Protein AF-A0A526V318-F1 (afdb_monomer)

Foldseek 3Di:
DDAFPPQVVLCVLQVLAFPDFFGQADLAQLDAADDDDDDPCLVVDFDDPVLQLLLLQLVCVLLVAPGSLQKDKALALLVCLLVVLLPADAEEEEEADDADCSNQVSNVVSPHDYDYDPDPVVQLPGLEYEYEACTPPFRDHDAQVSQVVSLVSSVVVNGAYEYEDQPCLLNPSNRDCNHVQQVFRYKYKYGPCGLNVNNVQRIIMIGHHSVSNVSSDVVCPGRRHRSVSSVCSSVVSNCVVVSVVSSVVLVVQQVVVCVVCVVVVWDFNHGTSQKTKTFAPCQQVVQSVCSNHSYHWHADPVRRRIIMTGGGHDLVPFQEAFFALVCQVVVCVNQVAQAEEEEEAPPDDHDDPPSHDPLRYHYDHFDLDQDDDPPGHHDDDVSLVVLQVSLVPDPSPGHYYFYYNGSAEQRLLSVLSSVCSVCVVDDSVVSVVVSCVVPVRHDYRPNSD

Sequence (449 aa):
MDHGGSLGRARALFPNALLPFVDLSTGINPHSYPLFDLPATSLSRLPEAARTRELTEIAASAYGAPSPANIVAAPGTQILLPRVASLITPGRALVLGPTYAEHARAAVIAGHQVAEVGDFADLADADLAIIVNPNNPDGRVIARDRLLALAAGLRAKGGLLVVDEAFMDVGPREHSLCGDVGQGGVVVLRSFGKFFGLAGLRLGFALSDAVTVERLETQFGPWAVAGPALEYGIRALADIGWQDAMRTALADESARLDALFGRFGIPVMGGTTLFRFLRLPHAADLFATLGGRGILLRHFADRPDVLRAGLPGSEEETMIHVCSLAKIEETVARSGADRMLSLLAAGTAVVRPASISKENHLHLVMHDIAAAQDGMTMPGEEHVRNLLDFARRWDRARPMLVHCYAGISRSTASAYIIAAALAPKRDEAELARTLRALSPSATPNPRLI

pLDDT: mean 92.39, std 7.97, range [47.5, 98.88]

Mean predicted aligned error: 11.21 Å

Nearest PDB structures (foldseek):
  9jfb-assembly1_A  TM=9.329E-01  e=4.348E-31  Sinorhizobium meliloti
  3ly1-assembly1_A  TM=8.551E-01  e=4.713E-19  Pectobacterium atrosepticum
  3p1t-assembly1_A  TM=7.942E-01  e=1.261E-16  Burkholderia pseudomallei
  1uu1-assembly1_A  TM=8.046E-01  e=5.097E-16  Thermotoga maritima
  1uu0-assembly2_C  TM=7.795E-01  e=6.604E-15  Thermotoga maritima

Secondary structure (DSSP, 8-state):
---TT-HHHHHHH-TT--SS-EEESS-S-SSPPPP----THHHHSPPPHHHHHHHHHHHHHHHT-S-GGGEEEESSGGGHHHHHHTTS-S-EEEEESS--THHHHHHHHTT-EEEEES-SGGGGG-SEEEEESS-TTT-----HHHHHHHHHHHHHTT-EEEEE-TTGGGS-GGG--GGGGGGSSEEEEEEHHHHTS-GGG--EEEE--HHHHHHHHHHH-TT-S-HHHHHHHHHHHH-HHHHHHHHHHHHHHHHHHHHHHHHTT--EEEEETTEEEEE-TTHHHHHHHHHHTTEEEEEETTEEEEEEEE----TTTTSEEEEEGGGHHHHHHHH---EEEEEE-TT---PPPTTS-STTEEEEE--S-SS--TT-----HHHHHHHHHHHHT--SSSPEEEEESSSSSHHHHHHHHHHHHH-TTS-HHHHHHHHHHH-TT----TTT-

Structure (mmCIF, N/CA/C/O backbone):
data_AF-A0A526V318-F1
#
_entry.id   AF-A0A526V318-F1
#
loop_
_atom_site.group_PDB
_atom_site.id
_atom_site.type_symbol
_atom_site.label_atom_id
_atom_site.label_alt_id
_atom_site.label_comp_id
_atom_site.label_asym_id
_atom_site.label_entity_id
_atom_site.label_seq_id
_atom_site.pdbx_PDB_ins_code
_atom_site.Cartn_x
_atom_site.Cartn_y
_atom_site.Cartn_z
_atom_site.occupancy
_atom_site.B_iso_or_equiv
_atom_site.auth_seq_id
_atom_site.auth_comp_id
_atom_site.auth_asym_id
_atom_site.auth_atom_id
_atom_site.pdbx_PDB_model_num
ATOM 1 N N . MET A 1 1 ? -13.900 -2.188 -13.551 1.00 50.34 1 MET A N 1
ATOM 2 C CA . MET A 1 1 ? -13.103 -3.201 -12.833 1.00 50.34 1 MET A CA 1
ATOM 3 C C . MET A 1 1 ? -13.294 -3.013 -11.348 1.00 50.34 1 MET A C 1
ATOM 5 O O . MET A 1 1 ? -13.551 -1.898 -10.911 1.00 50.34 1 MET A O 1
ATOM 9 N N . ASP A 1 2 ? -13.253 -4.107 -10.602 1.00 63.41 2 ASP A N 1
ATOM 10 C CA . ASP A 1 2 ? -13.360 -4.075 -9.150 1.00 63.41 2 ASP A CA 1
ATOM 11 C C . ASP A 1 2 ? -11.955 -3.839 -8.563 1.00 63.41 2 ASP A C 1
ATOM 13 O O . ASP A 1 2 ? -11.024 -4.539 -8.955 1.00 63.41 2 ASP A O 1
ATOM 17 N N . HIS A 1 3 ? -11.785 -2.908 -7.622 1.00 74.62 3 HIS A N 1
ATOM 18 C CA . HIS A 1 3 ? -10.573 -2.754 -6.803 1.00 74.62 3 HIS A CA 1
ATOM 19 C C . HIS A 1 3 ? -10.978 -2.701 -5.326 1.00 74.62 3 HIS A C 1
ATOM 21 O O . HIS A 1 3 ? -12.042 -2.181 -4.992 1.00 74.62 3 HIS A O 1
ATOM 27 N N . GLY A 1 4 ? -10.133 -3.239 -4.438 1.00 72.94 4 GLY A N 1
ATOM 28 C CA . GLY A 1 4 ? -10.315 -3.040 -2.997 1.00 72.94 4 GLY A CA 1
ATOM 29 C C . GLY A 1 4 ? -10.214 -1.554 -2.639 1.00 72.94 4 GLY A C 1
ATOM 30 O O . GLY A 1 4 ? -9.617 -0.785 -3.394 1.00 72.94 4 GLY A O 1
ATOM 31 N N . GLY A 1 5 ? -10.785 -1.141 -1.510 1.00 76.44 5 GLY A N 1
ATOM 32 C CA . GLY A 1 5 ? -10.796 0.264 -1.084 1.00 76.44 5 GLY A CA 1
ATOM 33 C C . GLY A 1 5 ? -12.063 1.038 -1.453 1.00 76.44 5 GLY A C 1
ATOM 34 O O . GLY A 1 5 ? -12.218 2.197 -1.075 1.00 76.44 5 GLY A O 1
ATOM 35 N N . SER A 1 6 ? -12.983 0.446 -2.224 1.00 80.44 6 SER A N 1
ATOM 36 C CA . SER A 1 6 ? -14.183 1.145 -2.700 1.00 80.44 6 SER A CA 1
ATOM 37 C C . SER A 1 6 ? -15.346 1.033 -1.706 1.00 80.44 6 SER A C 1
ATOM 39 O O . SER A 1 6 ? -16.301 0.285 -1.920 1.00 80.44 6 SER A O 1
ATOM 41 N N . LEU A 1 7 ? -15.301 1.817 -0.624 1.00 76.94 7 LEU A N 1
ATOM 42 C CA . LEU A 1 7 ? -16.370 1.840 0.389 1.00 76.94 7 LEU A CA 1
ATOM 43 C C . LEU A 1 7 ? -17.736 2.266 -0.175 1.00 76.94 7 LEU A C 1
ATOM 45 O O . LEU A 1 7 ? -18.772 1.789 0.282 1.00 76.94 7 LEU A O 1
ATOM 49 N N . GLY A 1 8 ? -17.757 3.126 -1.199 1.00 74.56 8 GLY A N 1
ATOM 50 C CA . GLY A 1 8 ? -18.994 3.485 -1.902 1.00 74.56 8 GLY A CA 1
ATOM 51 C C . GLY A 1 8 ? -19.647 2.279 -2.585 1.00 74.56 8 GLY A C 1
ATOM 52 O O . GLY A 1 8 ? -20.850 2.066 -2.452 1.00 74.56 8 GLY A O 1
ATOM 53 N N . ARG A 1 9 ? -18.844 1.436 -3.248 1.00 78.75 9 ARG A N 1
ATOM 54 C CA . ARG A 1 9 ? -19.310 0.177 -3.846 1.00 78.75 9 ARG A CA 1
ATOM 55 C C . ARG A 1 9 ? -19.719 -0.830 -2.772 1.00 78.75 9 ARG A C 1
ATOM 57 O O . ARG A 1 9 ? -20.734 -1.492 -2.943 1.00 78.75 9 ARG A O 1
ATOM 64 N N . ALA A 1 10 ? -18.986 -0.911 -1.662 1.00 82.06 10 ALA A N 1
ATOM 65 C CA . ALA A 1 10 ? -19.344 -1.776 -0.538 1.00 82.06 10 ALA A CA 1
ATOM 66 C C . ALA A 1 10 ? -20.725 -1.432 0.041 1.00 82.06 10 ALA A C 1
ATOM 68 O O . ALA A 1 10 ? -21.539 -2.328 0.235 1.00 82.06 10 ALA A O 1
ATOM 69 N N . ARG A 1 11 ? -21.035 -0.139 0.215 1.00 83.00 11 ARG A N 1
ATOM 70 C CA . ARG A 1 11 ? -22.369 0.326 0.638 1.00 83.00 11 ARG A CA 1
ATOM 71 C C . ARG A 1 11 ? -23.468 -0.036 -0.359 1.00 83.00 11 ARG A C 1
ATOM 73 O O . ARG A 1 11 ? -24.573 -0.355 0.056 1.00 83.00 11 ARG A O 1
ATOM 80 N N . ALA A 1 12 ? -23.176 0.001 -1.659 1.00 86.62 12 ALA A N 1
ATOM 81 C CA . ALA A 1 12 ? -24.135 -0.415 -2.682 1.00 86.62 12 ALA A CA 1
ATOM 82 C C . ALA A 1 12 ? -24.362 -1.939 -2.688 1.00 86.62 12 ALA A C 1
ATOM 84 O O . ALA A 1 12 ? -25.486 -2.386 -2.892 1.00 86.62 12 ALA A O 1
ATOM 85 N N . LEU A 1 13 ? -23.309 -2.731 -2.452 1.00 88.38 13 LEU A N 1
ATOM 86 C CA . LEU A 1 13 ? -23.384 -4.195 -2.373 1.00 88.38 13 LEU A CA 1
ATOM 87 C C . LEU A 1 13 ? -24.066 -4.678 -1.086 1.00 88.38 13 LEU A C 1
ATOM 89 O O . LEU A 1 13 ? -24.774 -5.681 -1.110 1.00 88.38 13 LEU A O 1
ATOM 93 N N . PHE A 1 14 ? -23.876 -3.960 0.021 1.00 88.12 14 PHE A N 1
ATOM 94 C CA . PHE A 1 14 ? -24.416 -4.302 1.334 1.00 88.12 14 PHE A CA 1
ATOM 95 C C . PHE A 1 14 ? -25.139 -3.093 1.955 1.00 88.12 14 PHE A C 1
ATOM 97 O O . PHE A 1 14 ? -24.631 -2.479 2.896 1.00 88.12 14 PHE A O 1
ATOM 104 N N . PRO A 1 15 ? -26.336 -2.729 1.453 1.00 84.56 15 PRO A N 1
ATOM 105 C CA . PRO A 1 15 ? -27.045 -1.518 1.883 1.00 84.56 15 PRO A CA 1
ATOM 106 C C . PRO A 1 15 ? -27.479 -1.542 3.355 1.00 84.56 15 PRO A C 1
ATOM 108 O O . PRO A 1 15 ? -27.655 -0.487 3.955 1.00 84.56 15 PRO A O 1
ATOM 111 N N . ASN A 1 16 ? -27.610 -2.737 3.940 1.00 84.69 16 ASN A N 1
ATOM 112 C CA . ASN A 1 16 ? -27.999 -2.948 5.337 1.00 84.69 16 ASN A CA 1
ATOM 113 C C . ASN A 1 16 ? -26.811 -3.345 6.234 1.00 84.69 16 ASN A C 1
ATOM 115 O O . ASN A 1 16 ? -27.023 -3.875 7.324 1.00 84.69 16 ASN A O 1
ATOM 119 N N . ALA A 1 17 ? -25.572 -3.167 5.762 1.00 78.00 17 ALA A N 1
ATOM 120 C CA . ALA A 1 17 ? -24.392 -3.509 6.545 1.00 78.00 17 ALA A CA 1
ATOM 121 C C . ALA A 1 17 ? -24.251 -2.633 7.792 1.00 78.00 17 ALA A C 1
ATOM 123 O O . ALA A 1 17 ? -24.616 -1.455 7.794 1.00 78.00 17 ALA A O 1
ATOM 124 N N . LEU A 1 18 ? -23.646 -3.206 8.833 1.00 70.50 18 LEU A N 1
ATOM 125 C CA . LEU A 1 18 ? -23.196 -2.437 9.990 1.00 70.50 18 LEU A CA 1
ATOM 126 C C . LEU A 1 18 ? -22.141 -1.407 9.560 1.00 70.50 18 LEU A C 1
ATOM 128 O O . LEU A 1 18 ? -21.329 -1.664 8.670 1.00 70.50 18 LEU A O 1
ATOM 132 N N . LEU A 1 19 ? -22.172 -0.233 10.191 1.00 67.44 19 LEU A N 1
ATOM 133 C CA . LEU A 1 19 ? -21.254 0.873 9.925 1.00 67.44 19 LEU A CA 1
ATOM 134 C C . LEU A 1 19 ? -20.494 1.262 11.206 1.00 67.44 19 LEU A C 1
ATOM 136 O O . LEU A 1 19 ? -21.070 1.160 12.289 1.00 67.44 19 LEU A O 1
ATOM 140 N N . PRO A 1 20 ? -19.260 1.794 11.096 1.00 72.94 20 PRO A N 1
ATOM 141 C CA . PRO A 1 20 ? -18.478 1.961 9.866 1.00 72.94 20 PRO A CA 1
ATOM 142 C C . PRO A 1 20 ? -18.013 0.620 9.275 1.00 72.94 20 PRO A C 1
ATOM 144 O O . PRO A 1 20 ? -17.975 -0.393 9.965 1.00 72.94 20 PRO A O 1
ATOM 147 N N . PHE A 1 21 ? -17.673 0.616 7.982 1.00 73.06 21 PHE A N 1
ATOM 148 C CA . PHE A 1 21 ? -17.051 -0.560 7.374 1.00 73.06 21 PHE A CA 1
ATOM 149 C C . PHE A 1 21 ? -15.621 -0.723 7.891 1.00 73.06 21 PHE A C 1
ATOM 151 O O . PHE A 1 21 ? -14.849 0.234 7.867 1.00 73.06 21 PHE A O 1
ATOM 158 N N . VAL A 1 22 ? -15.256 -1.951 8.241 1.00 84.44 22 VAL A N 1
ATOM 159 C CA . VAL A 1 22 ? -13.869 -2.388 8.384 1.00 84.44 22 VAL A CA 1
ATOM 160 C C . VAL A 1 22 ? -13.385 -2.841 7.008 1.00 84.44 22 VAL A C 1
ATOM 162 O O . VAL A 1 22 ? -13.844 -3.859 6.479 1.00 84.44 22 VAL A O 1
ATOM 165 N N . ASP A 1 23 ? -12.489 -2.069 6.394 1.00 86.00 23 ASP A N 1
ATOM 166 C CA . ASP A 1 23 ? -11.988 -2.357 5.049 1.00 86.00 23 ASP A CA 1
ATOM 167 C C . ASP A 1 23 ? -10.731 -3.230 5.067 1.00 86.00 23 ASP A C 1
ATOM 169 O O . ASP A 1 23 ? -9.605 -2.744 5.139 1.00 86.00 23 ASP A O 1
ATOM 173 N N . LEU A 1 24 ? -10.933 -4.536 4.909 1.00 92.31 24 LEU A N 1
ATOM 174 C CA . LEU A 1 24 ? -9.871 -5.523 4.719 1.00 92.31 24 LEU A CA 1
ATOM 175 C C . LEU A 1 24 ? -9.715 -5.897 3.236 1.00 92.31 24 LEU A C 1
ATOM 177 O O . LEU A 1 24 ? -9.134 -6.925 2.896 1.00 92.31 24 LEU A O 1
ATOM 181 N N . SER A 1 25 ? -10.266 -5.121 2.304 1.00 91.81 25 SER A N 1
ATOM 182 C CA . SER A 1 25 ? -10.185 -5.448 0.877 1.00 91.81 25 SER A CA 1
ATOM 183 C C . SER A 1 25 ? -8.887 -4.957 0.236 1.00 91.81 25 SER A C 1
ATOM 185 O O . SER A 1 25 ? -8.552 -5.333 -0.896 1.00 91.81 25 SER A O 1
ATOM 187 N N . THR A 1 26 ? -8.122 -4.131 0.946 1.00 91.06 26 THR A N 1
ATOM 188 C CA . THR A 1 26 ? -6.840 -3.591 0.494 1.00 91.06 26 THR A CA 1
ATOM 189 C C . THR A 1 26 ? -5.661 -4.393 1.056 1.00 91.06 26 THR A C 1
ATOM 191 O O . THR A 1 26 ? -5.813 -5.201 1.959 1.00 91.06 26 THR A O 1
ATOM 194 N N . GLY A 1 27 ? -4.482 -4.216 0.459 1.00 93.44 27 GLY A N 1
ATOM 195 C CA . GLY A 1 27 ? -3.207 -4.672 1.030 1.00 93.44 27 GLY A CA 1
ATOM 196 C C . GLY A 1 27 ? -2.392 -3.458 1.463 1.00 93.44 27 GLY A C 1
ATOM 197 O O . GLY A 1 27 ? -1.297 -3.243 0.954 1.00 93.44 27 GLY A O 1
ATOM 198 N N . ILE A 1 28 ? -3.007 -2.562 2.230 1.00 95.06 28 ILE A N 1
ATOM 199 C CA . ILE A 1 28 ? -2.376 -1.347 2.750 1.00 95.06 28 ILE A CA 1
ATOM 200 C C . ILE A 1 28 ? -2.102 -1.593 4.230 1.00 95.06 28 ILE A C 1
ATOM 202 O O . ILE A 1 28 ? -2.925 -2.209 4.900 1.00 95.06 28 ILE A O 1
ATOM 206 N N . ASN A 1 29 ? -0.951 -1.138 4.718 1.00 95.81 29 ASN A N 1
ATOM 207 C CA . ASN A 1 29 ? -0.644 -1.178 6.138 1.00 95.81 29 ASN A CA 1
ATOM 208 C C . ASN A 1 29 ? -1.688 -0.348 6.897 1.00 95.81 29 ASN A C 1
ATOM 210 O O . ASN A 1 29 ? -1.810 0.846 6.604 1.00 95.81 29 ASN A O 1
ATOM 214 N N . PRO A 1 30 ? -2.437 -0.944 7.837 1.00 88.81 30 PRO A N 1
ATOM 215 C CA . PRO A 1 30 ? -3.437 -0.197 8.578 1.00 88.81 30 PRO A CA 1
ATOM 216 C C . PRO A 1 30 ? -2.821 0.771 9.604 1.00 88.81 30 PRO A C 1
ATOM 218 O O . PRO A 1 30 ? -3.502 1.679 10.070 1.00 88.81 30 PRO A O 1
ATOM 221 N N . HIS A 1 31 ? -1.529 0.631 9.915 1.00 89.12 31 HIS A N 1
ATOM 222 C CA . HIS A 1 31 ? -0.774 1.522 10.794 1.00 89.12 31 HIS A CA 1
ATOM 223 C C . HIS A 1 31 ? 0.100 2.456 9.958 1.00 89.12 31 HIS A C 1
ATOM 225 O O . HIS A 1 31 ? 1.256 2.155 9.647 1.00 89.12 31 HIS A O 1
ATOM 231 N N . SER A 1 32 ? -0.460 3.593 9.545 1.00 90.75 32 SER A N 1
ATOM 232 C CA . SER A 1 32 ? 0.259 4.553 8.703 1.00 90.75 32 SER A CA 1
ATOM 233 C C . SER A 1 32 ? 1.525 5.090 9.370 1.00 90.75 32 SER A C 1
ATOM 235 O O . SER A 1 32 ? 1.568 5.270 10.589 1.00 90.75 32 SER A O 1
ATOM 237 N N . TYR A 1 33 ? 2.525 5.438 8.555 1.00 92.00 33 TYR A N 1
ATOM 238 C CA . TYR A 1 33 ? 3.661 6.235 9.015 1.00 92.00 33 TYR A CA 1
ATOM 239 C C . TYR A 1 33 ? 3.154 7.503 9.732 1.00 92.00 33 TYR A C 1
ATOM 241 O O . TYR A 1 33 ? 2.199 8.115 9.237 1.00 92.00 33 TYR A O 1
ATOM 249 N N . PRO A 1 34 ? 3.745 7.897 10.880 1.00 86.19 34 PRO A N 1
ATOM 250 C CA . PRO A 1 34 ? 3.223 8.986 11.693 1.00 86.19 34 PRO A CA 1
ATOM 251 C C . PRO A 1 34 ? 3.035 10.278 10.903 1.00 86.19 34 PRO A C 1
ATOM 253 O O . PRO A 1 34 ? 3.916 10.717 10.158 1.00 86.19 34 PRO A O 1
ATOM 256 N N . LEU A 1 35 ? 1.879 10.904 11.107 1.00 86.81 35 LEU A N 1
ATOM 257 C CA . LEU A 1 35 ? 1.617 12.229 10.570 1.00 86.81 35 LEU A CA 1
ATOM 258 C C . LEU A 1 35 ? 2.508 13.245 11.286 1.00 86.81 35 LEU A C 1
ATOM 260 O O . LEU A 1 35 ? 2.721 13.162 12.497 1.00 86.81 35 LEU A O 1
ATOM 264 N N . PHE A 1 36 ? 3.014 14.215 10.536 1.00 83.38 36 PHE A N 1
ATOM 265 C CA . PHE A 1 36 ? 3.807 15.311 11.076 1.00 83.38 36 PHE A CA 1
ATOM 266 C C . PHE A 1 36 ? 3.409 16.635 10.433 1.00 83.38 36 PHE A C 1
ATOM 268 O O . PHE A 1 36 ? 2.790 16.662 9.366 1.00 83.38 36 PHE A O 1
ATOM 275 N N . ASP A 1 37 ? 3.792 17.730 11.086 1.00 84.88 37 ASP A N 1
ATOM 276 C CA . ASP A 1 37 ? 3.542 19.074 10.582 1.00 84.88 37 ASP A CA 1
ATOM 277 C C . ASP A 1 37 ? 4.327 19.302 9.290 1.00 84.88 37 ASP A C 1
ATOM 279 O O . ASP A 1 37 ? 5.554 19.434 9.283 1.00 84.88 37 ASP A O 1
ATOM 283 N N . LEU A 1 38 ? 3.602 19.328 8.174 1.00 88.06 38 LEU A N 1
ATOM 284 C CA . LEU A 1 38 ? 4.175 19.650 6.879 1.00 88.06 38 LEU A CA 1
ATOM 285 C C . LEU A 1 38 ? 4.493 21.148 6.809 1.00 88.06 38 LEU A C 1
ATOM 287 O O . LEU A 1 38 ? 3.654 21.969 7.195 1.00 88.06 38 LEU A O 1
ATOM 291 N N . PRO A 1 39 ? 5.641 21.543 6.228 1.00 88.06 39 PRO A N 1
ATOM 292 C CA . PRO A 1 39 ? 5.878 22.939 5.898 1.00 88.06 39 PRO A CA 1
ATOM 293 C C . PRO A 1 39 ? 4.742 23.461 5.013 1.00 88.06 39 PRO A C 1
ATOM 295 O O . PRO A 1 39 ? 4.450 22.866 3.975 1.00 88.06 39 PRO A O 1
ATOM 298 N N . ALA A 1 40 ? 4.119 24.588 5.366 1.00 88.75 40 ALA A N 1
ATOM 299 C CA . ALA A 1 40 ? 3.020 25.165 4.577 1.00 88.75 40 ALA A CA 1
ATOM 300 C C . ALA A 1 40 ? 3.418 25.453 3.113 1.00 88.75 40 ALA A C 1
ATOM 302 O O . ALA A 1 40 ? 2.587 25.447 2.201 1.00 88.75 40 ALA A O 1
ATOM 303 N N . THR A 1 41 ? 4.711 25.670 2.870 1.00 91.62 41 THR A N 1
ATOM 304 C CA . THR A 1 41 ? 5.300 25.821 1.537 1.00 91.62 41 THR A CA 1
ATOM 305 C C . THR A 1 41 ? 5.166 24.573 0.668 1.00 91.62 41 THR A C 1
ATOM 307 O O . THR A 1 41 ? 5.031 24.724 -0.539 1.00 91.62 41 THR A O 1
ATOM 310 N N . SER A 1 42 ? 5.112 23.367 1.245 1.00 92.06 42 SER A N 1
ATOM 311 C CA . SER A 1 42 ? 4.905 22.119 0.490 1.00 92.06 42 SER A CA 1
ATOM 312 C C . SER A 1 42 ? 3.543 22.067 -0.216 1.00 92.06 42 SER A C 1
ATOM 314 O O . SER A 1 42 ? 3.403 21.384 -1.225 1.00 92.06 42 SER A O 1
ATOM 316 N N . LEU A 1 43 ? 2.551 22.812 0.286 1.00 91.50 43 LEU A N 1
ATOM 317 C CA . LEU A 1 43 ? 1.207 22.917 -0.294 1.00 91.50 43 LEU A CA 1
ATOM 318 C C . LEU A 1 43 ? 1.031 24.155 -1.179 1.00 91.50 43 LEU A C 1
ATOM 320 O O . LEU A 1 43 ? 0.215 24.143 -2.095 1.00 91.50 43 LEU A O 1
ATOM 324 N N . SER A 1 44 ? 1.749 25.238 -0.877 1.00 93.44 44 SER A N 1
ATOM 325 C CA . SER A 1 44 ? 1.537 26.551 -1.505 1.00 93.44 44 SER A CA 1
ATOM 326 C C . SER A 1 44 ? 2.545 26.893 -2.602 1.00 93.44 44 SER A C 1
ATOM 328 O O . SER A 1 44 ? 2.309 27.829 -3.365 1.00 93.44 44 SER A O 1
ATOM 330 N N . ARG A 1 45 ? 3.661 26.159 -2.703 1.00 92.56 45 ARG A N 1
ATOM 331 C CA . ARG A 1 45 ? 4.698 26.356 -3.724 1.00 92.56 45 ARG A CA 1
ATOM 332 C C . ARG A 1 45 ? 4.804 25.148 -4.643 1.00 92.56 45 ARG A C 1
ATOM 334 O O . ARG A 1 45 ? 4.458 24.029 -4.270 1.00 92.56 45 ARG A O 1
ATOM 341 N N . LEU A 1 46 ? 5.324 25.388 -5.845 1.00 94.56 46 LEU A N 1
ATOM 342 C CA . LEU A 1 46 ? 5.698 24.309 -6.750 1.00 94.56 46 LEU A CA 1
ATOM 343 C C . LEU A 1 46 ? 6.851 23.487 -6.142 1.00 94.56 46 LEU A C 1
ATOM 345 O O . LEU A 1 46 ? 7.733 24.074 -5.510 1.00 94.56 46 LEU A O 1
ATOM 349 N N . PRO A 1 47 ? 6.869 22.157 -6.338 1.00 93.25 47 PRO A N 1
ATOM 350 C CA . PRO A 1 47 ? 7.965 21.302 -5.900 1.00 93.25 47 PRO A CA 1
ATOM 351 C C . PRO A 1 47 ? 9.332 21.781 -6.403 1.00 93.25 47 PRO A C 1
ATOM 353 O O . PRO A 1 47 ? 9.515 22.087 -7.581 1.00 93.25 47 PRO A O 1
ATOM 356 N N . GLU A 1 48 ? 10.318 21.815 -5.512 1.00 90.25 48 GLU A N 1
ATOM 357 C CA . GLU A 1 48 ? 11.677 22.221 -5.863 1.00 90.25 48 GLU A CA 1
ATOM 358 C C . GLU A 1 48 ? 12.504 21.023 -6.354 1.00 90.25 48 GLU A C 1
ATOM 360 O O . GLU A 1 48 ? 12.428 19.917 -5.810 1.00 90.25 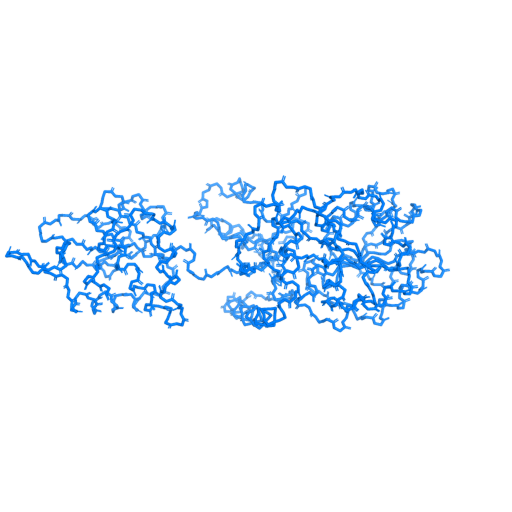48 GLU A O 1
ATOM 365 N N . ALA A 1 49 ? 13.359 21.252 -7.356 1.00 92.06 49 ALA A N 1
ATOM 366 C CA . ALA A 1 49 ? 14.232 20.213 -7.907 1.00 92.06 49 ALA A CA 1
ATOM 367 C C . ALA A 1 49 ? 15.175 19.616 -6.845 1.00 92.06 49 ALA A C 1
ATOM 369 O O . ALA A 1 49 ? 15.455 18.421 -6.866 1.00 92.06 49 ALA A O 1
ATOM 370 N N . ALA A 1 50 ? 15.624 20.424 -5.876 1.00 94.69 50 ALA A N 1
ATOM 371 C CA . ALA A 1 50 ? 16.467 19.958 -4.777 1.00 94.69 50 ALA A CA 1
ATOM 372 C C . ALA A 1 50 ? 15.770 18.896 -3.907 1.00 94.69 50 ALA A C 1
ATOM 374 O O . ALA A 1 50 ? 16.381 17.872 -3.619 1.00 94.69 50 ALA A O 1
ATOM 375 N N . ARG A 1 51 ? 14.485 19.089 -3.571 1.00 95.69 51 ARG A N 1
ATOM 376 C CA . ARG A 1 51 ? 13.701 18.113 -2.790 1.00 95.69 51 ARG A CA 1
ATOM 377 C C . ARG A 1 51 ? 13.455 16.826 -3.572 1.00 95.69 51 ARG A C 1
ATOM 379 O O . ARG A 1 51 ? 13.468 15.743 -3.001 1.00 95.69 51 ARG A O 1
ATOM 386 N N . THR A 1 52 ? 13.269 16.933 -4.888 1.00 95.62 52 THR A N 1
ATOM 387 C CA . THR A 1 52 ? 13.147 15.748 -5.753 1.00 95.62 52 THR A CA 1
ATOM 388 C C . THR A 1 52 ? 14.447 14.941 -5.762 1.00 95.62 52 THR A C 1
ATOM 390 O O . THR A 1 52 ? 14.398 13.728 -5.579 1.00 95.62 52 THR A O 1
ATOM 393 N N . ARG A 1 53 ? 15.607 15.606 -5.884 1.00 96.06 53 ARG A N 1
ATOM 394 C CA . ARG A 1 53 ? 16.922 14.945 -5.806 1.00 96.06 53 ARG A CA 1
ATOM 395 C C . ARG A 1 53 ? 17.136 14.243 -4.467 1.00 96.06 53 ARG A C 1
ATOM 397 O O . ARG A 1 53 ? 17.440 13.055 -4.455 1.00 96.06 53 ARG A O 1
ATOM 404 N N . GLU A 1 54 ? 16.883 14.937 -3.361 1.00 98.19 54 GLU A N 1
ATOM 405 C CA . GLU A 1 54 ? 16.970 14.368 -2.009 1.00 98.19 54 GLU A CA 1
ATOM 406 C C . GLU A 1 54 ? 16.083 13.123 -1.846 1.00 98.19 54 GLU A C 1
ATOM 408 O O . GLU A 1 54 ? 16.535 12.096 -1.342 1.00 98.19 54 GLU A O 1
ATOM 413 N N . LEU A 1 55 ? 14.840 13.164 -2.347 1.00 98.44 55 LEU A N 1
ATOM 414 C CA . LEU A 1 55 ? 13.966 11.992 -2.343 1.00 98.44 55 LEU A CA 1
ATOM 415 C C . LEU A 1 55 ? 14.575 10.824 -3.130 1.00 98.44 55 LEU A C 1
ATOM 417 O O . LEU A 1 55 ? 14.551 9.694 -2.648 1.00 98.44 55 LEU A O 1
ATOM 421 N N . THR A 1 56 ? 15.095 11.069 -4.335 1.00 97.88 56 THR A N 1
ATOM 422 C CA . THR A 1 56 ? 15.696 10.006 -5.159 1.00 97.88 56 THR A CA 1
ATOM 423 C C . THR A 1 56 ? 16.976 9.437 -4.548 1.00 97.88 56 THR A C 1
ATOM 425 O O . THR A 1 56 ? 17.197 8.232 -4.640 1.00 97.88 56 THR A O 1
ATOM 428 N N . GLU A 1 57 ? 17.778 10.254 -3.861 1.00 98.62 57 GLU A N 1
ATOM 429 C CA . GLU A 1 57 ? 18.957 9.809 -3.106 1.00 98.62 57 GLU A CA 1
ATOM 430 C C . GLU A 1 57 ? 18.574 8.870 -1.961 1.00 98.62 57 GLU A C 1
ATOM 432 O O . GLU A 1 57 ? 19.114 7.767 -1.838 1.00 98.62 57 GLU A O 1
ATOM 437 N N . ILE A 1 58 ? 17.582 9.266 -1.163 1.00 98.69 58 ILE A N 1
ATOM 438 C CA . ILE A 1 58 ? 17.078 8.451 -0.057 1.00 98.69 58 ILE A CA 1
ATOM 439 C C . ILE A 1 58 ? 16.420 7.171 -0.580 1.00 98.69 58 ILE A C 1
ATOM 441 O O . ILE A 1 58 ? 16.672 6.093 -0.044 1.00 98.69 58 ILE A O 1
ATOM 445 N N . ALA A 1 59 ? 15.619 7.257 -1.644 1.00 98.62 59 ALA A N 1
ATOM 446 C CA . ALA A 1 59 ? 14.995 6.094 -2.267 1.00 98.62 59 ALA A CA 1
ATOM 447 C C . ALA A 1 59 ? 16.038 5.115 -2.829 1.00 98.62 59 ALA A C 1
ATOM 449 O O . ALA A 1 59 ? 15.857 3.904 -2.705 1.00 98.62 59 ALA A O 1
ATOM 450 N N . ALA A 1 60 ? 17.141 5.615 -3.397 1.00 98.44 60 ALA A N 1
ATOM 451 C CA . ALA A 1 60 ? 18.221 4.774 -3.908 1.00 98.44 60 ALA A CA 1
ATOM 452 C C . ALA A 1 60 ? 18.879 3.978 -2.787 1.00 98.44 60 ALA A C 1
ATOM 454 O O . ALA A 1 60 ? 19.025 2.763 -2.909 1.00 98.44 60 ALA A O 1
ATOM 455 N N . SER A 1 61 ? 19.172 4.637 -1.666 1.00 98.00 61 SER A N 1
ATOM 456 C CA . SER A 1 61 ? 19.681 3.969 -0.469 1.00 98.00 61 SER A CA 1
ATOM 457 C C . SER A 1 61 ? 18.675 2.952 0.091 1.00 98.00 61 SER A C 1
ATOM 459 O O . SER A 1 61 ? 19.009 1.783 0.277 1.00 98.00 61 SER A O 1
ATOM 461 N N . ALA A 1 62 ? 17.415 3.357 0.285 1.00 97.81 62 ALA A N 1
ATOM 462 C CA . ALA A 1 62 ? 16.381 2.526 0.905 1.00 97.81 62 ALA A CA 1
ATOM 463 C C . ALA A 1 62 ? 16.034 1.269 0.087 1.00 97.81 62 ALA A C 1
ATOM 465 O O . ALA A 1 62 ? 15.776 0.208 0.659 1.00 97.81 62 ALA A O 1
ATOM 466 N N . TYR A 1 63 ? 16.033 1.371 -1.245 1.00 97.75 63 TYR A N 1
ATOM 467 C CA . TYR A 1 63 ? 15.731 0.250 -2.137 1.00 97.75 63 TYR A CA 1
ATOM 468 C C . TYR A 1 63 ? 16.973 -0.502 -2.627 1.00 97.75 63 TYR A C 1
ATOM 470 O O . TYR A 1 63 ? 16.825 -1.522 -3.296 1.00 97.75 63 TYR A O 1
ATOM 478 N N . GLY A 1 64 ? 18.182 -0.039 -2.295 1.00 97.38 64 GLY A N 1
ATOM 479 C CA . GLY A 1 64 ? 19.433 -0.662 -2.729 1.00 97.38 64 GLY A CA 1
ATOM 480 C C . GLY A 1 64 ? 19.725 -0.483 -4.220 1.00 97.38 64 GLY A C 1
ATOM 481 O O . GLY A 1 64 ? 20.326 -1.363 -4.828 1.00 97.38 64 GLY A O 1
ATOM 482 N N . ALA A 1 65 ? 19.277 0.620 -4.822 1.00 98.00 65 ALA A N 1
ATOM 483 C CA . ALA A 1 65 ? 19.578 0.943 -6.213 1.00 98.00 65 ALA A CA 1
ATOM 484 C C . ALA A 1 65 ? 21.053 1.353 -6.389 1.00 98.00 65 ALA A C 1
ATOM 486 O O . ALA A 1 65 ? 21.639 1.905 -5.455 1.00 98.00 65 ALA A O 1
ATOM 487 N N . PRO A 1 66 ? 21.655 1.176 -7.582 1.00 97.88 66 PRO A N 1
ATOM 488 C CA . PRO A 1 66 ? 23.060 1.529 -7.799 1.00 97.88 66 PRO A CA 1
ATOM 489 C C . PRO A 1 66 ? 23.364 3.019 -7.595 1.00 97.88 66 PRO A C 1
ATOM 491 O O . PRO A 1 66 ? 24.444 3.375 -7.129 1.00 97.88 66 PRO A O 1
ATOM 494 N N . SER A 1 67 ? 22.431 3.898 -7.969 1.00 98.06 67 SER A N 1
ATOM 495 C CA . SER A 1 67 ? 22.570 5.345 -7.809 1.00 98.06 67 SER A CA 1
ATOM 496 C C . SER A 1 67 ? 21.209 6.056 -7.876 1.00 98.06 67 SER A C 1
ATOM 498 O O . SER A 1 67 ? 20.237 5.469 -8.361 1.00 98.06 67 SER A O 1
ATOM 500 N N . PRO A 1 68 ? 21.125 7.339 -7.477 1.00 97.94 68 PRO A N 1
ATOM 501 C CA . PRO A 1 68 ? 19.919 8.151 -7.661 1.00 97.94 68 PRO A CA 1
ATOM 502 C C . PRO A 1 68 ? 19.521 8.309 -9.137 1.00 97.94 68 PRO A C 1
ATOM 504 O O . PRO A 1 68 ? 18.338 8.414 -9.440 1.00 97.94 68 PRO A O 1
ATOM 507 N N . ALA A 1 69 ? 20.483 8.241 -10.068 1.00 97.69 69 ALA A N 1
ATOM 508 C CA . ALA A 1 69 ? 20.219 8.290 -11.509 1.00 97.69 69 ALA A CA 1
ATOM 509 C C . ALA A 1 69 ? 19.462 7.051 -12.029 1.00 97.69 69 ALA A C 1
ATOM 511 O O . ALA A 1 69 ? 19.016 7.030 -13.172 1.00 97.69 69 ALA A O 1
ATOM 512 N N . ASN A 1 70 ? 19.318 6.012 -11.202 1.00 98.56 70 ASN A N 1
ATOM 513 C CA . ASN A 1 70 ? 18.557 4.808 -11.514 1.00 98.56 70 ASN A CA 1
ATOM 514 C C . ASN A 1 70 ? 17.121 4.849 -10.982 1.00 98.56 70 ASN A C 1
ATOM 516 O O . ASN A 1 70 ? 16.454 3.818 -11.017 1.00 98.56 70 ASN A O 1
ATOM 520 N N . ILE A 1 71 ? 16.635 5.995 -10.490 1.00 98.12 71 ILE A N 1
ATOM 521 C CA . ILE A 1 71 ? 15.300 6.123 -9.899 1.00 98.12 71 ILE A CA 1
ATOM 522 C C . ILE A 1 71 ? 14.563 7.333 -10.462 1.00 98.12 71 ILE A C 1
ATOM 524 O O . ILE A 1 71 ? 15.079 8.443 -10.457 1.00 98.12 71 ILE A O 1
ATOM 528 N N . VAL A 1 72 ? 13.297 7.131 -10.828 1.00 97.62 72 VAL A N 1
ATOM 529 C CA . VAL A 1 72 ? 12.331 8.215 -11.044 1.00 97.62 72 VAL A CA 1
ATOM 530 C C . VAL A 1 72 ? 11.180 8.095 -10.049 1.00 97.62 72 VAL A C 1
ATOM 532 O O . VAL A 1 72 ? 10.587 7.025 -9.881 1.00 97.62 72 VAL A O 1
ATOM 535 N N . ALA A 1 73 ? 10.851 9.200 -9.378 1.00 97.94 73 ALA A N 1
ATOM 536 C CA . ALA A 1 73 ? 9.664 9.305 -8.536 1.00 97.94 73 ALA A CA 1
ATOM 537 C C . ALA A 1 73 ? 8.434 9.660 -9.387 1.00 97.94 73 ALA A C 1
ATOM 539 O O . ALA A 1 73 ? 8.514 10.446 -10.328 1.00 97.94 73 ALA A O 1
ATOM 540 N N . ALA A 1 74 ? 7.278 9.097 -9.044 1.00 97.69 74 ALA A N 1
ATOM 541 C CA . ALA A 1 74 ? 6.033 9.267 -9.787 1.00 97.69 74 ALA A CA 1
ATOM 542 C C . ALA A 1 74 ? 4.831 9.455 -8.842 1.00 97.69 74 ALA A C 1
ATOM 544 O O . ALA A 1 74 ? 4.884 9.003 -7.689 1.00 97.69 74 ALA A O 1
ATOM 545 N N . PRO A 1 75 ? 3.720 10.062 -9.314 1.00 96.44 75 PRO A N 1
ATOM 546 C CA . PRO A 1 75 ? 2.477 10.217 -8.554 1.00 96.44 75 PRO A CA 1
ATOM 547 C C . PRO A 1 75 ? 1.724 8.876 -8.394 1.00 96.44 75 PRO A C 1
ATOM 549 O O . PRO A 1 75 ? 0.611 8.659 -8.885 1.00 96.44 75 PRO A O 1
ATOM 552 N N . GLY A 1 76 ? 2.364 7.938 -7.696 1.00 95.50 76 GLY A N 1
ATOM 553 C CA . GLY A 1 76 ? 1.949 6.555 -7.511 1.00 95.50 76 GLY A CA 1
ATOM 554 C C . GLY A 1 76 ? 2.358 5.650 -8.673 1.00 95.50 76 GLY A C 1
ATOM 555 O O . GLY A 1 76 ? 2.544 6.079 -9.802 1.00 95.50 76 GLY A O 1
ATOM 556 N N . THR A 1 77 ? 2.441 4.348 -8.422 1.00 95.19 77 THR A N 1
ATOM 557 C CA . THR A 1 77 ? 2.884 3.377 -9.440 1.00 95.19 77 THR A CA 1
ATOM 558 C C . THR A 1 77 ? 1.900 3.197 -10.601 1.00 95.19 77 THR A C 1
ATOM 560 O O . THR A 1 77 ? 2.295 2.853 -11.708 1.00 95.19 77 THR A O 1
ATOM 563 N N . GLN A 1 78 ? 0.615 3.500 -10.399 1.00 93.69 78 GLN A N 1
ATOM 564 C CA . GLN A 1 78 ? -0.415 3.334 -11.432 1.00 93.69 78 GLN A CA 1
ATOM 565 C C . GLN A 1 78 ? -0.125 4.160 -12.700 1.00 93.69 78 GLN A C 1
ATOM 567 O O . GLN A 1 78 ? -0.405 3.700 -13.804 1.00 93.69 78 GLN A O 1
ATOM 572 N N . ILE A 1 79 ? 0.450 5.363 -12.561 1.00 95.12 79 ILE A N 1
ATOM 573 C CA . ILE A 1 79 ? 0.758 6.222 -13.715 1.00 95.12 79 ILE A CA 1
ATOM 574 C C . ILE A 1 79 ? 1.946 5.695 -14.541 1.00 95.12 79 ILE A C 1
ATOM 576 O O . ILE A 1 79 ? 2.072 6.033 -15.721 1.00 95.12 79 ILE A O 1
ATOM 580 N N . LEU A 1 80 ? 2.799 4.869 -13.921 1.00 97.31 80 LEU A N 1
ATOM 581 C CA . LEU A 1 80 ? 3.979 4.270 -14.542 1.00 97.31 80 LEU A CA 1
ATOM 582 C C . LEU A 1 80 ? 3.611 3.100 -15.455 1.00 97.31 80 LEU A C 1
ATOM 584 O O . LEU A 1 80 ? 4.288 2.914 -16.457 1.00 97.31 80 LEU A O 1
ATOM 588 N N . LEU A 1 81 ? 2.538 2.354 -15.167 1.00 97.50 81 LEU A N 1
ATOM 589 C CA . LEU A 1 81 ? 2.215 1.116 -15.893 1.00 97.50 81 LEU A CA 1
ATOM 590 C C . LEU A 1 81 ? 2.175 1.288 -17.427 1.00 97.50 81 LEU A C 1
ATOM 592 O O . LEU A 1 81 ? 2.939 0.609 -18.113 1.00 97.50 81 LEU A O 1
ATOM 596 N N . PRO A 1 82 ? 1.368 2.207 -18.003 1.00 96.31 82 PRO A N 1
ATOM 597 C CA . PRO A 1 82 ? 1.339 2.377 -19.458 1.00 96.31 82 PRO A CA 1
ATOM 598 C C . PRO A 1 82 ? 2.625 3.009 -20.012 1.00 96.31 82 PRO A C 1
ATOM 600 O O . PRO A 1 82 ? 3.007 2.725 -21.143 1.00 96.31 82 PRO A O 1
ATOM 603 N N . ARG A 1 83 ? 3.315 3.843 -19.222 1.00 96.69 83 ARG A N 1
ATOM 604 C CA . ARG A 1 83 ? 4.564 4.509 -19.631 1.00 96.69 83 ARG A CA 1
ATOM 605 C C . ARG A 1 83 ? 5.694 3.510 -19.798 1.00 96.69 83 ARG A C 1
ATOM 607 O O . ARG A 1 83 ? 6.380 3.520 -20.814 1.00 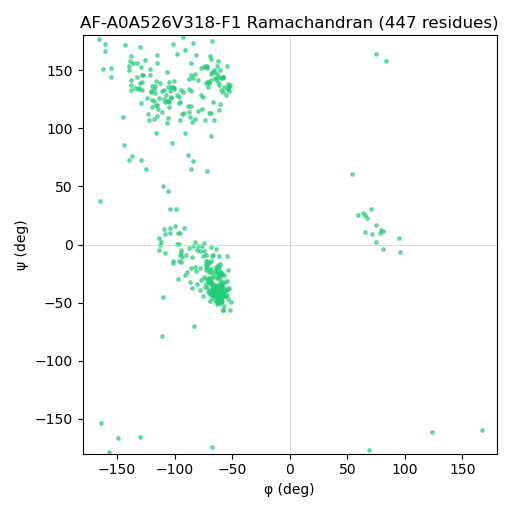96.69 83 ARG A O 1
ATOM 614 N N . VAL A 1 84 ? 5.829 2.610 -18.830 1.00 97.19 84 VAL A N 1
ATOM 615 C CA . VAL A 1 84 ? 6.816 1.534 -18.859 1.00 97.19 84 VAL A CA 1
ATOM 616 C C . VAL A 1 84 ? 6.515 0.559 -19.991 1.00 97.19 84 VAL A C 1
ATOM 618 O O . VAL A 1 84 ? 7.429 0.206 -20.728 1.00 97.19 84 VAL A O 1
ATOM 621 N N . ALA A 1 85 ? 5.246 0.193 -20.203 1.00 97.31 85 ALA A N 1
ATOM 622 C CA . ALA A 1 85 ? 4.870 -0.631 -21.351 1.00 97.31 85 ALA A CA 1
ATOM 623 C C . ALA A 1 85 ? 5.255 0.035 -22.690 1.00 97.31 85 ALA A C 1
ATOM 625 O O . ALA A 1 85 ? 5.778 -0.628 -23.573 1.00 97.31 85 ALA A O 1
ATOM 626 N N . SER A 1 86 ? 5.108 1.360 -22.808 1.00 96.69 86 SER A N 1
ATOM 627 C CA . SER A 1 86 ? 5.473 2.114 -24.020 1.00 96.69 86 SER A CA 1
ATOM 628 C C . SER A 1 86 ? 6.981 2.323 -24.250 1.00 96.69 86 SER A C 1
ATOM 630 O O . SER A 1 86 ? 7.369 2.991 -25.209 1.00 96.69 86 SER A O 1
ATOM 632 N N . LEU A 1 87 ? 7.855 1.804 -23.376 1.00 95.88 87 LEU A N 1
ATOM 633 C CA . LEU A 1 87 ? 9.308 1.966 -23.528 1.00 95.88 87 LEU A CA 1
ATOM 634 C C . LEU A 1 87 ? 9.884 1.169 -24.700 1.00 95.88 87 LEU A C 1
ATOM 636 O O . LEU A 1 87 ? 10.945 1.550 -25.211 1.00 95.88 87 LEU A O 1
ATOM 640 N N . ILE A 1 88 ? 9.194 0.105 -25.110 1.00 96.31 88 ILE A N 1
ATOM 641 C CA . ILE A 1 88 ? 9.547 -0.738 -26.250 1.00 96.31 88 ILE A CA 1
ATOM 642 C C . ILE A 1 88 ? 8.477 -0.643 -27.341 1.00 96.31 88 ILE A C 1
ATOM 644 O O . ILE A 1 88 ? 7.359 -0.187 -27.107 1.00 96.31 88 ILE A O 1
ATOM 648 N N . THR A 1 89 ? 8.820 -1.074 -28.553 1.00 96.25 89 THR A N 1
ATOM 649 C CA . THR A 1 89 ? 7.856 -1.152 -29.654 1.00 96.25 89 THR A CA 1
ATOM 650 C C . THR A 1 89 ? 6.731 -2.137 -29.306 1.00 96.25 89 THR A C 1
ATOM 652 O O . THR A 1 89 ? 7.016 -3.202 -28.751 1.00 96.25 89 THR A O 1
ATOM 655 N N . PRO A 1 90 ? 5.464 -1.824 -29.639 1.00 97.56 90 PRO A N 1
ATOM 656 C CA . PRO A 1 90 ? 4.357 -2.747 -29.435 1.00 97.56 90 PRO A CA 1
ATOM 657 C C . PRO A 1 90 ? 4.621 -4.123 -30.054 1.00 97.56 90 PRO A C 1
ATOM 659 O O . PRO A 1 90 ? 5.023 -4.239 -31.210 1.00 97.56 90 PRO A O 1
ATOM 662 N N . GLY A 1 91 ? 4.364 -5.159 -29.264 1.00 97.56 91 GLY A N 1
ATOM 663 C CA . GLY A 1 91 ? 4.660 -6.557 -29.573 1.00 97.56 91 GLY A CA 1
ATOM 664 C C . GLY A 1 91 ? 3.883 -7.493 -28.650 1.00 97.56 91 GLY A C 1
ATOM 665 O O . GLY A 1 91 ? 2.836 -7.112 -28.115 1.00 97.56 91 GLY A O 1
ATOM 666 N N . ARG A 1 92 ? 4.395 -8.701 -28.420 1.00 98.50 92 ARG A N 1
ATOM 667 C CA . ARG A 1 92 ? 3.788 -9.693 -27.526 1.00 98.50 92 ARG A CA 1
ATOM 668 C C . ARG A 1 92 ? 4.110 -9.368 -26.067 1.00 98.50 92 ARG A C 1
ATOM 670 O O . ARG A 1 92 ? 5.259 -9.455 -25.642 1.00 98.50 92 ARG A O 1
ATOM 677 N N . ALA A 1 93 ? 3.092 -9.031 -25.281 1.00 98.69 93 ALA A N 1
ATOM 678 C CA . ALA A 1 93 ? 3.223 -8.815 -23.845 1.00 98.69 93 ALA A CA 1
ATOM 679 C C . ALA A 1 93 ? 2.642 -10.002 -23.067 1.00 98.69 93 ALA A C 1
ATOM 681 O O . ALA A 1 93 ? 1.467 -10.336 -23.232 1.00 98.69 93 ALA A O 1
ATOM 682 N N . LEU A 1 94 ? 3.451 -10.631 -22.215 1.00 98.75 94 LEU A N 1
ATOM 683 C CA . LEU A 1 94 ? 3.028 -11.757 -21.384 1.00 98.75 94 LEU A CA 1
ATOM 684 C C . LEU A 1 94 ? 3.042 -11.363 -19.909 1.00 98.75 94 LEU A C 1
ATOM 686 O O . LEU A 1 94 ? 4.051 -10.888 -19.387 1.00 98.75 94 LEU A O 1
ATOM 690 N N . VAL A 1 95 ? 1.909 -11.566 -19.241 1.00 98.62 95 VAL A N 1
ATOM 691 C CA . VAL A 1 95 ? 1.731 -11.267 -17.816 1.00 98.62 95 VAL A CA 1
ATOM 692 C C . VAL A 1 95 ? 1.638 -12.578 -17.048 1.00 98.62 95 VAL A C 1
ATOM 694 O O . VAL A 1 95 ? 0.785 -13.407 -17.360 1.00 98.62 95 VAL A O 1
ATOM 697 N N . LEU A 1 96 ? 2.483 -12.770 -16.034 1.00 98.56 96 LEU A N 1
ATOM 698 C CA . LEU A 1 96 ? 2.425 -13.979 -15.213 1.00 98.56 96 LEU A CA 1
ATOM 699 C C . LEU A 1 96 ? 1.217 -13.933 -14.273 1.00 98.56 96 LEU A C 1
ATOM 701 O O . LEU A 1 96 ? 1.202 -13.202 -13.277 1.00 98.56 96 LEU A O 1
ATOM 705 N N . GLY A 1 97 ? 0.212 -14.737 -14.585 1.00 95.94 97 GLY A N 1
ATOM 706 C CA . GLY A 1 97 ? -1.067 -14.797 -13.908 1.00 95.94 97 GLY A CA 1
ATOM 707 C C . GLY A 1 97 ? -1.229 -15.964 -12.932 1.00 95.94 97 GLY A C 1
ATOM 708 O O . GLY A 1 97 ? -0.366 -16.831 -12.827 1.00 95.94 97 GLY A O 1
ATOM 709 N N . PRO A 1 98 ? -2.333 -15.977 -12.170 1.00 93.88 98 PRO A N 1
ATOM 710 C CA . PRO A 1 98 ? -3.264 -14.863 -12.017 1.00 93.88 98 PRO A CA 1
ATOM 711 C C . PRO A 1 98 ? -2.641 -13.729 -11.189 1.00 93.88 98 PRO A C 1
ATOM 713 O O . PRO A 1 98 ? -1.934 -13.984 -10.204 1.00 93.88 98 PRO A O 1
ATOM 716 N N . THR A 1 99 ? -2.887 -12.474 -11.584 1.00 94.38 99 THR A N 1
ATOM 717 C CA . THR A 1 99 ? -2.267 -11.292 -10.953 1.00 94.38 99 THR A CA 1
ATOM 718 C C . THR A 1 99 ? -3.151 -10.029 -10.985 1.00 94.38 99 THR A C 1
ATOM 720 O O . THR A 1 99 ? -4.362 -10.094 -11.210 1.00 94.38 99 THR A O 1
ATOM 723 N N . TYR A 1 100 ? -2.571 -8.865 -10.687 1.00 87.31 100 TYR A N 1
ATOM 724 C CA . TYR A 1 100 ? -3.204 -7.554 -10.740 1.00 87.31 100 TYR A CA 1
ATOM 725 C C . TYR A 1 100 ? -3.523 -7.137 -12.187 1.00 87.31 100 TYR A C 1
ATOM 727 O O . TYR A 1 100 ? -2.630 -6.863 -12.985 1.00 87.31 100 TYR A O 1
ATOM 735 N N . ALA A 1 101 ? -4.819 -7.043 -12.501 1.00 86.81 101 ALA A N 1
ATOM 736 C CA . ALA A 1 101 ? -5.334 -6.864 -13.864 1.00 86.81 101 ALA A CA 1
ATOM 737 C C . ALA A 1 101 ? -4.900 -5.566 -14.579 1.00 86.81 101 ALA A C 1
ATOM 739 O O . ALA A 1 101 ? -4.961 -5.488 -15.807 1.00 86.81 101 ALA A O 1
ATOM 740 N N . GLU A 1 102 ? -4.450 -4.542 -13.845 1.00 92.81 102 GLU A N 1
ATOM 741 C CA . GLU A 1 102 ? -4.052 -3.267 -14.457 1.00 92.81 102 GLU A CA 1
ATOM 742 C C . GLU A 1 102 ? -2.804 -3.383 -15.334 1.00 92.81 102 GLU A C 1
ATOM 744 O O . GLU A 1 102 ? -2.671 -2.605 -16.273 1.00 92.81 102 GLU A O 1
ATOM 749 N N . HIS A 1 103 ? -1.922 -4.356 -15.084 1.00 96.00 103 HIS A N 1
ATOM 750 C CA . HIS A 1 103 ? -0.730 -4.578 -15.911 1.00 96.00 103 HIS A CA 1
ATOM 751 C C . HIS A 1 103 ? -1.095 -4.970 -17.340 1.00 96.00 103 HIS A C 1
ATOM 753 O O . HIS A 1 103 ? -0.665 -4.324 -18.295 1.00 96.00 103 HIS A O 1
ATOM 759 N N . ALA A 1 104 ? -1.967 -5.972 -17.485 1.00 95.62 104 ALA A N 1
ATOM 760 C CA . ALA A 1 104 ? -2.469 -6.400 -18.785 1.00 95.62 104 ALA A CA 1
ATOM 761 C C . ALA A 1 104 ? -3.191 -5.250 -19.505 1.00 95.62 104 ALA A C 1
ATOM 763 O O . ALA A 1 104 ? -2.926 -4.971 -20.673 1.00 95.62 104 ALA A O 1
ATOM 764 N N . ARG A 1 105 ? -4.050 -4.512 -18.789 1.00 95.44 105 ARG A N 1
ATOM 765 C CA . ARG A 1 105 ? -4.744 -3.345 -19.347 1.00 95.44 105 ARG A CA 1
ATOM 766 C C . ARG A 1 105 ? -3.778 -2.253 -19.809 1.00 95.44 105 ARG A C 1
ATOM 768 O O . ARG A 1 105 ? -3.980 -1.686 -20.878 1.00 95.44 105 ARG A O 1
ATOM 775 N N . ALA A 1 106 ? -2.762 -1.935 -19.015 1.00 96.62 106 ALA A N 1
ATOM 776 C CA . ALA A 1 106 ? -1.779 -0.912 -19.348 1.00 96.62 106 ALA A CA 1
ATOM 777 C C . ALA A 1 106 ? -0.964 -1.287 -20.592 1.00 96.62 106 ALA A C 1
ATOM 779 O O . ALA A 1 106 ? -0.746 -0.432 -21.449 1.00 96.62 106 ALA A O 1
ATOM 780 N N . ALA A 1 107 ? -0.591 -2.562 -20.735 1.00 97.62 107 ALA A N 1
ATOM 781 C CA . ALA A 1 107 ? 0.077 -3.063 -21.931 1.00 97.62 107 ALA A CA 1
ATOM 782 C C . ALA A 1 107 ? -0.826 -2.988 -23.180 1.00 97.62 107 ALA A C 1
ATOM 784 O O . ALA A 1 107 ? -0.357 -2.560 -24.234 1.00 97.62 107 ALA A O 1
ATOM 785 N N . VAL A 1 108 ? -2.130 -3.291 -23.062 1.00 97.69 108 VAL A N 1
ATOM 786 C CA . VAL A 1 108 ? -3.099 -3.076 -24.160 1.00 97.69 108 VAL A CA 1
ATOM 787 C C . VAL A 1 108 ? -3.184 -1.595 -24.542 1.00 97.69 108 VAL A C 1
ATOM 789 O O . VAL A 1 108 ? -3.170 -1.269 -25.724 1.00 97.69 108 VAL A O 1
ATOM 792 N N . ILE A 1 109 ? -3.241 -0.685 -23.562 1.00 96.69 109 ILE A N 1
ATOM 793 C CA . ILE A 1 109 ? -3.270 0.770 -23.811 1.00 96.69 109 ILE A CA 1
ATOM 794 C C . ILE A 1 109 ? -2.006 1.234 -24.550 1.00 96.69 109 ILE A C 1
ATOM 796 O O . ILE A 1 109 ? -2.093 2.110 -25.406 1.00 96.69 109 ILE A O 1
ATOM 800 N N . ALA A 1 110 ? -0.852 0.634 -24.253 1.00 97.12 110 ALA A N 1
ATOM 801 C CA . ALA A 1 110 ? 0.404 0.885 -24.957 1.00 97.12 110 ALA A CA 1
ATOM 802 C C . ALA A 1 110 ? 0.491 0.200 -26.341 1.00 97.12 110 ALA A C 1
ATOM 804 O O . ALA A 1 110 ? 1.477 0.384 -27.047 1.00 97.12 110 ALA A O 1
ATOM 805 N N . GLY A 1 111 ? -0.535 -0.554 -26.754 1.00 98.00 111 GLY A N 1
ATOM 806 C CA . GLY A 1 111 ? -0.650 -1.156 -28.086 1.00 98.00 111 GLY A CA 1
ATOM 807 C C . GLY A 1 111 ? -0.158 -2.601 -28.200 1.00 98.00 111 GLY A C 1
ATOM 808 O O . GLY A 1 111 ? -0.125 -3.134 -29.308 1.00 98.00 111 GLY A O 1
ATOM 809 N N . HIS A 1 112 ? 0.221 -3.253 -27.098 1.00 98.56 112 HIS A N 1
ATOM 810 C CA . HIS A 1 112 ? 0.701 -4.636 -27.127 1.00 98.56 112 HIS A CA 1
ATOM 811 C C . HIS A 1 112 ? -0.420 -5.657 -27.349 1.00 98.56 112 HIS A C 1
ATOM 813 O O . HIS A 1 112 ? -1.564 -5.470 -26.927 1.00 98.56 112 HIS A O 1
ATOM 819 N N . GLN A 1 113 ? -0.053 -6.801 -27.928 1.00 98.44 113 GLN A N 1
ATOM 820 C CA . GLN A 1 113 ? -0.870 -8.011 -27.906 1.00 98.44 113 GLN A CA 1
ATOM 821 C C . GLN A 1 113 ? -0.626 -8.731 -26.581 1.00 98.44 113 GLN A C 1
ATOM 823 O O . GLN A 1 113 ? 0.456 -9.274 -26.355 1.00 98.44 113 GLN A O 1
ATOM 828 N N . VAL A 1 114 ? -1.614 -8.692 -25.688 1.00 98.38 114 VAL A N 1
ATOM 829 C CA . VAL A 1 114 ? -1.457 -9.160 -24.307 1.00 98.38 114 VAL A CA 1
ATOM 830 C C . VAL A 1 114 ? -2.047 -10.552 -24.122 1.00 98.38 114 VAL A C 1
ATOM 832 O O . VAL A 1 114 ? -3.188 -10.797 -24.510 1.00 98.38 114 VAL A O 1
ATOM 835 N N . ALA A 1 115 ? -1.298 -11.430 -23.459 1.00 97.88 115 ALA A N 1
ATOM 836 C CA . ALA A 1 115 ? -1.811 -12.686 -22.927 1.00 97.88 115 ALA A CA 1
ATOM 837 C C . ALA A 1 115 ? -1.358 -12.890 -21.475 1.00 97.88 115 ALA A C 1
ATOM 839 O O . ALA A 1 115 ? -0.247 -12.526 -21.090 1.00 97.88 115 ALA A O 1
ATOM 840 N N . GLU A 1 116 ? -2.233 -13.482 -20.668 1.00 97.00 116 GLU A N 1
ATOM 841 C CA . GLU A 1 116 ? -1.877 -13.970 -19.338 1.00 97.00 116 GLU A CA 1
ATOM 842 C C . GLU A 1 116 ? -1.357 -15.410 -19.458 1.00 97.00 116 GLU A C 1
ATOM 844 O O . GLU A 1 116 ? -1.959 -16.225 -20.158 1.00 97.00 116 GLU A O 1
ATOM 849 N N . VAL A 1 117 ? -0.240 -15.716 -18.796 1.00 97.88 117 VAL A N 1
ATOM 850 C CA . VAL A 1 117 ? 0.379 -17.052 -18.775 1.00 97.88 117 VAL A CA 1
ATOM 851 C C . VAL A 1 117 ? 0.474 -17.574 -17.347 1.00 97.88 117 VAL A C 1
ATOM 853 O O . VAL A 1 117 ? 0.649 -16.795 -16.412 1.00 97.88 117 VAL A O 1
ATOM 856 N N . GLY A 1 118 ? 0.336 -18.887 -17.167 1.00 96.31 118 GLY A N 1
ATOM 857 C CA . GLY A 1 118 ? 0.413 -19.528 -15.850 1.00 96.31 118 GLY A CA 1
ATOM 858 C C . GLY A 1 118 ? 1.820 -19.994 -15.470 1.00 96.31 118 GLY A C 1
ATOM 859 O O . GLY A 1 118 ? 2.126 -20.081 -14.281 1.00 96.31 118 GLY A O 1
ATOM 860 N N . ASP A 1 119 ? 2.673 -20.279 -16.459 1.00 97.12 119 ASP A N 1
ATOM 861 C CA . ASP A 1 119 ? 4.049 -20.722 -16.241 1.00 97.12 119 ASP A CA 1
ATOM 862 C C . ASP A 1 119 ? 5.031 -19.559 -16.433 1.00 97.12 119 ASP A C 1
ATOM 864 O O . ASP A 1 119 ? 4.904 -18.723 -17.326 1.00 97.12 119 ASP A O 1
ATOM 868 N N . PHE A 1 120 ? 6.047 -19.517 -15.577 1.00 98.25 120 PHE A N 1
ATOM 869 C CA . PHE A 1 120 ? 7.160 -18.588 -15.704 1.00 98.25 120 PHE A CA 1
ATOM 870 C C . PHE A 1 120 ? 7.965 -18.821 -16.987 1.00 98.25 120 PHE A C 1
ATOM 872 O O . PHE A 1 120 ? 8.476 -17.861 -17.558 1.00 98.25 120 PHE A O 1
ATOM 879 N N . ALA A 1 121 ? 8.107 -20.075 -17.428 1.00 97.75 121 ALA A N 1
ATOM 880 C CA . ALA A 1 121 ? 8.903 -20.416 -18.605 1.00 97.75 121 ALA A CA 1
ATOM 881 C C . ALA A 1 121 ? 8.366 -19.754 -19.886 1.00 97.75 121 ALA A C 1
ATOM 883 O O . ALA A 1 121 ? 9.156 -19.297 -20.712 1.00 97.75 121 ALA A O 1
ATOM 884 N N . ASP A 1 122 ? 7.043 -19.610 -20.000 1.00 98.12 122 ASP A N 1
ATOM 885 C CA . ASP A 1 122 ? 6.378 -19.004 -21.159 1.00 98.12 122 ASP A CA 1
ATOM 886 C C . ASP A 1 122 ? 6.773 -17.534 -21.370 1.00 98.12 122 ASP A C 1
ATOM 888 O O . ASP A 1 122 ? 6.727 -17.019 -22.487 1.00 98.12 122 ASP A O 1
ATOM 892 N N . LEU A 1 123 ? 7.199 -16.837 -20.308 1.00 98.50 123 LEU A N 1
ATOM 893 C CA . LEU A 1 123 ? 7.615 -15.434 -20.385 1.00 98.50 123 LEU A CA 1
ATOM 894 C C . LEU A 1 123 ? 8.851 -15.228 -21.268 1.00 98.50 123 LEU A C 1
ATOM 896 O O . LEU A 1 123 ? 9.066 -14.114 -21.745 1.00 98.50 123 LEU A O 1
ATOM 900 N N . ALA A 1 124 ? 9.648 -16.274 -21.511 1.00 97.81 124 ALA A N 1
ATOM 901 C CA . ALA A 1 124 ? 10.815 -16.205 -22.387 1.00 97.81 124 ALA A CA 1
ATOM 902 C C . ALA A 1 124 ? 10.452 -15.824 -23.835 1.00 97.81 124 ALA A C 1
ATOM 904 O O . ALA A 1 124 ? 11.284 -15.252 -24.542 1.00 97.81 124 ALA A O 1
ATOM 905 N N . ASP A 1 125 ? 9.206 -16.060 -24.259 1.00 97.12 125 ASP A N 1
ATOM 906 C CA . ASP A 1 125 ? 8.700 -15.725 -25.595 1.00 97.12 125 ASP A CA 1
ATOM 907 C C . ASP A 1 125 ? 8.133 -14.301 -25.703 1.00 97.12 125 ASP A C 1
ATOM 909 O O . ASP A 1 125 ? 7.737 -13.878 -26.789 1.00 97.12 125 ASP A O 1
ATOM 913 N N . ALA A 1 126 ? 8.088 -13.538 -24.608 1.00 98.38 126 ALA A N 1
ATOM 914 C CA . ALA A 1 126 ? 7.545 -12.182 -24.608 1.00 98.38 126 ALA A CA 1
ATOM 915 C C . ALA A 1 126 ? 8.516 -11.164 -25.225 1.00 98.38 126 ALA A C 1
ATOM 917 O O . ALA A 1 126 ? 9.730 -11.317 -25.113 1.00 98.38 126 ALA A O 1
ATOM 918 N N . ASP A 1 127 ? 7.988 -10.087 -25.798 1.00 98.50 127 ASP A N 1
ATOM 919 C CA . ASP A 1 127 ? 8.734 -8.840 -26.004 1.00 98.50 127 ASP A CA 1
ATOM 920 C C . ASP A 1 127 ? 8.674 -7.985 -24.727 1.00 98.50 127 ASP A C 1
ATOM 922 O O . ASP A 1 127 ? 9.663 -7.377 -24.327 1.00 98.50 127 ASP A O 1
ATOM 926 N N . LEU A 1 128 ? 7.523 -8.002 -24.042 1.00 98.81 128 LEU A N 1
ATOM 927 C CA . LEU A 1 128 ? 7.299 -7.383 -22.734 1.00 98.81 128 LEU A CA 1
ATOM 928 C C . LEU A 1 128 ? 6.835 -8.445 -21.731 1.00 98.81 128 LEU A C 1
ATOM 930 O O . LEU A 1 128 ? 5.690 -8.891 -21.789 1.00 98.81 128 LEU A O 1
ATOM 934 N N . ALA A 1 129 ? 7.693 -8.843 -20.797 1.00 98.81 129 ALA A N 1
ATOM 935 C CA . ALA A 1 129 ? 7.295 -9.721 -19.698 1.00 98.81 129 ALA A CA 1
ATOM 936 C C . ALA A 1 129 ? 6.927 -8.886 -18.470 1.00 98.81 129 ALA A C 1
ATOM 938 O O . ALA A 1 129 ? 7.680 -7.991 -18.089 1.00 98.81 129 ALA A O 1
ATOM 939 N N . ILE A 1 130 ? 5.796 -9.184 -17.828 1.00 98.81 130 ILE A N 1
ATOM 940 C CA . ILE A 1 130 ? 5.356 -8.485 -16.615 1.00 98.81 130 ILE A CA 1
ATOM 941 C C . ILE A 1 130 ? 5.129 -9.487 -15.486 1.00 98.81 130 ILE A C 1
ATOM 943 O O . ILE A 1 130 ? 4.361 -10.444 -15.617 1.00 98.81 130 ILE A O 1
ATOM 947 N N . ILE A 1 131 ? 5.781 -9.236 -14.354 1.00 98.81 131 ILE A N 1
ATOM 948 C CA . ILE A 1 131 ? 5.709 -10.051 -13.142 1.00 98.81 131 ILE A CA 1
ATOM 949 C C . ILE A 1 131 ? 5.428 -9.134 -11.952 1.00 98.81 131 ILE A C 1
ATOM 951 O O . ILE A 1 131 ? 6.025 -8.071 -11.834 1.00 98.81 131 ILE A O 1
ATOM 955 N N . VAL A 1 132 ? 4.557 -9.556 -11.036 1.00 98.69 132 VAL A N 1
ATOM 956 C CA . VAL A 1 132 ? 4.390 -8.913 -9.722 1.00 98.69 132 VAL A CA 1
ATOM 957 C C . VAL A 1 132 ? 5.081 -9.786 -8.674 1.00 98.69 132 VAL A C 1
ATOM 959 O O . VAL A 1 132 ? 4.803 -10.984 -8.613 1.00 98.69 132 VAL A O 1
ATOM 962 N N . ASN A 1 133 ? 5.989 -9.218 -7.878 1.00 98.44 133 ASN A N 1
ATOM 963 C CA . ASN A 1 133 ? 6.864 -9.964 -6.970 1.00 98.44 133 ASN A CA 1
ATOM 964 C C . ASN A 1 133 ? 7.135 -9.188 -5.658 1.00 98.44 133 ASN A C 1
ATOM 966 O O . ASN A 1 133 ? 7.862 -8.201 -5.698 1.00 98.44 133 ASN A O 1
ATOM 970 N N . PRO A 1 134 ? 6.615 -9.594 -4.483 1.00 98.56 134 PRO A N 1
ATOM 971 C CA . PRO A 1 134 ? 5.630 -10.650 -4.263 1.00 98.56 134 PRO A CA 1
ATOM 972 C C . PRO A 1 134 ? 4.312 -10.376 -4.988 1.00 98.56 134 PRO A C 1
ATOM 974 O O . PRO A 1 134 ? 3.855 -9.234 -5.071 1.00 98.56 134 PRO A O 1
ATOM 977 N N . ASN A 1 135 ? 3.679 -11.426 -5.498 1.00 98.38 135 ASN A N 1
ATOM 978 C CA . ASN A 1 135 ? 2.491 -11.288 -6.329 1.00 98.38 135 ASN A CA 1
ATOM 979 C C . ASN A 1 135 ? 1.238 -10.863 -5.549 1.00 98.38 135 ASN A C 1
ATOM 981 O O . ASN A 1 135 ? 1.022 -11.228 -4.394 1.00 98.38 135 ASN A O 1
ATOM 985 N N . ASN A 1 136 ? 0.332 -10.177 -6.242 1.00 94.81 136 ASN A N 1
ATOM 986 C CA . ASN A 1 136 ? -1.038 -9.951 -5.800 1.00 94.81 136 ASN A CA 1
ATOM 987 C C . ASN A 1 136 ? -1.985 -10.757 -6.703 1.00 94.81 136 ASN A C 1
ATOM 989 O O . ASN A 1 136 ? -2.106 -10.402 -7.874 1.00 94.81 136 ASN A O 1
ATOM 993 N N . PRO A 1 137 ? -2.694 -11.784 -6.196 1.00 94.50 137 PRO A N 1
ATOM 994 C CA . PRO A 1 137 ? -3.189 -11.842 -4.815 1.00 94.50 137 PRO A CA 1
ATOM 995 C C . PRO A 1 137 ? -2.594 -12.909 -3.895 1.00 94.50 137 PRO A C 1
ATOM 997 O O . PRO A 1 137 ? -2.972 -12.921 -2.731 1.00 94.50 137 PRO A O 1
ATOM 1000 N N . ASP A 1 138 ? -1.737 -13.804 -4.379 1.00 96.38 138 ASP A N 1
ATOM 1001 C CA . ASP A 1 138 ? -1.314 -15.004 -3.634 1.00 96.38 138 ASP A CA 1
ATOM 1002 C C . ASP A 1 138 ? -0.007 -14.837 -2.839 1.00 96.38 138 ASP A C 1
ATOM 1004 O O . ASP A 1 138 ? 0.353 -15.718 -2.064 1.00 96.38 138 ASP A O 1
ATOM 1008 N N . GLY A 1 139 ? 0.699 -13.715 -3.000 1.00 97.75 139 GLY A N 1
ATOM 1009 C CA . GLY A 1 139 ? 1.975 -13.461 -2.336 1.00 97.75 139 GLY A CA 1
ATOM 1010 C C . GLY A 1 139 ? 3.144 -14.296 -2.859 1.00 97.75 139 GLY A C 1
ATOM 1011 O O . GLY A 1 139 ? 4.206 -14.254 -2.244 1.00 97.75 139 GLY A O 1
ATOM 1012 N N . ARG A 1 140 ? 2.991 -15.045 -3.967 1.00 97.88 140 ARG A N 1
ATOM 1013 C CA . ARG A 1 140 ? 4.083 -15.877 -4.502 1.00 97.88 140 ARG A CA 1
ATOM 1014 C C . ARG A 1 140 ? 5.311 -15.024 -4.813 1.00 97.88 140 ARG A C 1
ATOM 1016 O O . ARG A 1 140 ? 5.176 -13.891 -5.285 1.00 97.88 140 ARG A O 1
ATOM 1023 N N . VAL A 1 141 ? 6.488 -15.599 -4.587 1.00 98.56 141 VAL A N 1
ATOM 1024 C CA . VAL A 1 141 ? 7.773 -14.950 -4.849 1.00 98.56 141 VAL A CA 1
ATOM 1025 C C . VAL A 1 141 ? 8.578 -15.753 -5.859 1.00 98.56 141 VAL A C 1
ATOM 1027 O O . VAL A 1 141 ? 8.658 -16.978 -5.777 1.00 98.56 141 VAL A O 1
ATOM 1030 N N . ILE A 1 142 ? 9.179 -15.053 -6.813 1.00 98.56 142 ILE A N 1
ATOM 1031 C CA . ILE A 1 142 ? 10.125 -15.603 -7.778 1.00 98.56 142 ILE A CA 1
ATOM 1032 C C . ILE A 1 142 ? 11.524 -15.174 -7.366 1.00 98.56 142 ILE A C 1
ATOM 1034 O O . ILE A 1 142 ? 11.765 -14.001 -7.073 1.00 98.56 142 ILE A O 1
ATOM 1038 N N . ALA A 1 143 ? 12.434 -16.143 -7.344 1.00 98.62 143 ALA A N 1
ATOM 1039 C CA . ALA A 1 143 ? 13.816 -15.918 -6.971 1.00 98.62 143 ALA A CA 1
ATOM 1040 C C . ALA A 1 143 ? 14.523 -14.971 -7.957 1.00 98.62 143 ALA A C 1
ATOM 1042 O O . ALA A 1 143 ? 14.302 -15.011 -9.172 1.00 98.62 143 ALA A O 1
ATOM 1043 N N . ARG A 1 144 ? 15.389 -14.120 -7.401 1.00 98.56 144 ARG A N 1
ATOM 1044 C CA . ARG A 1 144 ? 16.138 -13.082 -8.121 1.00 98.56 144 ARG A CA 1
ATOM 1045 C C . ARG A 1 144 ? 16.947 -13.628 -9.297 1.00 98.56 144 ARG A C 1
ATOM 1047 O O . ARG A 1 144 ? 16.924 -13.040 -10.370 1.00 98.56 144 ARG A O 1
ATOM 1054 N N . ASP A 1 145 ? 17.630 -14.753 -9.125 1.00 98.44 145 ASP A N 1
ATOM 1055 C CA . ASP A 1 145 ? 18.440 -15.399 -10.164 1.00 98.44 145 ASP A CA 1
ATOM 1056 C C . ASP A 1 145 ? 17.616 -15.775 -11.407 1.00 98.44 145 ASP A C 1
ATOM 1058 O O . ASP A 1 145 ? 18.026 -15.494 -12.534 1.00 98.44 145 ASP A O 1
ATOM 1062 N N . ARG A 1 146 ? 16.411 -16.325 -11.211 1.00 98.56 146 ARG A N 1
ATOM 1063 C CA . ARG A 1 146 ? 15.485 -16.649 -12.307 1.00 98.56 146 ARG A CA 1
ATOM 1064 C C . ARG A 1 146 ? 15.023 -15.399 -13.044 1.00 98.56 146 ARG A C 1
ATOM 1066 O O . ARG A 1 146 ? 14.967 -15.400 -14.273 1.00 98.56 146 ARG A O 1
ATOM 1073 N N . LEU A 1 147 ? 14.695 -14.342 -12.304 1.00 98.69 147 LEU A N 1
ATOM 1074 C CA . LEU A 1 147 ? 14.272 -13.074 -12.892 1.00 98.69 147 LEU A CA 1
ATOM 1075 C C . LEU A 1 147 ? 15.400 -12.420 -13.702 1.00 98.69 147 LEU A C 1
ATOM 1077 O O . LEU A 1 147 ? 15.154 -11.946 -14.808 1.00 98.69 147 LEU A O 1
ATOM 1081 N N . LEU A 1 148 ? 16.637 -12.450 -13.199 1.00 98.56 148 LEU A N 1
ATOM 1082 C CA . LEU A 1 148 ? 17.809 -11.940 -13.917 1.00 98.56 148 LEU A CA 1
ATOM 1083 C C . LEU A 1 148 ? 18.107 -12.747 -15.186 1.00 98.56 148 LEU A C 1
ATOM 1085 O O . LEU A 1 148 ? 18.414 -12.160 -16.223 1.00 98.56 148 LEU A O 1
ATOM 1089 N N . ALA A 1 149 ? 17.972 -14.075 -15.137 1.00 98.38 149 ALA A N 1
ATOM 1090 C CA . ALA A 1 149 ? 18.123 -14.922 -16.317 1.00 98.38 149 ALA A CA 1
ATOM 1091 C C . ALA A 1 149 ? 17.073 -14.593 -17.394 1.00 98.38 149 ALA A C 1
ATOM 1093 O O . ALA A 1 149 ? 17.418 -14.448 -18.569 1.00 98.38 149 ALA A O 1
ATOM 1094 N N . LEU A 1 150 ? 15.809 -14.407 -16.993 1.00 98.69 150 LEU A N 1
ATOM 1095 C CA . LEU A 1 150 ? 14.741 -13.977 -17.897 1.00 98.69 150 LEU A CA 1
ATOM 1096 C C . LEU A 1 150 ? 15.041 -12.595 -18.493 1.00 98.69 150 LEU A C 1
ATOM 1098 O O . LEU A 1 150 ? 14.991 -12.433 -19.710 1.00 98.69 150 LEU A O 1
ATOM 1102 N N . ALA A 1 151 ? 15.410 -11.619 -17.662 1.00 98.50 151 ALA A N 1
ATOM 1103 C CA . ALA A 1 151 ? 15.769 -10.276 -18.109 1.00 98.50 151 ALA A CA 1
ATOM 1104 C C . ALA A 1 151 ? 16.898 -10.284 -19.148 1.00 98.50 151 ALA A C 1
ATOM 1106 O O . ALA A 1 151 ? 16.800 -9.612 -20.173 1.00 98.50 151 ALA A O 1
ATOM 1107 N N . ALA A 1 152 ? 17.950 -11.074 -18.916 1.00 98.25 152 ALA A N 1
ATOM 1108 C CA . ALA A 1 152 ? 19.060 -11.209 -19.851 1.00 98.25 152 ALA A CA 1
ATOM 1109 C C . ALA A 1 152 ? 18.608 -11.790 -21.202 1.00 98.25 152 ALA A C 1
ATOM 1111 O O . ALA A 1 152 ? 18.993 -11.265 -22.249 1.00 98.25 152 ALA A O 1
ATOM 1112 N N . GLY A 1 153 ? 17.764 -12.829 -21.183 1.00 98.25 153 GLY A N 1
ATOM 1113 C CA . GLY A 1 153 ? 17.201 -13.436 -22.391 1.00 98.25 153 GLY A CA 1
ATOM 1114 C C . GLY A 1 153 ? 16.305 -12.478 -23.179 1.00 98.25 153 GLY A C 1
ATOM 1115 O O . GLY A 1 153 ? 16.444 -12.367 -24.395 1.00 98.25 153 GLY A O 1
ATOM 1116 N N . LEU A 1 154 ? 15.436 -11.730 -22.492 1.00 98.31 154 LEU A N 1
ATOM 1117 C CA . LEU A 1 154 ? 14.583 -10.713 -23.112 1.00 98.31 154 LEU A CA 1
ATOM 1118 C C . LEU A 1 154 ? 15.419 -9.584 -23.721 1.00 98.31 154 LEU A C 1
ATOM 1120 O O . LEU A 1 154 ? 15.252 -9.259 -24.896 1.00 98.31 154 LEU A O 1
ATOM 1124 N N . ARG A 1 155 ? 16.379 -9.043 -22.966 1.00 96.75 155 ARG A N 1
ATOM 1125 C CA . ARG A 1 155 ? 17.269 -7.973 -23.430 1.00 96.75 155 ARG A CA 1
ATOM 1126 C C . ARG A 1 155 ? 18.037 -8.364 -24.691 1.00 96.75 155 ARG A C 1
ATOM 1128 O O . ARG A 1 155 ? 18.177 -7.537 -25.587 1.00 96.75 155 ARG A O 1
ATOM 1135 N N . ALA A 1 156 ? 18.511 -9.608 -24.786 1.00 97.12 156 ALA A N 1
ATOM 1136 C CA . ALA A 1 156 ? 19.267 -10.092 -25.944 1.00 97.12 156 ALA A CA 1
ATOM 1137 C C . ALA A 1 156 ? 18.482 -10.013 -27.269 1.00 97.12 156 ALA A C 1
ATOM 1139 O O . ALA A 1 156 ? 19.091 -9.922 -28.332 1.00 97.12 156 ALA A O 1
ATOM 1140 N N . LYS A 1 157 ? 17.145 -9.999 -27.205 1.00 95.81 157 LYS A N 1
ATOM 1141 C CA . LYS A 1 157 ? 16.244 -9.821 -28.354 1.00 95.81 157 LYS A CA 1
ATOM 1142 C C . LYS A 1 157 ? 15.522 -8.463 -28.370 1.00 95.81 157 LYS A C 1
ATOM 1144 O O . LYS A 1 157 ? 14.571 -8.292 -29.120 1.00 95.81 157 LYS A O 1
ATOM 1149 N N . GLY A 1 158 ? 15.963 -7.501 -27.553 1.00 95.69 158 GLY A N 1
ATOM 1150 C CA . GLY A 1 158 ? 15.373 -6.157 -27.470 1.00 95.69 158 GLY A CA 1
ATOM 1151 C C . GLY A 1 158 ? 14.090 -6.053 -26.636 1.00 95.69 158 GLY A C 1
ATOM 1152 O O . GLY A 1 158 ? 13.410 -5.032 -26.700 1.00 95.69 158 GLY A O 1
ATOM 1153 N N . GLY A 1 159 ? 13.756 -7.090 -25.866 1.00 97.94 159 GLY A N 1
ATOM 1154 C CA . GLY A 1 159 ? 12.612 -7.108 -24.959 1.00 97.94 159 GLY A CA 1
ATOM 1155 C C . GLY A 1 159 ? 12.890 -6.476 -23.592 1.00 97.94 159 GLY A C 1
ATOM 1156 O O . GLY A 1 159 ? 14.026 -6.129 -23.255 1.00 97.94 159 GLY A O 1
ATOM 1157 N N . LEU A 1 160 ? 11.833 -6.358 -22.788 1.00 98.62 160 LEU A N 1
ATOM 1158 C CA . LEU A 1 160 ? 11.845 -5.731 -21.467 1.00 98.62 160 LEU A CA 1
ATOM 1159 C C . LEU A 1 160 ? 11.173 -6.622 -20.415 1.00 98.62 160 LEU A C 1
ATOM 1161 O O . LEU A 1 160 ? 10.072 -7.130 -20.632 1.00 98.62 160 LEU A O 1
ATOM 1165 N N . LEU A 1 161 ? 11.808 -6.750 -19.246 1.00 98.88 161 LEU A N 1
ATOM 1166 C CA . LEU A 1 161 ? 11.172 -7.286 -18.043 1.00 98.88 161 LEU A CA 1
ATOM 1167 C C . LEU A 1 161 ? 10.662 -6.145 -17.157 1.00 98.88 161 LEU A C 1
ATOM 1169 O O . LEU A 1 161 ? 11.429 -5.275 -16.754 1.00 98.88 161 LEU A O 1
ATOM 1173 N N . VAL A 1 162 ? 9.388 -6.185 -16.781 1.00 98.88 162 VAL A N 1
ATOM 1174 C CA . VAL A 1 162 ? 8.811 -5.313 -15.753 1.00 98.88 162 VAL A CA 1
ATOM 1175 C C . VAL A 1 162 ? 8.528 -6.138 -14.508 1.00 98.88 162 VAL A C 1
ATOM 1177 O O . VAL A 1 162 ? 7.778 -7.115 -14.567 1.00 98.88 162 VAL A O 1
ATOM 1180 N N . VAL A 1 163 ? 9.102 -5.733 -13.377 1.00 98.88 163 VAL A N 1
ATOM 1181 C CA . VAL A 1 163 ? 8.862 -6.364 -12.075 1.00 98.88 163 VAL A CA 1
ATOM 1182 C C . VAL A 1 163 ? 8.181 -5.371 -11.142 1.00 98.88 163 VAL A C 1
ATOM 1184 O O . VAL A 1 163 ? 8.774 -4.386 -10.711 1.00 98.88 163 VAL A O 1
ATOM 1187 N N . ASP A 1 164 ? 6.915 -5.616 -10.826 1.00 98.81 164 ASP A N 1
ATOM 1188 C CA . ASP A 1 164 ? 6.170 -4.836 -9.845 1.00 98.81 164 ASP A CA 1
ATOM 1189 C C . ASP A 1 164 ? 6.436 -5.358 -8.432 1.00 98.81 164 ASP A C 1
ATOM 1191 O O . ASP A 1 164 ? 5.926 -6.399 -8.019 1.00 98.81 164 ASP A O 1
ATOM 1195 N N . GLU A 1 165 ? 7.235 -4.604 -7.688 1.00 98.75 165 GLU A N 1
ATOM 1196 C CA . GLU A 1 165 ? 7.648 -4.881 -6.319 1.00 98.75 165 GLU A CA 1
ATOM 1197 C C . GLU A 1 165 ? 6.818 -4.098 -5.286 1.00 98.75 165 GLU A C 1
ATOM 1199 O O . GLU A 1 165 ? 7.298 -3.766 -4.199 1.00 98.75 165 GLU A O 1
ATOM 1204 N N . ALA A 1 166 ? 5.545 -3.809 -5.581 1.00 97.75 166 ALA A N 1
ATOM 1205 C CA . ALA A 1 166 ? 4.652 -3.056 -4.693 1.00 97.75 166 ALA A CA 1
ATOM 1206 C C . ALA A 1 166 ? 4.522 -3.604 -3.256 1.00 97.75 166 ALA A C 1
ATOM 1208 O O . ALA A 1 166 ? 4.115 -2.856 -2.367 1.00 97.75 166 ALA A O 1
ATOM 1209 N N . PHE A 1 167 ? 4.827 -4.886 -3.029 1.00 98.44 167 PHE A N 1
ATOM 1210 C CA . PHE A 1 167 ? 4.776 -5.538 -1.715 1.00 98.44 167 PHE A CA 1
ATOM 1211 C C . PHE A 1 167 ? 6.149 -5.968 -1.183 1.00 98.44 167 PHE A C 1
ATOM 1213 O O . PHE A 1 167 ? 6.228 -6.614 -0.142 1.00 98.44 167 PHE A O 1
ATOM 1220 N N . MET A 1 168 ? 7.242 -5.626 -1.867 1.00 98.31 168 MET A N 1
ATOM 1221 C CA . MET A 1 168 ? 8.577 -6.104 -1.502 1.00 98.31 168 MET A CA 1
ATOM 1222 C C . MET A 1 168 ? 9.127 -5.437 -0.228 1.00 98.31 168 MET A C 1
ATOM 1224 O O . MET A 1 168 ? 10.015 -5.988 0.410 1.00 98.31 168 MET A O 1
ATOM 1228 N N . ASP A 1 169 ? 8.567 -4.306 0.220 1.00 98.00 169 ASP A N 1
ATOM 1229 C CA . ASP A 1 169 ? 8.908 -3.703 1.521 1.00 98.00 169 ASP A CA 1
ATOM 1230 C C . ASP A 1 169 ? 8.624 -4.629 2.716 1.00 98.00 169 ASP A C 1
ATOM 1232 O O . ASP A 1 169 ? 9.290 -4.514 3.747 1.00 98.00 169 ASP A O 1
ATOM 1236 N N . VAL A 1 170 ? 7.669 -5.554 2.561 1.00 97.50 170 VAL A N 1
ATOM 1237 C CA . VAL A 1 170 ? 7.331 -6.608 3.533 1.00 97.50 170 VAL A CA 1
ATOM 1238 C C . VAL A 1 170 ? 7.691 -8.019 3.051 1.00 97.50 170 VAL A C 1
ATOM 1240 O O . VAL A 1 170 ? 7.379 -9.002 3.721 1.00 97.50 170 VAL A O 1
ATOM 1243 N N . GLY A 1 171 ? 8.291 -8.127 1.865 1.00 94.69 171 GLY A N 1
ATOM 1244 C CA . GLY A 1 171 ? 8.679 -9.390 1.245 1.00 94.69 171 GLY A CA 1
ATOM 1245 C C . GLY A 1 171 ? 10.125 -9.795 1.562 1.00 94.69 171 GLY A C 1
ATOM 1246 O O . GLY A 1 171 ? 10.851 -9.054 2.229 1.00 94.69 171 GLY A O 1
ATOM 1247 N N . PRO A 1 172 ? 10.564 -10.962 1.060 1.00 96.56 172 PRO A N 1
ATOM 1248 C CA . PRO A 1 172 ? 11.966 -11.383 1.103 1.00 96.56 172 PRO A CA 1
ATOM 1249 C C . PRO A 1 172 ? 12.814 -10.490 0.182 1.00 96.56 172 PRO A C 1
ATOM 1251 O O . PRO A 1 172 ? 12.901 -10.704 -1.031 1.00 96.56 172 PRO A O 1
ATOM 1254 N N . ARG A 1 173 ? 13.402 -9.435 0.756 1.00 95.88 173 ARG A N 1
ATOM 1255 C CA . ARG A 1 173 ? 14.096 -8.361 0.021 1.00 95.88 173 ARG A CA 1
ATOM 1256 C C . ARG A 1 173 ? 15.309 -8.842 -0.776 1.00 95.88 173 ARG A C 1
ATOM 1258 O O . ARG A 1 173 ? 15.671 -8.200 -1.755 1.00 95.88 173 ARG A O 1
ATOM 1265 N N . GLU A 1 174 ? 15.896 -9.979 -0.418 1.00 97.25 174 GLU A N 1
ATOM 1266 C CA . GLU A 1 174 ? 16.952 -10.662 -1.172 1.00 97.25 174 GLU A CA 1
ATOM 1267 C C . GLU A 1 174 ? 16.527 -11.078 -2.593 1.00 97.25 174 GLU A C 1
ATOM 1269 O O . GLU A 1 174 ? 17.373 -11.372 -3.440 1.00 97.25 174 GLU A O 1
ATOM 1274 N N . HIS A 1 175 ? 15.220 -11.101 -2.870 1.00 98.56 175 HIS A N 1
ATOM 1275 C CA . HIS A 1 175 ? 14.666 -11.388 -4.190 1.00 98.56 175 HIS A CA 1
ATOM 1276 C C . HIS A 1 175 ? 14.330 -10.135 -5.014 1.00 98.56 175 HIS A C 1
ATOM 1278 O O . HIS A 1 175 ? 13.859 -10.267 -6.144 1.00 98.56 175 HIS A O 1
ATOM 1284 N N . SER A 1 176 ? 14.576 -8.934 -4.479 1.00 98.56 176 SER A N 1
ATOM 1285 C CA . SER A 1 176 ? 14.407 -7.677 -5.215 1.00 98.56 176 SER A CA 1
ATOM 1286 C C . SER A 1 176 ? 15.445 -7.527 -6.330 1.00 98.56 176 SER A C 1
ATOM 1288 O O . SER A 1 176 ? 16.593 -7.948 -6.181 1.00 98.56 176 SER A O 1
ATOM 1290 N N . LEU A 1 177 ? 15.052 -6.889 -7.434 1.00 98.62 177 LEU A N 1
ATOM 1291 C CA . LEU A 1 177 ? 15.939 -6.539 -8.549 1.00 98.62 177 LEU A CA 1
ATOM 1292 C C . LEU A 1 177 ? 16.436 -5.090 -8.512 1.00 98.62 177 LEU A C 1
ATOM 1294 O O . LEU A 1 177 ? 17.168 -4.685 -9.414 1.00 98.62 177 LEU A O 1
ATOM 1298 N N . CYS A 1 178 ? 16.058 -4.288 -7.510 1.00 98.38 178 CYS A N 1
ATOM 1299 C CA . CYS A 1 178 ? 16.423 -2.868 -7.445 1.00 98.38 178 CYS A CA 1
ATOM 1300 C C . CYS A 1 178 ? 17.938 -2.627 -7.593 1.00 98.38 178 CYS A C 1
ATOM 1302 O O . CYS A 1 178 ? 18.336 -1.683 -8.271 1.00 98.38 178 CYS A O 1
ATOM 1304 N N . GLY A 1 179 ? 18.780 -3.501 -7.031 1.00 98.12 179 GLY A N 1
ATOM 1305 C CA . GLY A 1 179 ? 20.243 -3.411 -7.143 1.00 98.12 179 GLY A CA 1
ATOM 1306 C C . GLY A 1 179 ? 20.828 -3.832 -8.494 1.00 98.12 179 GLY A C 1
ATOM 1307 O O . GLY A 1 179 ? 22.004 -3.594 -8.750 1.00 98.12 179 GLY A O 1
ATOM 1308 N N . ASP A 1 180 ? 20.023 -4.420 -9.379 1.00 98.12 180 ASP A N 1
ATOM 1309 C CA . ASP A 1 180 ? 20.464 -4.980 -10.662 1.00 98.12 180 ASP A CA 1
ATOM 1310 C C . ASP A 1 180 ? 20.028 -4.165 -11.879 1.00 98.12 180 ASP A C 1
ATOM 1312 O O . ASP A 1 180 ? 20.461 -4.438 -13.001 1.00 98.12 180 ASP A O 1
ATOM 1316 N N . VAL A 1 181 ? 19.196 -3.144 -11.675 1.00 97.75 181 VAL A N 1
ATOM 1317 C CA . VAL A 1 181 ? 18.583 -2.364 -12.760 1.00 97.75 181 VAL A CA 1
ATOM 1318 C C . VAL A 1 181 ? 19.600 -1.696 -13.690 1.00 97.75 181 VAL A C 1
ATOM 1320 O O . VAL A 1 181 ? 19.314 -1.485 -14.866 1.00 97.75 181 VAL A O 1
ATOM 1323 N N . GLY A 1 182 ? 20.816 -1.426 -13.200 1.00 95.06 182 GLY A N 1
ATOM 1324 C CA . GLY A 1 182 ? 21.901 -0.830 -13.983 1.00 95.06 182 GLY A CA 1
ATOM 1325 C C . GLY A 1 182 ? 22.358 -1.678 -15.176 1.00 95.06 182 GLY A C 1
ATOM 1326 O O . GLY A 1 182 ? 22.980 -1.149 -16.092 1.00 95.06 182 GLY A O 1
ATOM 1327 N N . GLN A 1 183 ? 22.022 -2.972 -15.205 1.00 91.00 183 GLN A N 1
ATOM 1328 C CA . GLN A 1 183 ? 22.308 -3.838 -16.349 1.00 91.00 183 GLN A CA 1
ATOM 1329 C C . GLN A 1 183 ? 21.411 -3.527 -17.568 1.00 91.00 183 GLN A C 1
ATOM 1331 O O . GLN A 1 183 ? 21.735 -3.934 -18.683 1.00 91.00 183 GLN A O 1
ATOM 1336 N N . GLY A 1 184 ? 20.290 -2.822 -17.381 1.00 92.81 184 GLY A N 1
ATOM 1337 C CA . GLY A 1 184 ? 19.322 -2.517 -18.438 1.00 92.81 184 GLY A CA 1
ATOM 1338 C C . GLY A 1 184 ? 18.460 -3.720 -18.838 1.00 92.81 184 GLY A C 1
ATOM 1339 O O . GLY A 1 184 ? 18.779 -4.871 -18.530 1.00 92.81 184 GLY A O 1
ATOM 1340 N N . GLY A 1 185 ? 17.351 -3.453 -19.535 1.00 95.50 185 GLY A N 1
ATOM 1341 C CA . GLY A 1 185 ? 16.362 -4.478 -19.910 1.00 95.50 185 GLY A CA 1
ATOM 1342 C C . GLY A 1 185 ? 15.418 -4.893 -18.773 1.00 95.50 185 GLY A C 1
ATOM 1343 O O . GLY A 1 185 ? 14.661 -5.853 -18.924 1.00 95.50 185 GLY A O 1
ATOM 1344 N N . VAL A 1 186 ? 15.440 -4.165 -17.651 1.00 98.31 186 VAL A N 1
ATOM 1345 C CA . VAL A 1 18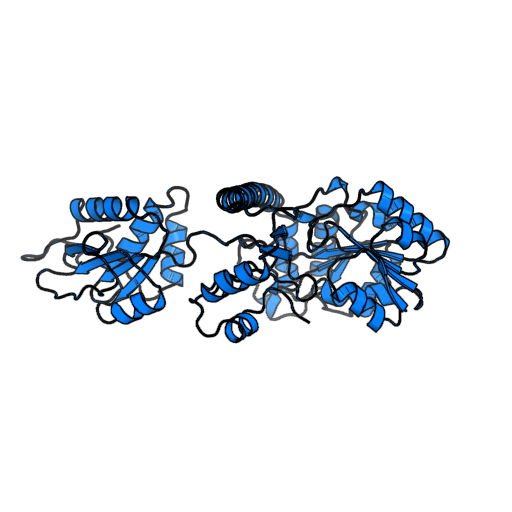6 ? 14.561 -4.363 -16.492 1.00 98.31 186 VAL A CA 1
ATOM 1346 C C . VAL A 1 186 ? 14.027 -3.019 -16.020 1.00 98.31 186 VAL A C 1
ATOM 1348 O O . VAL A 1 186 ? 14.811 -2.096 -15.833 1.00 98.31 186 VAL A O 1
ATOM 1351 N N . VAL A 1 187 ? 12.726 -2.946 -15.738 1.00 98.81 187 VAL A N 1
ATOM 1352 C CA . VAL A 1 187 ? 12.127 -1.870 -14.943 1.00 98.81 187 VAL A CA 1
ATOM 1353 C C . VAL A 1 187 ? 11.498 -2.464 -13.687 1.00 98.81 187 VAL A C 1
ATOM 1355 O O . VAL A 1 187 ? 10.615 -3.317 -13.770 1.00 98.81 187 VAL A O 1
ATOM 1358 N N . VAL A 1 188 ? 11.918 -1.987 -12.518 1.00 98.88 188 VAL A N 1
ATOM 1359 C CA . VAL A 1 188 ? 11.324 -2.347 -11.225 1.00 98.88 188 VAL A CA 1
ATOM 1360 C C . VAL A 1 188 ? 10.382 -1.244 -10.768 1.00 98.88 188 VAL A C 1
ATOM 1362 O O . VAL A 1 188 ? 10.732 -0.068 -10.823 1.00 98.88 188 VAL A O 1
ATOM 1365 N N . LEU A 1 189 ? 9.194 -1.598 -10.286 1.00 98.88 189 LEU A N 1
ATOM 1366 C CA . LEU A 1 189 ? 8.225 -0.644 -9.749 1.00 98.88 189 LEU A CA 1
ATOM 1367 C C . LEU A 1 189 ? 8.110 -0.775 -8.230 1.00 98.88 189 LEU A C 1
ATOM 1369 O O . LEU A 1 189 ? 7.921 -1.873 -7.719 1.00 98.88 189 LEU A O 1
ATOM 1373 N N . ARG A 1 190 ? 8.148 0.344 -7.498 1.00 98.56 190 ARG A N 1
ATOM 1374 C CA . ARG A 1 190 ? 7.976 0.378 -6.032 1.00 98.56 190 ARG A CA 1
ATOM 1375 C C . ARG A 1 190 ? 6.788 1.245 -5.640 1.00 98.56 190 ARG A C 1
ATOM 1377 O O . ARG A 1 190 ? 6.656 2.377 -6.106 1.00 98.56 190 ARG A O 1
ATOM 1384 N N . SER A 1 191 ? 5.922 0.723 -4.772 1.00 97.56 191 SER A N 1
ATOM 1385 C CA . SER A 1 191 ? 4.732 1.429 -4.277 1.00 97.56 191 SER A CA 1
ATOM 1386 C C . SER A 1 191 ? 4.918 1.886 -2.832 1.00 97.56 191 SER A C 1
ATOM 1388 O O . SER A 1 191 ? 4.736 1.100 -1.910 1.00 97.56 191 SER A O 1
ATOM 1390 N N . PHE A 1 192 ? 5.152 3.182 -2.617 1.00 98.19 192 PHE A N 1
ATOM 1391 C CA . PHE A 1 192 ? 5.323 3.741 -1.269 1.00 98.19 192 PHE A CA 1
ATOM 1392 C C . PHE A 1 192 ? 4.072 3.564 -0.392 1.00 98.19 192 PHE A C 1
ATOM 1394 O O . PHE A 1 192 ? 4.128 3.127 0.752 1.00 98.19 192 PHE A O 1
ATOM 1401 N N . GLY A 1 193 ? 2.893 3.860 -0.941 1.00 95.19 193 GLY A N 1
ATOM 1402 C CA . GLY A 1 193 ? 1.664 3.954 -0.148 1.00 95.19 193 GLY A CA 1
ATOM 1403 C C . GLY A 1 193 ? 1.127 2.644 0.450 1.00 95.19 193 GLY A C 1
ATOM 1404 O O . GLY A 1 193 ? 0.095 2.687 1.112 1.00 95.19 193 GLY A O 1
ATOM 1405 N N . LYS A 1 194 ? 1.753 1.486 0.192 1.00 95.94 194 LYS A N 1
ATOM 1406 C CA . LYS A 1 194 ? 1.321 0.187 0.737 1.00 95.94 194 LYS A CA 1
ATOM 1407 C C . LYS A 1 194 ? 1.865 -0.018 2.142 1.00 95.94 194 LYS A C 1
ATOM 1409 O O . LYS A 1 194 ? 1.103 0.049 3.100 1.00 95.94 194 LYS A O 1
ATOM 1414 N N . PHE A 1 195 ? 3.173 -0.216 2.254 1.00 98.12 195 PHE A N 1
ATOM 1415 C CA . PHE A 1 195 ? 3.844 -0.485 3.522 1.00 98.12 195 PHE A CA 1
ATOM 1416 C C . PHE A 1 195 ? 3.807 0.710 4.477 1.00 98.12 195 PHE A C 1
ATOM 1418 O O . PHE A 1 195 ? 3.597 0.528 5.670 1.00 98.12 195 PHE A O 1
ATOM 1425 N N . PHE A 1 196 ? 3.904 1.935 3.960 1.00 97.62 196 PHE A N 1
ATOM 1426 C CA . PHE A 1 196 ? 3.834 3.137 4.794 1.00 97.62 196 PHE A CA 1
ATOM 1427 C C . PHE A 1 196 ? 2.399 3.539 5.178 1.00 97.62 196 PHE A C 1
ATOM 1429 O O . PHE A 1 196 ? 2.217 4.540 5.857 1.00 97.62 196 PHE A O 1
ATOM 1436 N N . GLY A 1 197 ? 1.365 2.817 4.723 1.00 95.12 197 GLY A N 1
ATOM 1437 C CA . GLY A 1 197 ? -0.043 3.121 5.030 1.00 95.12 197 GLY A CA 1
ATOM 1438 C C . GLY A 1 197 ? -0.558 4.456 4.465 1.00 95.12 197 GLY A C 1
ATOM 1439 O O . GLY A 1 197 ? -1.650 4.900 4.796 1.00 95.12 197 GLY A O 1
ATOM 1440 N N . LEU A 1 198 ? 0.205 5.106 3.580 1.00 94.62 198 LEU A N 1
ATOM 1441 C CA . LEU A 1 198 ? -0.086 6.432 3.020 1.00 94.62 198 LEU A CA 1
ATOM 1442 C C . LEU A 1 198 ? -0.572 6.348 1.563 1.00 94.62 198 LEU A C 1
ATOM 1444 O O . LEU A 1 198 ? -0.117 7.077 0.680 1.00 94.62 198 LEU A O 1
ATOM 1448 N N . ALA A 1 199 ? -1.501 5.435 1.271 1.00 90.06 199 ALA A N 1
ATOM 1449 C CA . ALA A 1 199 ? -1.958 5.178 -0.098 1.00 90.06 199 ALA A CA 1
ATOM 1450 C C 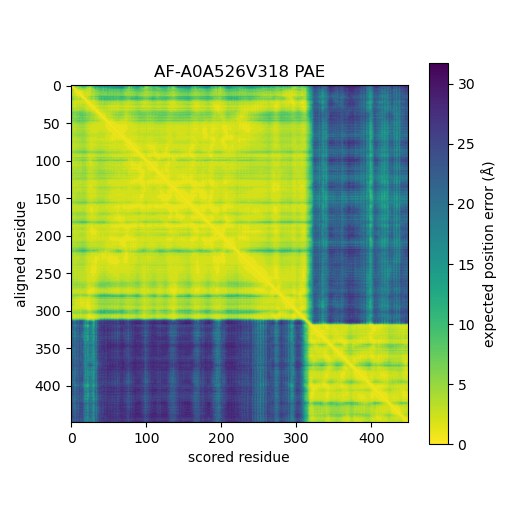. ALA A 1 199 ? -2.560 6.412 -0.791 1.00 90.06 199 ALA A C 1
ATOM 1452 O O . ALA A 1 199 ? -2.392 6.558 -2.004 1.00 90.06 199 ALA A O 1
ATOM 1453 N N . GLY A 1 200 ? -3.213 7.305 -0.042 1.00 89.44 200 GLY A N 1
ATOM 1454 C CA . GLY A 1 200 ? -3.801 8.545 -0.559 1.00 89.44 200 GLY A CA 1
ATOM 1455 C C . GLY A 1 200 ? -2.779 9.585 -1.026 1.00 89.44 200 GLY A C 1
ATOM 1456 O O . GLY A 1 200 ? -3.109 10.410 -1.868 1.00 89.44 200 GLY A O 1
ATOM 1457 N N . LEU A 1 201 ? -1.529 9.501 -0.561 1.00 94.00 201 LEU A N 1
ATOM 1458 C CA . LEU A 1 201 ? -0.453 10.440 -0.897 1.00 94.00 201 LEU A CA 1
ATOM 1459 C C . LEU A 1 201 ? 0.015 10.323 -2.355 1.00 94.00 201 LEU A C 1
ATOM 1461 O O . LEU A 1 201 ? 0.595 11.252 -2.905 1.00 94.00 201 LEU A O 1
ATOM 1465 N N . ARG A 1 202 ? -0.250 9.166 -2.976 1.00 96.19 202 ARG A N 1
ATOM 1466 C CA . ARG A 1 202 ? 0.118 8.853 -4.363 1.00 96.19 202 ARG A CA 1
ATOM 1467 C C . ARG A 1 202 ? 1.614 9.052 -4.621 1.00 96.19 202 ARG A C 1
ATOM 1469 O O . ARG A 1 202 ? 1.996 9.815 -5.493 1.00 96.19 202 ARG A O 1
ATOM 1476 N N . LEU A 1 203 ? 2.457 8.314 -3.902 1.00 98.44 203 LEU A N 1
ATOM 1477 C CA . LEU A 1 203 ? 3.891 8.224 -4.190 1.00 98.44 203 LEU A CA 1
ATOM 1478 C C . LEU A 1 203 ? 4.258 6.814 -4.671 1.00 98.44 203 LEU A C 1
ATOM 1480 O O . LEU A 1 203 ? 3.740 5.813 -4.166 1.00 98.44 203 LEU A O 1
ATOM 1484 N N . GLY A 1 204 ? 5.127 6.738 -5.671 1.00 98.19 204 GLY A N 1
ATOM 1485 C CA . GLY A 1 204 ? 5.704 5.504 -6.191 1.00 98.19 204 GLY A CA 1
ATOM 1486 C C . GLY A 1 204 ? 6.979 5.797 -6.972 1.00 98.19 204 GLY A C 1
ATOM 1487 O O . GLY A 1 204 ? 7.313 6.958 -7.197 1.00 98.19 204 GLY A O 1
ATOM 1488 N N . PHE A 1 205 ? 7.680 4.745 -7.375 1.00 98.69 205 PHE A N 1
ATOM 1489 C CA . PHE A 1 205 ? 8.963 4.850 -8.063 1.00 98.69 205 PHE A CA 1
ATOM 1490 C C . PHE A 1 205 ? 9.057 3.828 -9.192 1.00 98.69 205 PHE A C 1
ATOM 1492 O O . PHE A 1 205 ? 8.476 2.742 -9.093 1.00 98.69 205 PHE A O 1
ATOM 1499 N N . ALA A 1 206 ? 9.814 4.170 -10.230 1.00 98.69 206 ALA A N 1
ATOM 1500 C CA . ALA A 1 206 ? 10.379 3.202 -11.159 1.00 98.69 206 ALA A CA 1
ATOM 1501 C C . ALA A 1 206 ? 11.902 3.242 -11.067 1.00 98.69 206 ALA A C 1
ATOM 1503 O O . ALA A 1 206 ? 12.490 4.317 -10.939 1.00 98.69 206 ALA A O 1
ATOM 1504 N N . LEU A 1 207 ? 12.516 2.066 -11.133 1.00 98.75 207 LEU A N 1
ATOM 1505 C CA . LEU A 1 207 ? 13.955 1.889 -11.143 1.00 98.75 207 LEU A CA 1
ATOM 1506 C C . LEU A 1 207 ? 14.371 1.172 -12.426 1.00 98.75 207 LEU A C 1
ATOM 1508 O O . LEU A 1 207 ? 13.763 0.166 -12.788 1.00 98.75 207 LEU A O 1
ATOM 1512 N N . SER A 1 208 ? 15.384 1.694 -13.111 1.00 98.69 208 SER A N 1
ATOM 1513 C CA . SER A 1 208 ? 15.914 1.152 -14.371 1.00 98.69 208 SER A CA 1
ATOM 1514 C C . SER A 1 208 ? 17.361 1.617 -14.576 1.00 98.69 208 SER A C 1
ATOM 1516 O O . SER A 1 208 ? 17.920 2.352 -13.757 1.00 98.69 208 SER A O 1
ATOM 1518 N N . ASP A 1 209 ? 17.981 1.234 -15.687 1.00 98.00 209 ASP A N 1
ATOM 1519 C CA . ASP A 1 209 ? 19.154 1.933 -16.213 1.00 98.00 209 ASP A CA 1
ATOM 1520 C C . ASP A 1 209 ? 18.881 3.442 -16.411 1.00 98.00 209 ASP A C 1
ATOM 1522 O O . ASP A 1 209 ? 17.740 3.866 -16.616 1.00 98.00 209 ASP A O 1
ATOM 1526 N N . ALA A 1 210 ? 19.941 4.253 -16.356 1.00 97.62 210 ALA A N 1
ATOM 1527 C CA . ALA A 1 210 ? 19.832 5.713 -16.343 1.00 97.62 210 ALA A CA 1
ATOM 1528 C C . ALA A 1 210 ? 19.149 6.290 -17.597 1.00 97.62 210 ALA A C 1
ATOM 1530 O O . ALA A 1 210 ? 18.393 7.253 -17.494 1.00 97.62 210 ALA A O 1
ATOM 1531 N N . VAL A 1 211 ? 19.353 5.676 -18.769 1.00 96.69 211 VAL A N 1
ATOM 1532 C CA . VAL A 1 211 ? 18.743 6.132 -20.030 1.00 96.69 211 VAL A CA 1
ATOM 1533 C C . VAL A 1 211 ? 17.230 5.925 -19.991 1.00 96.69 211 VAL A C 1
ATOM 1535 O O . VAL A 1 211 ? 16.455 6.796 -20.387 1.00 96.69 211 VAL A O 1
ATOM 1538 N N . THR A 1 212 ? 16.779 4.780 -19.484 1.00 97.12 212 THR A N 1
ATOM 1539 C CA . THR A 1 212 ? 15.349 4.514 -19.304 1.00 97.12 212 THR A CA 1
ATOM 1540 C C . THR A 1 212 ? 14.718 5.439 -18.260 1.00 97.12 212 THR A C 1
ATOM 1542 O O . THR A 1 212 ? 13.604 5.921 -18.470 1.00 97.12 212 THR A O 1
ATOM 1545 N N . VAL A 1 213 ? 15.422 5.728 -17.162 1.00 97.56 213 VAL A N 1
ATOM 1546 C CA . VAL A 1 213 ? 14.965 6.676 -16.131 1.00 97.56 213 VAL A CA 1
ATOM 1547 C C . VAL A 1 213 ? 14.782 8.079 -16.709 1.00 97.56 213 VAL A C 1
ATOM 1549 O O . VAL A 1 213 ? 13.709 8.654 -16.541 1.00 97.56 213 VAL A O 1
ATOM 1552 N N . GLU A 1 214 ? 15.750 8.584 -17.475 1.00 95.81 214 GLU A N 1
ATOM 1553 C CA . GLU A 1 214 ? 15.668 9.891 -18.146 1.00 95.81 214 GLU A CA 1
ATOM 1554 C C . GLU A 1 214 ? 14.480 9.963 -19.125 1.00 95.81 214 GLU A C 1
ATOM 1556 O O . GLU A 1 214 ? 13.731 10.948 -19.162 1.00 95.81 214 GLU A O 1
ATOM 1561 N N . ARG A 1 215 ? 14.242 8.884 -19.887 1.00 95.81 215 ARG A N 1
ATOM 1562 C CA . ARG A 1 215 ? 13.070 8.771 -20.774 1.00 95.81 215 ARG A CA 1
ATOM 1563 C C . ARG A 1 215 ? 11.758 8.844 -19.994 1.00 95.81 215 ARG A C 1
ATOM 1565 O O . ARG A 1 215 ? 10.836 9.527 -20.436 1.00 95.81 215 ARG A O 1
ATOM 1572 N N . LEU A 1 216 ? 11.656 8.143 -18.864 1.00 95.62 216 LEU A N 1
ATOM 1573 C CA . LEU A 1 216 ? 10.461 8.165 -18.016 1.00 95.62 216 LEU A CA 1
ATOM 1574 C C . LEU A 1 216 ? 10.250 9.543 -17.379 1.00 95.62 216 LEU A C 1
ATOM 1576 O O . LEU A 1 216 ? 9.130 10.049 -17.391 1.00 95.62 216 LEU A O 1
ATOM 1580 N N . GLU A 1 217 ? 11.310 10.170 -16.871 1.00 93.25 217 GLU A N 1
ATOM 1581 C CA . GLU A 1 217 ? 11.262 11.507 -16.274 1.00 93.25 217 GLU A CA 1
ATOM 1582 C C . GLU A 1 217 ? 10.765 12.556 -17.282 1.00 93.25 217 GLU A C 1
ATOM 1584 O O . GLU A 1 217 ? 9.846 13.327 -16.990 1.00 93.25 217 GLU A O 1
ATOM 1589 N N . THR A 1 218 ? 11.261 12.498 -18.521 1.00 93.19 218 THR A N 1
ATOM 1590 C CA . THR A 1 218 ? 10.826 13.383 -19.615 1.00 93.19 218 THR A CA 1
ATOM 1591 C C . THR A 1 218 ? 9.324 13.256 -19.910 1.00 93.19 218 THR A C 1
ATOM 1593 O O . THR A 1 218 ? 8.665 14.248 -20.220 1.00 93.19 218 THR A O 1
ATOM 1596 N N . GLN A 1 219 ? 8.741 12.057 -19.775 1.00 92.94 219 GLN A N 1
ATOM 1597 C CA . GLN A 1 219 ? 7.302 11.833 -19.986 1.00 92.94 219 GLN A CA 1
ATOM 1598 C C . GLN A 1 219 ? 6.415 12.393 -18.866 1.00 92.94 219 GLN A C 1
ATOM 1600 O O . GLN A 1 219 ? 5.200 12.528 -19.053 1.00 92.94 219 GLN A O 1
ATOM 1605 N N . PHE A 1 220 ? 6.973 12.651 -17.684 1.00 89.19 220 PHE A N 1
ATOM 1606 C CA . PHE A 1 220 ? 6.231 13.221 -16.564 1.00 89.19 220 PHE A CA 1
ATOM 1607 C C . PHE A 1 220 ? 6.190 14.745 -16.605 1.00 89.19 220 PHE A C 1
ATOM 1609 O O . PHE A 1 220 ? 5.188 15.333 -16.196 1.00 89.19 220 PHE A O 1
ATOM 1616 N N . GLY A 1 221 ? 7.244 15.369 -17.132 1.00 85.56 221 GLY A N 1
ATOM 1617 C CA . GLY A 1 221 ? 7.410 16.813 -17.079 1.00 85.56 221 GLY A CA 1
ATOM 1618 C C . GLY A 1 221 ? 7.686 17.316 -15.654 1.00 85.56 221 GLY A C 1
ATOM 1619 O O . GLY A 1 221 ? 7.829 16.530 -14.712 1.00 85.56 221 GLY A O 1
ATOM 1620 N N . PRO A 1 222 ? 7.794 18.642 -15.473 1.00 85.31 222 PRO A N 1
ATOM 1621 C CA . PRO A 1 222 ? 8.134 19.215 -14.180 1.00 85.31 222 PRO A CA 1
ATOM 1622 C C . PRO A 1 222 ? 7.009 19.001 -13.153 1.00 85.31 222 PRO A C 1
ATOM 1624 O O . PRO A 1 222 ? 5.827 19.004 -13.491 1.00 85.31 222 PRO A O 1
ATOM 1627 N N . TRP A 1 223 ? 7.390 18.872 -11.876 1.00 91.31 223 TRP A N 1
ATOM 1628 C CA . TRP A 1 223 ? 6.475 18.859 -10.719 1.00 91.31 223 TRP A CA 1
ATOM 1629 C C . TRP A 1 223 ? 5.471 17.699 -10.657 1.00 91.31 223 TRP A C 1
ATOM 1631 O O . TRP A 1 223 ? 4.412 17.825 -10.044 1.00 91.31 223 TRP A O 1
ATOM 1641 N N . ALA A 1 224 ? 5.797 16.553 -11.252 1.00 93.06 224 ALA A N 1
ATOM 1642 C CA . ALA A 1 224 ? 4.890 15.408 -11.292 1.00 93.06 224 ALA A CA 1
ATOM 1643 C C . ALA A 1 224 ? 4.527 14.834 -9.909 1.00 93.06 224 ALA A C 1
ATOM 1645 O O . ALA A 1 224 ? 3.450 14.261 -9.742 1.00 93.06 224 ALA A O 1
ATOM 1646 N N . VAL A 1 225 ? 5.409 14.983 -8.915 1.00 96.75 225 VAL A N 1
ATOM 1647 C CA . VAL A 1 225 ? 5.183 14.540 -7.533 1.00 96.75 225 VAL A CA 1
ATOM 1648 C C . VAL A 1 225 ? 4.849 15.744 -6.654 1.00 96.75 225 VAL A C 1
ATOM 1650 O O . VAL A 1 225 ? 5.592 16.722 -6.616 1.00 96.75 225 VAL A O 1
ATOM 1653 N N . ALA A 1 226 ? 3.728 15.667 -5.934 1.00 96.06 226 ALA A N 1
ATOM 1654 C CA . ALA A 1 226 ? 3.255 16.748 -5.074 1.00 96.06 226 ALA A CA 1
ATOM 1655 C C . ALA A 1 226 ? 4.202 17.005 -3.887 1.00 96.06 226 ALA A C 1
ATOM 1657 O O . ALA A 1 226 ? 4.779 16.070 -3.335 1.00 96.06 226 ALA A O 1
ATOM 1658 N N . GLY A 1 227 ? 4.292 18.260 -3.434 1.00 96.69 227 GLY A N 1
ATOM 1659 C CA . GLY A 1 227 ? 5.154 18.657 -2.313 1.00 96.69 227 GLY A CA 1
ATOM 1660 C C . GLY A 1 227 ? 4.976 17.801 -1.050 1.00 96.69 227 GLY A C 1
ATOM 1661 O O . GLY A 1 227 ? 5.969 17.256 -0.575 1.00 96.69 227 GLY A O 1
ATOM 1662 N N . PRO A 1 228 ? 3.747 17.556 -0.546 1.00 96.06 228 PRO A N 1
ATOM 1663 C CA . PRO A 1 228 ? 3.542 16.673 0.603 1.00 96.06 228 PRO A CA 1
ATOM 1664 C C . PRO A 1 228 ? 4.062 15.252 0.370 1.00 96.06 228 PRO A C 1
ATOM 1666 O O . PRO A 1 228 ? 4.566 14.622 1.295 1.00 96.06 228 PRO A O 1
ATOM 1669 N N . ALA A 1 229 ? 3.962 14.744 -0.863 1.00 97.38 229 ALA A N 1
ATOM 1670 C CA . ALA A 1 229 ? 4.463 13.421 -1.204 1.00 97.38 229 ALA A CA 1
ATOM 1671 C C . ALA A 1 229 ? 5.992 13.354 -1.120 1.00 97.38 229 ALA A C 1
ATOM 1673 O O . ALA A 1 229 ? 6.521 12.371 -0.608 1.00 97.38 229 ALA A O 1
ATOM 1674 N N . LEU A 1 230 ? 6.689 14.415 -1.543 1.00 97.62 230 LEU A N 1
ATOM 1675 C CA . LEU A 1 230 ? 8.139 14.528 -1.375 1.00 97.62 230 LEU A CA 1
ATOM 1676 C C . LEU A 1 230 ? 8.532 14.511 0.107 1.00 97.62 230 LEU A C 1
ATOM 1678 O O . LEU A 1 230 ? 9.379 13.715 0.499 1.00 97.62 230 LEU A O 1
ATOM 1682 N N . GLU A 1 231 ? 7.879 15.329 0.936 1.00 97.75 231 GLU A N 1
ATOM 1683 C CA . GLU A 1 231 ? 8.186 15.452 2.369 1.00 97.75 231 GLU A CA 1
ATOM 1684 C C . GLU A 1 231 ? 8.020 14.125 3.126 1.00 97.75 231 GLU A C 1
ATOM 1686 O O . GLU A 1 231 ? 8.916 13.694 3.857 1.00 97.75 231 GLU A O 1
ATOM 1691 N N . TYR A 1 232 ? 6.891 13.440 2.924 1.00 97.56 232 TYR A N 1
ATOM 1692 C CA . TYR A 1 232 ? 6.658 12.122 3.519 1.00 97.56 232 TYR A CA 1
ATOM 1693 C C . TYR A 1 232 ? 7.608 11.062 2.960 1.00 97.56 232 TYR A C 1
ATOM 1695 O O . TYR A 1 232 ? 8.089 10.229 3.723 1.00 97.56 232 TYR A O 1
ATOM 1703 N N . GLY A 1 233 ? 7.891 11.090 1.653 1.00 98.31 233 GLY A N 1
ATOM 1704 C CA . GLY A 1 233 ? 8.822 10.161 1.019 1.00 98.31 233 GLY A CA 1
ATOM 1705 C C . GLY A 1 233 ? 10.226 10.261 1.615 1.00 98.31 233 GLY A C 1
ATOM 1706 O O . GLY A 1 233 ? 10.779 9.245 2.024 1.00 98.31 233 GLY A O 1
ATOM 1707 N N . ILE A 1 234 ? 10.757 11.483 1.731 1.00 98.38 234 ILE A N 1
ATOM 1708 C CA . ILE A 1 234 ? 12.077 11.778 2.310 1.00 98.38 234 ILE A CA 1
ATOM 1709 C C . ILE A 1 234 ? 12.154 11.243 3.740 1.00 98.38 234 ILE A C 1
ATOM 1711 O O . ILE A 1 234 ? 13.050 10.470 4.073 1.00 98.38 234 ILE A O 1
ATOM 1715 N N . ARG A 1 235 ? 11.186 11.612 4.586 1.00 98.06 235 ARG A N 1
ATOM 1716 C CA . ARG A 1 235 ? 11.222 11.260 6.007 1.00 98.06 235 ARG A CA 1
ATOM 1717 C C . ARG A 1 235 ? 11.015 9.766 6.247 1.00 98.06 235 ARG A C 1
ATOM 1719 O O . ARG A 1 235 ? 11.788 9.155 6.976 1.00 98.06 235 ARG A O 1
ATOM 1726 N N . ALA A 1 236 ? 9.993 9.173 5.634 1.00 98.06 236 ALA A N 1
ATOM 1727 C CA . ALA A 1 236 ? 9.613 7.795 5.923 1.00 98.06 236 ALA A CA 1
ATOM 1728 C C . ALA A 1 236 ? 10.602 6.772 5.337 1.00 98.06 236 ALA A C 1
ATOM 1730 O O . ALA A 1 236 ? 10.898 5.768 5.985 1.00 98.06 236 ALA A O 1
ATOM 1731 N N . LEU A 1 237 ? 11.166 7.031 4.148 1.00 98.56 237 LEU A N 1
ATOM 1732 C CA . LEU A 1 237 ? 12.184 6.148 3.565 1.00 98.56 237 LEU A CA 1
ATOM 1733 C C . LEU A 1 237 ? 13.511 6.195 4.336 1.00 98.56 237 LEU A C 1
ATOM 1735 O O . LEU A 1 237 ? 14.200 5.179 4.395 1.00 98.56 237 LEU A O 1
ATOM 1739 N N . ALA A 1 238 ? 13.848 7.332 4.955 1.00 98.19 238 ALA A N 1
ATOM 1740 C CA . ALA A 1 238 ? 15.036 7.467 5.798 1.00 98.19 238 ALA A CA 1
ATOM 1741 C C . ALA A 1 238 ? 14.867 6.853 7.205 1.00 98.19 238 ALA A C 1
ATOM 1743 O O . ALA A 1 238 ? 15.856 6.551 7.872 1.00 98.19 238 ALA A O 1
ATOM 1744 N N . ASP A 1 239 ? 13.631 6.653 7.670 1.00 97.88 239 ASP A N 1
ATOM 1745 C CA . ASP A 1 239 ? 13.326 6.160 9.016 1.00 97.88 239 ASP A CA 1
ATOM 1746 C C . ASP A 1 239 ? 13.392 4.627 9.109 1.00 97.88 239 ASP A C 1
ATOM 1748 O O . ASP A 1 239 ? 12.381 3.930 9.207 1.00 97.88 239 ASP A O 1
ATOM 1752 N N . ILE A 1 240 ? 14.608 4.083 9.059 1.00 96.88 240 ILE A N 1
ATOM 1753 C CA . ILE A 1 240 ? 14.846 2.631 9.107 1.00 96.88 240 ILE A CA 1
ATOM 1754 C C . ILE A 1 240 ? 14.301 2.007 10.401 1.00 96.88 240 ILE A C 1
ATOM 1756 O O . ILE A 1 240 ? 13.729 0.918 10.363 1.00 96.88 240 ILE A O 1
ATOM 1760 N N . GLY A 1 241 ? 14.403 2.723 11.527 1.00 94.38 241 GLY A N 1
ATOM 1761 C CA . GLY A 1 241 ? 13.911 2.256 12.823 1.00 94.38 241 GLY A CA 1
ATOM 1762 C C . GLY A 1 241 ? 12.402 2.007 12.821 1.00 94.38 241 GLY A C 1
ATOM 1763 O O . GLY A 1 241 ? 11.958 0.941 13.253 1.00 94.38 241 GLY A O 1
ATOM 1764 N N . TRP A 1 242 ? 11.612 2.941 12.278 1.00 96.88 242 TRP A N 1
ATOM 1765 C CA . TRP A 1 242 ? 10.173 2.731 12.115 1.00 96.88 242 TRP A CA 1
ATOM 1766 C C . TRP A 1 242 ? 9.873 1.562 11.176 1.00 96.88 242 TRP A C 1
ATOM 1768 O O . TRP A 1 242 ? 9.008 0.740 11.478 1.00 96.88 242 TRP A O 1
ATOM 1778 N N . GLN A 1 243 ? 10.587 1.457 10.051 1.00 97.94 243 GLN A N 1
ATOM 1779 C CA . GLN A 1 243 ? 10.329 0.397 9.077 1.00 97.94 243 GLN A CA 1
ATOM 1780 C C . GLN A 1 243 ? 10.568 -0.997 9.675 1.00 97.94 243 GLN A C 1
ATOM 1782 O O . GLN A 1 243 ? 9.752 -1.898 9.480 1.00 97.94 243 GLN A O 1
ATOM 1787 N N . ASP A 1 244 ? 11.647 -1.191 10.431 1.00 96.12 244 ASP A N 1
ATOM 1788 C CA . ASP A 1 244 ? 11.957 -2.487 11.043 1.00 96.12 244 ASP A CA 1
ATOM 1789 C C . ASP A 1 244 ? 10.976 -2.848 12.168 1.00 96.12 244 ASP A C 1
ATOM 1791 O O . ASP A 1 244 ? 10.495 -3.987 12.241 1.00 96.12 244 ASP A O 1
ATOM 1795 N N . ALA A 1 245 ? 10.591 -1.866 12.990 1.00 93.19 245 ALA A N 1
ATOM 1796 C CA . ALA A 1 245 ? 9.547 -2.047 13.997 1.00 93.19 245 ALA A CA 1
ATOM 1797 C C . ALA A 1 245 ? 8.200 -2.414 13.352 1.00 93.19 245 ALA A C 1
ATOM 1799 O O . ALA A 1 245 ? 7.524 -3.340 13.803 1.00 93.19 245 ALA A O 1
ATOM 1800 N N . MET A 1 246 ? 7.836 -1.743 12.258 1.00 95.88 246 MET A N 1
ATOM 1801 C CA . MET A 1 246 ? 6.587 -1.993 11.546 1.00 95.88 246 MET A CA 1
ATOM 1802 C C . MET A 1 246 ? 6.567 -3.370 10.875 1.00 95.88 246 MET A C 1
ATOM 1804 O O . MET A 1 246 ? 5.571 -4.080 10.966 1.00 95.88 246 MET A O 1
ATOM 1808 N N . ARG A 1 247 ? 7.671 -3.808 10.253 1.00 98.06 247 ARG A N 1
ATOM 1809 C CA . ARG A 1 247 ? 7.779 -5.176 9.707 1.00 98.06 247 ARG A CA 1
ATOM 1810 C C . ARG A 1 247 ? 7.553 -6.233 10.787 1.00 98.06 247 ARG A C 1
ATOM 1812 O O . ARG A 1 247 ? 6.836 -7.199 10.538 1.00 98.06 247 ARG A O 1
ATOM 1819 N N . THR A 1 248 ? 8.123 -6.023 11.973 1.00 94.56 248 THR A N 1
ATOM 1820 C CA . THR A 1 248 ? 7.936 -6.913 13.129 1.00 94.56 248 THR A CA 1
ATOM 1821 C C . THR A 1 248 ? 6.471 -6.939 13.572 1.00 94.56 248 THR A C 1
ATOM 1823 O O . THR A 1 248 ? 5.883 -8.012 13.677 1.00 94.56 248 THR A O 1
ATOM 1826 N N . ALA A 1 249 ? 5.845 -5.770 13.741 1.00 91.56 249 ALA A N 1
ATOM 1827 C CA . ALA A 1 249 ? 4.438 -5.669 14.131 1.00 91.56 249 ALA A CA 1
ATOM 1828 C C . ALA A 1 249 ? 3.497 -6.350 13.121 1.00 91.56 249 ALA A C 1
ATOM 1830 O O . ALA A 1 249 ? 2.618 -7.119 13.510 1.00 91.56 249 ALA A O 1
ATOM 1831 N N . LEU A 1 250 ? 3.717 -6.129 11.822 1.00 96.38 250 LEU A N 1
ATOM 1832 C CA . LEU A 1 250 ? 2.939 -6.759 10.755 1.00 96.38 250 LEU A CA 1
ATOM 1833 C C . LEU A 1 250 ? 3.135 -8.280 10.724 1.00 96.38 250 LEU A C 1
ATOM 1835 O O . LEU A 1 250 ? 2.187 -9.015 10.450 1.00 96.38 250 LEU A O 1
ATOM 1839 N N . ALA A 1 251 ? 4.339 -8.783 11.014 1.00 96.31 251 ALA A N 1
ATOM 1840 C CA . ALA A 1 251 ? 4.573 -10.220 11.136 1.00 96.31 251 ALA A CA 1
ATOM 1841 C C . ALA A 1 251 ? 3.717 -10.823 12.263 1.00 96.31 251 ALA A C 1
ATOM 1843 O O . ALA A 1 251 ? 2.972 -11.773 12.009 1.00 96.31 251 ALA A O 1
ATOM 1844 N N . ASP A 1 252 ? 3.730 -10.213 13.450 1.00 89.81 252 ASP A N 1
ATOM 1845 C CA . ASP A 1 252 ? 2.931 -10.654 14.598 1.00 89.81 252 ASP A CA 1
ATOM 1846 C C . ASP A 1 252 ? 1.421 -10.584 14.321 1.00 89.81 252 ASP A C 1
ATOM 1848 O O . ASP A 1 252 ? 0.680 -11.532 14.582 1.00 89.81 252 ASP A O 1
ATOM 1852 N N . GLU A 1 253 ? 0.939 -9.470 13.770 1.00 91.06 253 GLU A N 1
ATOM 1853 C CA . GLU A 1 253 ? -0.477 -9.264 13.441 1.00 91.06 253 GLU A CA 1
ATOM 1854 C C . GLU A 1 253 ? -0.989 -10.260 12.421 1.00 91.06 253 GLU A C 1
ATOM 1856 O O . GLU A 1 253 ? -2.071 -10.833 12.562 1.00 91.06 253 GLU A O 1
ATOM 1861 N N . SER A 1 254 ? -0.184 -10.481 11.396 1.00 95.31 254 SER A N 1
ATOM 1862 C CA . SER A 1 254 ? -0.542 -11.375 10.324 1.00 95.31 254 SER A CA 1
ATOM 1863 C C . SER A 1 254 ? -0.530 -12.839 10.796 1.00 95.31 254 SER A C 1
ATOM 1865 O O . SER A 1 254 ? -1.426 -13.594 10.423 1.00 95.31 254 SER A O 1
ATOM 1867 N N . ALA A 1 255 ? 0.360 -13.213 11.724 1.00 93.19 255 ALA A N 1
ATOM 1868 C CA . ALA A 1 255 ? 0.321 -14.505 12.412 1.00 93.19 255 ALA A CA 1
ATOM 1869 C C . ALA A 1 255 ? -0.908 -14.658 13.334 1.00 93.19 255 ALA A C 1
ATOM 1871 O O . ALA A 1 255 ? -1.513 -15.731 13.393 1.00 93.19 255 ALA A O 1
ATOM 1872 N N . ARG A 1 256 ? -1.333 -13.588 14.027 1.00 89.12 256 ARG A N 1
ATOM 1873 C CA . ARG A 1 256 ? -2.593 -13.589 14.799 1.00 89.12 256 ARG A CA 1
ATOM 1874 C C . ARG A 1 256 ? -3.807 -13.803 13.897 1.00 89.12 256 ARG A C 1
ATOM 1876 O O . ARG A 1 256 ? -4.711 -14.553 14.267 1.00 89.12 256 ARG A O 1
ATOM 1883 N N . LEU A 1 257 ? -3.823 -13.171 12.723 1.00 91.38 257 LEU A N 1
ATOM 1884 C CA . LEU A 1 257 ? -4.885 -13.352 11.735 1.00 91.38 257 LEU A CA 1
ATOM 1885 C C . LEU A 1 257 ? -4.906 -14.788 11.187 1.00 91.38 257 LEU A C 1
ATOM 1887 O O . LEU A 1 257 ? -5.981 -15.377 11.076 1.00 91.38 257 LEU A O 1
ATOM 1891 N N . ASP A 1 258 ? -3.740 -15.383 10.933 1.00 94.44 258 ASP A N 1
ATOM 1892 C CA . ASP A 1 258 ? -3.634 -16.788 10.520 1.00 94.44 258 ASP A CA 1
ATOM 1893 C C . ASP A 1 258 ? -4.189 -17.733 11.593 1.00 94.44 258 ASP A C 1
ATOM 1895 O O . ASP A 1 258 ? -4.986 -18.624 11.292 1.00 94.44 258 ASP A O 1
ATOM 1899 N N . ALA A 1 259 ? -3.844 -17.504 12.865 1.00 90.25 259 ALA A N 1
ATOM 1900 C CA . ALA A 1 259 ? -4.383 -18.273 13.984 1.00 90.25 259 ALA A CA 1
ATOM 1901 C C . ALA A 1 259 ? -5.908 -18.109 14.123 1.00 90.25 259 ALA A C 1
ATOM 1903 O O . ALA A 1 259 ? -6.613 -19.079 14.410 1.00 90.25 259 ALA A O 1
ATOM 1904 N N . LEU A 1 260 ? -6.436 -16.901 13.894 1.00 89.88 260 LEU A N 1
ATOM 1905 C CA . LEU A 1 260 ? -7.874 -16.641 13.893 1.00 89.88 260 LEU A CA 1
ATOM 1906 C C . LEU A 1 260 ? -8.581 -17.429 12.786 1.00 89.88 260 LEU A C 1
ATOM 1908 O O . LEU A 1 260 ? -9.555 -18.121 13.075 1.00 89.88 260 LEU A O 1
ATOM 1912 N N . PHE A 1 261 ? -8.087 -17.370 11.548 1.00 92.25 261 PHE A N 1
ATOM 1913 C CA . PHE A 1 261 ? -8.644 -18.156 10.445 1.00 92.25 261 PHE A CA 1
ATOM 1914 C C . PHE A 1 261 ? -8.561 -19.663 10.721 1.00 92.25 261 PHE A C 1
ATOM 1916 O O . PHE A 1 261 ? -9.553 -20.374 10.541 1.00 92.25 261 PHE A O 1
ATOM 1923 N N . GLY A 1 262 ? -7.435 -20.133 11.267 1.00 91.06 262 GLY A N 1
ATOM 1924 C CA . GLY A 1 262 ? -7.238 -21.528 11.659 1.00 91.06 262 GLY A CA 1
ATOM 1925 C C . GLY A 1 262 ? -8.268 -22.029 12.676 1.00 91.06 262 GLY A C 1
ATOM 1926 O O . GLY A 1 262 ? -8.794 -23.130 12.519 1.00 91.06 262 GLY A O 1
ATOM 1927 N N . ARG A 1 263 ? -8.651 -21.207 13.665 1.00 93.19 263 ARG A N 1
ATOM 1928 C CA . ARG A 1 263 ? -9.704 -21.547 14.648 1.00 93.19 263 ARG A CA 1
ATOM 1929 C C . ARG A 1 263 ? -11.073 -21.810 14.017 1.00 93.19 263 ARG A C 1
ATOM 1931 O O . ARG A 1 263 ? -11.878 -22.518 14.615 1.00 93.19 263 ARG A O 1
ATOM 1938 N N . PHE A 1 264 ? -11.334 -21.249 12.839 1.00 90.31 264 PHE A N 1
ATOM 1939 C CA . PHE A 1 264 ? -12.575 -21.438 12.087 1.00 90.31 264 PHE A CA 1
ATOM 1940 C C . PHE A 1 264 ? -12.412 -22.386 10.890 1.00 90.31 264 PHE A C 1
ATOM 1942 O O . PHE A 1 264 ? -13.317 -22.483 10.066 1.00 90.31 264 PHE A O 1
ATOM 1949 N N . GLY A 1 265 ? -11.276 -23.085 10.778 1.00 91.06 265 GLY A N 1
ATOM 1950 C CA . GLY A 1 265 ? -11.013 -24.011 9.674 1.00 91.06 265 GLY A CA 1
ATOM 1951 C C . GLY A 1 265 ? -10.869 -23.326 8.312 1.00 91.06 265 GLY A C 1
ATOM 1952 O O . GLY A 1 265 ? -11.090 -23.964 7.286 1.00 91.06 265 GLY A O 1
ATOM 1953 N N . ILE A 1 266 ? -10.525 -22.035 8.285 1.00 92.81 266 ILE A N 1
ATOM 1954 C CA . ILE A 1 266 ? -10.304 -21.276 7.051 1.00 92.81 266 ILE A CA 1
ATOM 1955 C C . ILE A 1 266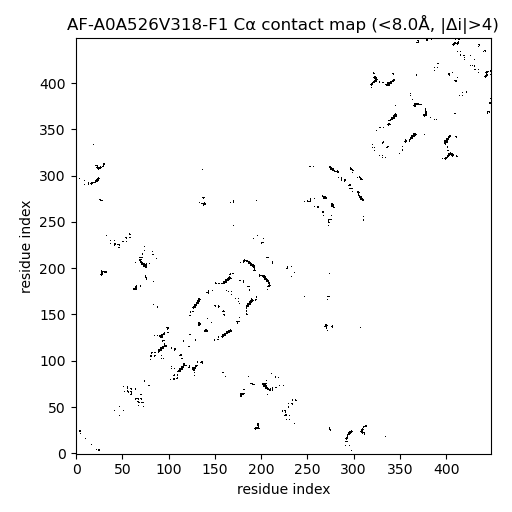 ? -8.812 -21.371 6.695 1.00 92.81 266 ILE A C 1
ATOM 1957 O O . ILE A 1 266 ? -7.981 -20.838 7.433 1.00 92.81 266 ILE A O 1
ATOM 1961 N N . PRO A 1 267 ? -8.435 -22.037 5.589 1.00 89.50 267 PRO A N 1
ATOM 1962 C CA . PRO A 1 267 ? -7.035 -22.193 5.224 1.00 89.50 267 PRO A CA 1
ATOM 1963 C C . PRO A 1 267 ? -6.470 -20.904 4.613 1.00 89.50 267 PRO A C 1
ATOM 1965 O O . PRO A 1 267 ? -7.009 -20.357 3.646 1.00 89.50 267 PRO A O 1
ATOM 1968 N N . VAL A 1 268 ? -5.338 -20.451 5.153 1.00 95.56 268 VAL A N 1
ATOM 1969 C CA . VAL A 1 268 ? -4.509 -19.404 4.547 1.00 95.56 268 VAL A CA 1
ATOM 1970 C C . VAL A 1 268 ? -3.531 -20.075 3.589 1.00 95.56 268 VAL A C 1
ATOM 1972 O O . VAL A 1 268 ? -2.667 -20.841 4.004 1.00 95.56 268 VAL A O 1
ATOM 1975 N N . MET A 1 269 ? -3.687 -19.808 2.294 1.00 95.69 269 MET A N 1
ATOM 1976 C CA . MET A 1 269 ? -2.929 -20.468 1.225 1.00 95.69 269 MET A CA 1
ATOM 1977 C C . MET A 1 269 ? -1.674 -19.695 0.805 1.00 95.69 269 MET A C 1
ATOM 1979 O O . MET A 1 269 ? -0.865 -20.210 0.038 1.00 95.69 269 MET A O 1
ATOM 1983 N N . GLY A 1 270 ? -1.528 -18.453 1.266 1.00 96.50 270 GLY A N 1
ATOM 1984 C CA . GLY A 1 270 ? -0.407 -17.579 0.939 1.00 96.50 270 GLY A CA 1
ATOM 1985 C C . GLY A 1 270 ? -0.676 -16.131 1.340 1.00 96.50 270 GLY A C 1
ATOM 1986 O O . GLY A 1 270 ? -1.561 -15.838 2.149 1.00 96.50 270 GLY A O 1
ATOM 1987 N N . GLY A 1 271 ? 0.060 -15.213 0.726 1.00 96.94 271 GLY A N 1
ATOM 1988 C CA . GLY A 1 271 ? -0.073 -13.775 0.921 1.00 96.94 271 GLY A CA 1
ATOM 1989 C C . GLY A 1 271 ? 1.224 -13.102 1.363 1.00 96.94 271 GLY A C 1
ATOM 1990 O O . GLY A 1 271 ? 2.316 -13.630 1.184 1.00 96.94 271 GLY A O 1
ATOM 1991 N N . THR A 1 272 ? 1.092 -11.907 1.926 1.00 98.12 272 THR A N 1
ATOM 1992 C CA . THR A 1 272 ? 2.190 -11.116 2.506 1.00 98.12 272 THR A CA 1
ATOM 1993 C C . THR A 1 272 ? 1.790 -10.667 3.906 1.00 98.12 272 THR A C 1
ATOM 1995 O O . THR A 1 272 ? 0.622 -10.774 4.268 1.00 98.12 272 THR A O 1
ATOM 1998 N N . THR A 1 273 ? 2.683 -10.102 4.717 1.00 97.56 273 THR A N 1
ATOM 1999 C CA . THR A 1 273 ? 2.272 -9.560 6.031 1.00 97.56 273 THR A CA 1
ATOM 2000 C C . THR A 1 273 ? 1.299 -8.378 5.937 1.00 97.56 273 THR A C 1
ATOM 2002 O O . THR A 1 273 ? 0.777 -7.963 6.956 1.00 97.56 273 THR A O 1
ATOM 2005 N N . LEU A 1 274 ? 0.968 -7.882 4.737 1.00 97.50 274 LEU A N 1
ATOM 2006 C CA . LEU A 1 274 ? -0.095 -6.892 4.516 1.00 97.50 274 LEU A CA 1
ATOM 2007 C C . LEU A 1 274 ? -1.440 -7.502 4.097 1.00 97.50 274 LEU A C 1
ATOM 2009 O O . LEU A 1 274 ? -2.449 -6.796 4.089 1.00 97.50 274 LEU A O 1
ATOM 2013 N N . PHE A 1 275 ? -1.475 -8.776 3.693 1.00 97.75 275 PHE A N 1
ATOM 2014 C CA . PHE A 1 275 ? -2.714 -9.464 3.330 1.00 97.75 275 PHE A CA 1
ATOM 2015 C C . PHE A 1 275 ? -2.579 -10.990 3.322 1.00 97.75 275 PHE A C 1
ATOM 2017 O O . PHE A 1 275 ? -1.551 -11.543 2.945 1.00 97.75 275 PHE A O 1
ATOM 2024 N N . ARG A 1 276 ? -3.672 -11.695 3.599 1.00 97.88 276 ARG A N 1
ATOM 2025 C CA . ARG A 1 276 ? -3.791 -13.150 3.498 1.00 97.88 276 ARG A CA 1
ATOM 2026 C C . ARG A 1 276 ? -4.606 -13.574 2.298 1.00 97.88 276 ARG A C 1
ATOM 2028 O O . ARG A 1 276 ? -5.654 -12.995 2.012 1.00 97.88 276 ARG A O 1
ATOM 2035 N N . PHE A 1 277 ? -4.104 -14.582 1.598 1.00 97.56 277 PHE A N 1
ATOM 2036 C CA . PHE A 1 277 ? -4.768 -15.218 0.473 1.00 97.56 277 PHE A CA 1
ATOM 2037 C C . PHE A 1 277 ? -5.517 -16.456 0.958 1.00 97.56 277 PHE A C 1
ATOM 2039 O O . PHE A 1 277 ? -4.922 -17.359 1.546 1.00 97.56 277 PHE A O 1
ATOM 2046 N N . LEU A 1 278 ? -6.821 -16.492 0.711 1.00 96.56 278 LEU A N 1
ATOM 2047 C CA . LEU A 1 278 ? -7.716 -17.549 1.160 1.00 96.56 278 LEU A CA 1
ATOM 2048 C C . LEU A 1 278 ? -8.292 -18.255 -0.065 1.00 96.56 278 LEU A C 1
ATOM 2050 O O . LEU A 1 278 ? -8.727 -17.595 -1.013 1.00 96.56 278 LEU A O 1
ATOM 2054 N N . ARG A 1 279 ? -8.345 -19.586 -0.024 1.00 93.94 279 ARG A N 1
ATOM 2055 C CA . ARG A 1 279 ? -9.077 -20.389 -1.007 1.00 93.94 279 ARG A CA 1
ATOM 2056 C C . ARG A 1 279 ? -9.991 -21.362 -0.284 1.00 93.94 279 ARG A C 1
ATOM 2058 O O . ARG A 1 279 ? -9.520 -22.178 0.501 1.00 93.94 279 ARG A O 1
ATOM 2065 N N . LEU A 1 280 ? -11.285 -21.274 -0.553 1.00 93.19 280 LEU A N 1
ATOM 2066 C CA . LEU A 1 280 ? -12.303 -22.091 0.087 1.00 93.19 280 LEU A CA 1
ATOM 2067 C C . LEU A 1 280 ? -13.543 -22.217 -0.815 1.00 93.19 280 LEU A C 1
ATOM 2069 O O . LEU A 1 280 ? -13.920 -21.238 -1.458 1.00 93.19 280 LEU A O 1
ATOM 2073 N N . PRO A 1 281 ? -14.228 -23.378 -0.830 1.00 89.88 281 PRO A N 1
ATOM 2074 C CA . PRO A 1 281 ? -15.406 -23.590 -1.680 1.00 89.88 281 PRO A CA 1
ATOM 2075 C C . PRO A 1 281 ? -16.537 -22.569 -1.465 1.00 89.88 281 PRO A C 1
ATOM 2077 O O . PRO A 1 281 ? -17.231 -22.214 -2.409 1.00 89.88 281 PRO A O 1
ATOM 2080 N N . HIS A 1 282 ? -16.691 -22.067 -0.236 1.00 87.12 282 HIS A N 1
ATOM 2081 C CA . HIS A 1 282 ? -17.752 -21.135 0.173 1.00 87.12 282 HIS A CA 1
ATOM 2082 C C . HIS A 1 282 ? -17.255 -19.686 0.332 1.00 87.12 282 HIS A C 1
ATOM 2084 O O . HIS A 1 282 ? -17.744 -18.933 1.175 1.00 87.12 282 HIS A O 1
ATOM 2090 N N . ALA A 1 283 ? -16.247 -19.279 -0.445 1.00 92.44 283 ALA A N 1
ATOM 2091 C CA . ALA A 1 283 ? -15.671 -17.933 -0.376 1.00 92.44 283 ALA A CA 1
ATOM 2092 C C . ALA A 1 283 ? -16.709 -16.829 -0.644 1.00 92.44 283 ALA A C 1
ATOM 2094 O O . ALA A 1 283 ? -16.749 -15.837 0.085 1.00 92.44 283 ALA A O 1
ATOM 2095 N N . ALA A 1 284 ? -17.583 -17.009 -1.637 1.00 91.50 284 ALA A N 1
ATOM 2096 C CA . ALA A 1 284 ? -18.659 -16.061 -1.925 1.00 91.50 284 ALA A CA 1
ATOM 2097 C C . ALA A 1 284 ? -19.630 -15.888 -0.737 1.00 91.50 284 ALA A C 1
ATOM 2099 O O . ALA A 1 284 ? -19.982 -14.756 -0.394 1.00 91.50 284 ALA A O 1
ATOM 2100 N N . ASP A 1 285 ? -19.995 -16.982 -0.060 1.00 91.88 285 ASP A N 1
ATOM 2101 C CA . ASP A 1 285 ? -20.882 -16.958 1.113 1.00 91.88 285 ASP A CA 1
ATOM 2102 C C . ASP A 1 285 ? -20.221 -16.243 2.297 1.00 91.88 285 ASP A C 1
ATOM 2104 O O . ASP A 1 285 ? -20.848 -15.420 2.974 1.00 91.88 285 ASP A O 1
ATOM 2108 N N . LEU A 1 286 ? -18.930 -16.509 2.529 1.00 92.56 286 LEU A N 1
ATOM 2109 C CA . LEU A 1 286 ? -18.148 -15.829 3.559 1.00 92.56 286 LEU A CA 1
ATOM 2110 C C . LEU A 1 286 ? -18.034 -14.327 3.266 1.00 92.56 286 LEU A C 1
ATOM 2112 O O . LEU A 1 286 ? -18.238 -13.511 4.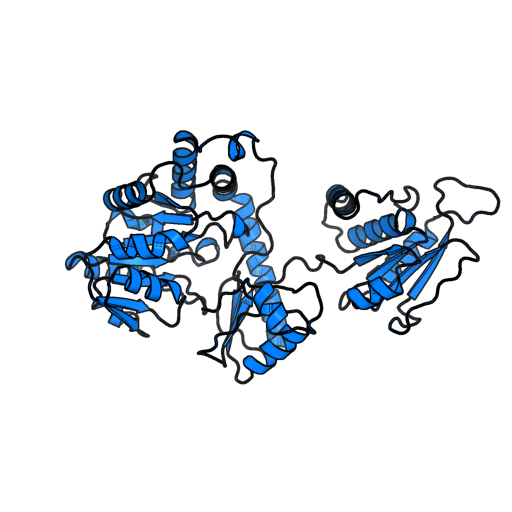165 1.00 92.56 286 LEU A O 1
ATOM 2116 N N . PHE A 1 287 ? -17.759 -13.954 2.014 1.00 94.00 287 PHE A N 1
ATOM 2117 C CA . PHE A 1 287 ? -17.719 -12.557 1.583 1.00 94.00 287 PHE A CA 1
ATOM 2118 C C . PHE A 1 287 ? -19.057 -11.853 1.810 1.00 94.00 287 PHE A C 1
ATOM 2120 O O . PHE A 1 287 ? -19.077 -10.764 2.380 1.00 94.00 287 PHE A O 1
ATOM 2127 N N . ALA A 1 288 ? -20.171 -12.479 1.423 1.00 92.75 288 ALA A N 1
ATOM 2128 C CA . ALA A 1 288 ? -21.499 -11.911 1.622 1.00 92.75 288 ALA A CA 1
ATOM 2129 C C . ALA A 1 288 ? -21.844 -11.761 3.114 1.00 92.75 288 ALA A C 1
ATOM 2131 O O . ALA A 1 288 ? -22.346 -10.718 3.537 1.00 92.75 288 ALA A O 1
ATOM 2132 N N . THR A 1 289 ? -21.521 -12.773 3.923 1.00 92.00 289 THR A N 1
ATOM 2133 C CA . THR A 1 289 ? -21.784 -12.784 5.370 1.00 92.00 289 THR A CA 1
ATOM 2134 C C . THR A 1 289 ? -20.987 -11.704 6.099 1.00 92.00 289 THR A C 1
ATOM 2136 O O . THR A 1 289 ? -21.547 -10.962 6.907 1.00 92.00 289 THR A O 1
ATOM 2139 N N . LEU A 1 290 ? -19.686 -11.594 5.817 1.00 90.50 290 LEU A N 1
ATOM 2140 C CA . LEU A 1 290 ? -18.827 -10.574 6.417 1.00 90.50 290 LEU A CA 1
ATOM 2141 C C . LEU A 1 290 ? -19.188 -9.174 5.916 1.00 90.50 290 LEU A C 1
ATOM 2143 O O . LEU A 1 290 ? -19.318 -8.258 6.727 1.00 90.50 290 LEU A O 1
ATOM 2147 N N . GLY A 1 291 ? -19.455 -9.024 4.617 1.00 88.94 291 GLY A N 1
ATOM 2148 C CA . GLY A 1 291 ? -19.883 -7.761 4.021 1.00 88.94 291 GLY A CA 1
ATOM 2149 C C . GLY A 1 291 ? -21.186 -7.237 4.625 1.00 88.94 291 GLY A C 1
ATOM 2150 O O . GLY A 1 291 ? -21.264 -6.066 4.991 1.00 88.94 291 GLY A O 1
ATOM 2151 N N . GLY A 1 292 ? -22.171 -8.114 4.851 1.00 85.19 292 GLY A N 1
ATOM 2152 C CA . GLY A 1 292 ? -23.407 -7.784 5.570 1.00 85.19 292 GLY A CA 1
ATOM 2153 C C . GLY A 1 292 ? -23.197 -7.394 7.040 1.00 85.19 292 GLY A C 1
ATOM 2154 O O . GLY A 1 292 ? -24.045 -6.730 7.629 1.00 85.19 292 GLY A O 1
ATOM 2155 N N . ARG A 1 293 ? -22.055 -7.748 7.637 1.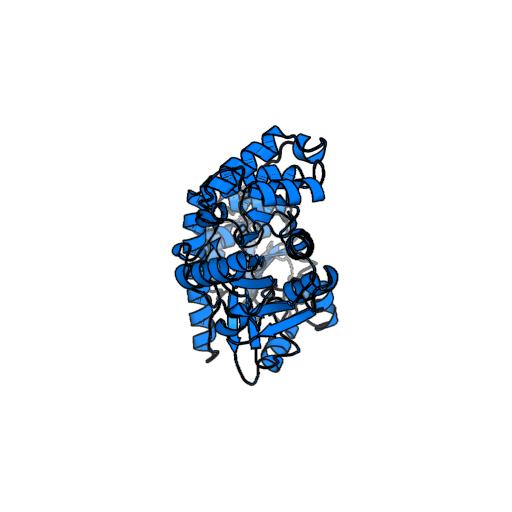00 84.38 293 ARG A N 1
ATOM 2156 C CA . ARG A 1 293 ? -21.643 -7.320 8.985 1.00 84.38 293 ARG A CA 1
ATOM 2157 C C . ARG A 1 293 ? -20.694 -6.119 8.980 1.00 84.38 293 ARG A C 1
ATOM 2159 O O . ARG A 1 293 ? -20.144 -5.795 10.025 1.00 84.38 293 ARG A O 1
ATOM 2166 N N . GLY A 1 294 ? -20.501 -5.465 7.835 1.00 83.25 294 GLY A N 1
ATOM 2167 C CA . GLY A 1 294 ? -19.614 -4.307 7.718 1.00 83.25 294 GLY A CA 1
ATOM 2168 C C . GLY A 1 294 ? -18.129 -4.658 7.590 1.00 83.25 294 GLY A C 1
ATOM 2169 O O . GLY A 1 294 ? -17.298 -3.766 7.678 1.00 83.25 294 GLY A O 1
ATOM 2170 N N . ILE A 1 295 ? -17.760 -5.922 7.363 1.00 87.50 295 ILE A N 1
ATOM 2171 C CA . ILE A 1 295 ? -16.364 -6.344 7.165 1.00 87.50 295 ILE A CA 1
ATOM 2172 C C . ILE A 1 295 ? -16.154 -6.647 5.684 1.00 87.50 295 ILE A C 1
ATOM 2174 O O . ILE A 1 295 ? -16.646 -7.644 5.156 1.00 87.50 295 ILE A O 1
ATOM 2178 N N . LEU A 1 296 ? -15.412 -5.786 4.995 1.00 90.12 296 LEU A N 1
ATOM 2179 C CA . LEU A 1 296 ? -15.192 -5.921 3.562 1.00 90.12 296 LEU A CA 1
ATOM 2180 C C . LEU A 1 296 ? -13.902 -6.695 3.288 1.00 90.12 296 LEU A C 1
ATOM 2182 O O . LEU A 1 296 ? -12.812 -6.183 3.518 1.00 90.12 296 LEU A O 1
ATOM 2186 N N . LEU A 1 297 ? -14.015 -7.903 2.737 1.00 93.56 297 LEU A N 1
ATOM 2187 C CA . LEU A 1 297 ? -12.877 -8.626 2.159 1.00 93.56 297 LEU A CA 1
ATOM 2188 C C . LEU A 1 297 ? -12.736 -8.316 0.667 1.00 93.56 297 LEU A C 1
ATOM 2190 O O . LEU A 1 297 ? -13.638 -7.780 0.022 1.00 93.56 297 LEU A O 1
ATOM 2194 N N . ARG A 1 298 ? -11.604 -8.693 0.075 1.00 93.44 298 ARG A N 1
ATOM 2195 C CA . ARG A 1 298 ? -11.444 -8.672 -1.376 1.00 93.44 298 ARG A CA 1
ATOM 2196 C C . ARG A 1 298 ? -11.973 -9.970 -1.978 1.00 93.44 298 ARG A C 1
ATOM 2198 O O . ARG A 1 298 ? -11.411 -11.030 -1.725 1.00 93.44 298 ARG A O 1
ATOM 2205 N N . HIS A 1 299 ? -12.981 -9.855 -2.835 1.00 91.12 299 HIS A N 1
ATOM 2206 C CA . HIS A 1 299 ? -13.511 -10.947 -3.651 1.00 91.12 299 HIS A CA 1
ATOM 2207 C C . HIS A 1 299 ? -13.097 -10.786 -5.124 1.00 91.12 299 HIS A C 1
ATOM 2209 O O . HIS A 1 299 ? -12.928 -9.662 -5.610 1.00 91.12 299 HIS A O 1
ATOM 2215 N N . PHE A 1 300 ? -12.912 -11.903 -5.832 1.00 89.19 300 PHE A N 1
ATOM 2216 C CA . PHE A 1 300 ? -12.509 -11.933 -7.239 1.00 89.19 300 PHE A CA 1
ATOM 2217 C C . PHE A 1 300 ? -13.612 -12.603 -8.059 1.00 89.19 300 PHE A C 1
ATOM 2219 O O . PHE A 1 300 ? -13.790 -13.809 -7.971 1.00 89.19 300 PHE A O 1
ATOM 2226 N N . ALA A 1 301 ? -14.349 -11.830 -8.863 1.00 82.50 301 ALA A N 1
ATOM 2227 C CA . ALA A 1 301 ? -15.516 -12.335 -9.596 1.00 82.50 301 ALA A CA 1
ATOM 2228 C C . ALA A 1 301 ? -15.199 -13.554 -10.484 1.00 82.50 301 ALA A C 1
ATOM 2230 O O . ALA A 1 301 ? -15.968 -14.508 -10.507 1.00 82.50 301 ALA A O 1
ATOM 2231 N N . ASP A 1 302 ? -14.035 -13.550 -11.137 1.00 85.38 302 ASP A N 1
ATOM 2232 C CA . ASP A 1 302 ? -13.600 -14.636 -12.027 1.00 85.38 302 ASP A CA 1
ATOM 2233 C C . ASP A 1 302 ? -13.017 -15.847 -11.269 1.00 85.38 302 ASP A C 1
ATOM 2235 O O . ASP A 1 302 ? -12.660 -16.854 -11.875 1.00 85.38 302 ASP A O 1
ATOM 2239 N N . ARG A 1 303 ? -12.875 -15.745 -9.940 1.00 88.50 303 ARG A N 1
ATOM 2240 C CA . ARG A 1 303 ? -12.325 -16.773 -9.039 1.00 88.50 303 ARG A CA 1
ATOM 2241 C C . ARG A 1 303 ? -13.147 -16.811 -7.742 1.00 88.50 303 ARG A C 1
ATOM 2243 O O . ARG A 1 303 ? -12.685 -16.316 -6.711 1.00 88.50 303 ARG A O 1
ATOM 2250 N N . PRO A 1 304 ? -14.382 -17.341 -7.795 1.00 87.62 304 PRO A N 1
ATOM 2251 C CA . PRO A 1 304 ? -15.351 -17.242 -6.701 1.00 87.62 304 PRO A CA 1
ATOM 2252 C C . PRO A 1 304 ? -14.963 -18.044 -5.452 1.00 87.62 304 PRO A C 1
ATOM 2254 O O . PRO A 1 304 ? -15.537 -17.830 -4.388 1.00 87.62 304 PRO A O 1
ATOM 2257 N N . ASP A 1 305 ? -13.993 -18.953 -5.569 1.00 92.31 305 ASP A N 1
ATOM 2258 C CA . ASP A 1 305 ? -13.405 -19.743 -4.485 1.00 92.31 305 ASP A CA 1
ATOM 2259 C C . ASP A 1 305 ? -12.290 -18.994 -3.731 1.00 92.31 305 ASP A C 1
ATOM 2261 O O . ASP A 1 305 ? -11.713 -19.527 -2.783 1.00 92.31 305 ASP A O 1
ATOM 2265 N N . VAL A 1 306 ? -11.959 -17.766 -4.143 1.00 94.06 306 VAL A N 1
ATOM 2266 C CA . VAL A 1 306 ? -10.810 -17.011 -3.642 1.00 94.06 306 VAL A CA 1
ATOM 2267 C C . VAL A 1 306 ? -11.235 -15.720 -2.950 1.00 94.06 306 VAL A C 1
ATOM 2269 O O . VAL A 1 306 ? -11.970 -14.896 -3.497 1.00 94.06 306 VAL A O 1
ATOM 2272 N N . LEU A 1 307 ? -10.649 -15.483 -1.776 1.00 95.56 307 LEU A N 1
ATOM 2273 C CA . LEU A 1 307 ? -10.694 -14.198 -1.085 1.00 95.56 307 LEU A CA 1
ATOM 2274 C C . LEU A 1 307 ? -9.288 -13.713 -0.763 1.00 95.56 307 LEU A C 1
ATOM 2276 O O . LEU A 1 307 ? -8.335 -14.482 -0.655 1.00 95.56 307 LEU A O 1
ATOM 2280 N N . ARG A 1 308 ? -9.170 -12.407 -0.551 1.00 96.12 308 ARG A N 1
ATOM 2281 C CA . ARG A 1 308 ? -7.999 -11.819 0.087 1.00 96.12 308 ARG A CA 1
ATOM 2282 C C . ARG A 1 308 ? -8.443 -10.929 1.241 1.00 96.12 308 ARG A C 1
ATOM 2284 O O . ARG A 1 308 ? -9.353 -10.117 1.078 1.00 96.12 308 ARG A O 1
ATOM 2291 N N . ALA A 1 309 ? -7.793 -11.076 2.385 1.00 96.31 309 ALA A N 1
ATOM 2292 C CA . ALA A 1 309 ? -8.043 -10.282 3.579 1.00 96.31 309 ALA A CA 1
ATOM 2293 C C . ALA A 1 309 ? -6.804 -9.446 3.903 1.00 96.31 309 ALA A C 1
ATOM 2295 O O . ALA A 1 309 ? -5.731 -9.997 4.105 1.00 96.31 309 ALA A O 1
ATOM 2296 N N . GLY A 1 310 ? -6.934 -8.127 3.925 1.00 95.44 310 GLY A N 1
ATOM 2297 C CA . GLY A 1 310 ? -5.966 -7.227 4.539 1.00 95.44 310 GLY A CA 1
ATOM 2298 C C . GLY A 1 310 ? -5.944 -7.404 6.053 1.00 95.44 310 GLY A C 1
ATOM 2299 O O . GLY A 1 310 ? -6.743 -8.157 6.619 1.00 95.44 310 GLY A O 1
ATOM 2300 N N . LEU A 1 311 ? -5.028 -6.704 6.710 1.00 91.00 311 LEU A N 1
ATOM 2301 C CA . LEU A 1 311 ? -4.996 -6.686 8.164 1.00 91.00 311 LEU A CA 1
ATOM 2302 C C . LEU A 1 311 ? -6.043 -5.717 8.725 1.00 91.00 311 LEU A C 1
ATOM 2304 O O . LEU A 1 311 ? -6.246 -4.646 8.148 1.00 91.00 311 LEU A O 1
ATOM 2308 N N . PRO A 1 312 ? -6.709 -6.072 9.835 1.00 82.19 312 PRO A N 1
ATOM 2309 C CA . PRO A 1 312 ? -7.501 -5.105 10.578 1.00 82.19 312 PRO A CA 1
ATOM 2310 C C . PRO A 1 312 ? -6.593 -4.000 11.118 1.00 82.19 312 PRO A C 1
ATOM 2312 O O . PRO A 1 312 ? -5.439 -4.254 11.460 1.00 82.19 312 PRO A O 1
ATOM 2315 N N . GLY A 1 313 ? -7.123 -2.779 11.202 1.00 71.50 313 GLY A N 1
ATOM 2316 C CA . GLY A 1 313 ? -6.480 -1.717 11.972 1.00 71.50 313 GLY A CA 1
ATOM 2317 C C . GLY A 1 313 ? -6.486 -1.997 13.464 1.00 71.50 313 GLY A C 1
ATOM 2318 O O . GLY A 1 313 ? -6.855 -3.089 13.906 1.00 71.50 313 GLY A O 1
ATOM 2319 N N . SER A 1 314 ? -6.032 -1.021 14.248 1.00 57.84 314 SER A N 1
ATOM 2320 C CA . SER A 1 314 ? -6.005 -1.178 15.698 1.00 57.84 314 SER A CA 1
ATOM 2321 C C . SER A 1 314 ? -7.397 -1.571 16.214 1.00 57.84 314 SER A C 1
ATOM 2323 O O . SER A 1 314 ? -8.418 -1.033 15.782 1.00 57.84 314 SER A O 1
ATOM 2325 N N . GLU A 1 315 ? -7.435 -2.514 17.163 1.00 47.50 315 GLU A N 1
ATOM 2326 C CA . GLU A 1 315 ? -8.662 -3.010 17.818 1.00 47.50 315 GLU A CA 1
ATOM 2327 C C . GLU A 1 315 ? -9.520 -1.883 18.440 1.00 47.50 315 GLU A C 1
ATOM 2329 O O . GLU A 1 315 ? -10.648 -2.116 18.868 1.00 47.50 315 GLU A O 1
ATOM 2334 N N . GLU A 1 316 ? -8.999 -0.656 18.512 1.00 47.59 316 GLU A N 1
ATOM 2335 C CA . GLU A 1 316 ? -9.574 0.484 19.220 1.00 47.59 316 GLU A CA 1
ATOM 2336 C C . GLU A 1 316 ? -10.425 1.420 18.354 1.00 47.59 316 GLU A C 1
ATOM 2338 O O . GLU A 1 316 ? -11.104 2.277 18.921 1.00 47.59 316 GLU A O 1
ATOM 2343 N N . GLU A 1 317 ? -10.449 1.276 17.022 1.00 47.72 317 GLU A N 1
ATOM 2344 C CA . GLU A 1 317 ? -11.007 2.316 16.140 1.00 47.72 317 GLU A CA 1
ATOM 2345 C C . GLU A 1 317 ? -12.500 2.638 16.350 1.00 47.72 317 GLU A C 1
ATOM 2347 O O . GLU A 1 317 ? -12.967 3.650 15.830 1.00 47.72 317 GLU A O 1
ATOM 2352 N N . THR A 1 318 ? -13.276 1.875 17.139 1.00 55.38 318 THR A N 1
ATOM 2353 C CA . THR A 1 318 ? -14.569 2.365 17.681 1.00 55.38 318 THR A CA 1
ATOM 2354 C C . THR A 1 318 ? -15.149 1.540 18.843 1.00 55.38 318 THR A C 1
ATOM 2356 O O . THR A 1 318 ? -16.357 1.350 18.939 1.00 55.38 318 THR A O 1
ATOM 2359 N N . MET A 1 319 ? -14.333 1.024 19.768 1.00 76.38 319 MET A N 1
ATOM 2360 C CA . MET A 1 319 ? -14.879 0.138 20.815 1.00 76.38 319 MET A CA 1
ATOM 2361 C C . MET A 1 319 ? -15.518 0.881 22.000 1.00 76.38 319 MET A C 1
ATOM 2363 O O . MET A 1 319 ? -16.333 0.292 22.703 1.00 76.38 319 MET A O 1
ATOM 2367 N N . ILE A 1 320 ? -15.215 2.166 22.218 1.00 88.44 320 ILE A N 1
ATOM 2368 C CA . ILE A 1 320 ? -15.840 2.988 23.269 1.00 88.44 320 ILE A CA 1
ATOM 2369 C C . ILE A 1 320 ? -16.553 4.177 22.626 1.00 88.44 320 ILE A C 1
ATOM 2371 O O . ILE A 1 320 ? -15.923 5.042 22.020 1.00 88.44 320 ILE A O 1
ATOM 2375 N N . HIS A 1 321 ? -17.868 4.257 22.803 1.00 90.62 321 HIS A N 1
ATOM 2376 C CA . HIS A 1 321 ? -18.671 5.397 22.371 1.00 90.62 321 HIS A CA 1
ATOM 2377 C C . HIS A 1 321 ? -19.034 6.272 23.561 1.00 90.62 321 HIS A C 1
ATOM 2379 O O . HIS A 1 321 ? -19.480 5.764 24.587 1.00 90.62 321 HIS A O 1
ATOM 2385 N N . VAL A 1 322 ? -18.910 7.591 23.407 1.00 92.69 322 VAL A N 1
ATOM 2386 C CA . VAL A 1 322 ? -19.375 8.555 24.409 1.00 92.69 322 VAL A CA 1
ATOM 2387 C C . VAL A 1 322 ? -20.573 9.336 23.885 1.00 92.69 322 VAL A C 1
ATOM 2389 O O . VAL A 1 322 ? -20.537 9.850 22.768 1.00 92.69 322 VAL A O 1
ATOM 2392 N N . CYS A 1 323 ? -21.634 9.450 24.686 1.00 93.06 323 CYS A N 1
ATOM 2393 C CA . CYS A 1 323 ? -22.799 10.265 24.340 1.00 93.06 323 CYS A CA 1
ATOM 2394 C C . CYS A 1 323 ? -23.416 10.979 25.555 1.00 93.06 323 CYS A C 1
ATOM 2396 O O . CYS A 1 323 ? -23.038 10.750 26.706 1.00 93.06 323 CYS A O 1
ATOM 2398 N N . SER A 1 324 ? -24.375 11.870 25.290 1.00 95.31 324 SER A N 1
ATOM 2399 C CA . SER A 1 324 ? -25.253 12.450 26.310 1.00 95.31 324 SER A CA 1
ATOM 2400 C C . SER A 1 324 ? -26.408 11.504 26.645 1.00 95.31 324 SER A C 1
ATOM 2402 O O . SER A 1 324 ? -26.733 10.609 25.862 1.00 95.31 324 SER A O 1
ATOM 2404 N N . LEU A 1 325 ? -27.078 11.736 27.776 1.00 96.19 325 LEU A N 1
ATOM 2405 C CA . LEU A 1 325 ? -28.247 10.960 28.212 1.00 96.19 325 LEU A CA 1
ATOM 2406 C C . LEU A 1 325 ? -29.345 10.901 27.133 1.00 96.19 325 LEU A C 1
ATOM 2408 O O . LEU A 1 325 ? -29.938 9.852 26.910 1.00 96.19 325 LEU A O 1
ATOM 2412 N N . ALA A 1 326 ? -29.568 12.003 26.411 1.00 95.25 326 ALA A N 1
ATOM 2413 C CA . ALA A 1 326 ? -30.586 12.089 25.361 1.00 95.25 326 ALA A CA 1
ATOM 2414 C C . ALA A 1 326 ? -30.261 11.268 24.097 1.00 95.25 326 ALA A C 1
ATOM 2416 O O . ALA A 1 326 ? -31.144 11.038 23.278 1.00 95.25 326 ALA A O 1
ATOM 2417 N N . LYS A 1 327 ? -29.005 10.840 23.919 1.00 95.25 327 LYS A N 1
ATOM 2418 C CA . LYS A 1 327 ? -28.523 10.156 22.708 1.00 95.25 327 LYS A CA 1
ATOM 2419 C C . LYS A 1 327 ? -28.247 8.668 22.909 1.00 95.25 327 LYS A C 1
ATOM 2421 O O . LYS A 1 327 ? -27.667 8.049 22.019 1.00 95.25 327 LYS A O 1
ATOM 2426 N N . ILE A 1 328 ? -28.624 8.094 24.051 1.00 96.62 328 ILE A N 1
ATOM 2427 C CA . ILE A 1 328 ? -28.340 6.687 24.364 1.00 96.62 328 ILE A CA 1
ATOM 2428 C C . ILE A 1 328 ? -28.938 5.766 23.300 1.00 96.62 328 ILE A C 1
ATOM 2430 O O . ILE A 1 328 ? -28.192 5.020 22.675 1.00 96.62 328 ILE A O 1
ATOM 2434 N N . GLU A 1 329 ? -30.247 5.860 23.051 1.00 93.19 329 GLU A N 1
ATOM 2435 C CA . GLU A 1 329 ? -30.954 4.963 22.124 1.00 93.19 329 GLU A CA 1
ATOM 2436 C C . GLU A 1 329 ? -30.359 5.031 20.709 1.00 93.19 329 GLU A C 1
ATOM 2438 O O . GLU A 1 329 ? -29.996 4.012 20.127 1.00 93.19 329 GLU A O 1
ATOM 2443 N N . GLU A 1 330 ? -30.164 6.249 20.192 1.00 89.75 330 GLU A N 1
ATOM 2444 C CA . GLU A 1 330 ? -29.543 6.496 18.885 1.00 89.75 330 GLU A CA 1
ATOM 2445 C C . GLU A 1 330 ? -28.123 5.921 18.820 1.00 89.75 330 GLU A C 1
ATOM 2447 O O . GLU A 1 330 ? -27.743 5.284 17.837 1.00 89.75 330 GLU A O 1
ATOM 2452 N N . THR A 1 331 ? -27.323 6.139 19.867 1.00 89.06 331 THR A N 1
ATOM 2453 C CA . THR A 1 331 ? -25.926 5.703 19.876 1.00 89.06 331 THR A CA 1
ATOM 2454 C C . THR A 1 331 ? -25.834 4.188 19.943 1.00 89.06 331 THR A C 1
ATOM 2456 O O . THR A 1 331 ? -25.058 3.627 19.182 1.00 89.06 331 THR A O 1
ATOM 2459 N N . VAL A 1 332 ? -26.645 3.527 20.775 1.00 93.38 332 VAL A N 1
ATOM 2460 C CA . VAL A 1 332 ? -26.703 2.060 20.860 1.00 93.38 332 VAL A CA 1
ATOM 2461 C C . VAL A 1 332 ? -27.187 1.449 19.552 1.00 93.38 332 VAL A C 1
ATOM 2463 O O . VAL A 1 332 ? -26.582 0.491 19.076 1.00 93.38 332 VAL A O 1
ATOM 2466 N N . ALA A 1 333 ? -28.223 2.018 18.932 1.00 85.44 333 ALA A N 1
ATOM 2467 C CA . ALA A 1 333 ? -28.714 1.550 17.640 1.00 85.44 333 ALA A CA 1
ATOM 2468 C C . ALA A 1 333 ? -27.643 1.674 16.543 1.00 85.44 333 ALA A C 1
ATOM 2470 O O . ALA A 1 333 ? -27.491 0.768 15.726 1.00 85.44 333 ALA A O 1
ATOM 2471 N N . ARG A 1 334 ? -26.874 2.772 16.543 1.00 80.88 334 ARG A N 1
ATOM 2472 C CA . ARG A 1 334 ? -25.818 3.021 15.553 1.00 80.88 334 ARG A CA 1
ATOM 2473 C C . ARG A 1 334 ? -24.565 2.180 15.782 1.00 80.88 334 ARG A C 1
ATOM 2475 O O . ARG A 1 334 ? -24.004 1.683 14.815 1.00 80.88 334 ARG A O 1
ATOM 2482 N N . SER A 1 335 ? -24.090 2.069 17.022 1.00 82.12 335 SER A N 1
ATOM 2483 C CA . SER A 1 335 ? -22.840 1.362 17.335 1.00 82.12 335 SER A CA 1
ATOM 2484 C C . SER A 1 335 ? -23.022 -0.136 17.535 1.00 82.12 335 SER A C 1
ATOM 2486 O O . SER A 1 335 ? -22.057 -0.892 17.489 1.00 82.12 335 SER A O 1
ATOM 2488 N N . GLY A 1 336 ? -24.246 -0.579 17.826 1.00 86.25 336 GLY A N 1
ATOM 2489 C CA . GLY A 1 336 ? -24.497 -1.944 18.260 1.00 86.25 336 GLY A CA 1
ATOM 2490 C C . GLY A 1 336 ? -23.860 -2.269 19.614 1.00 86.25 336 GLY A C 1
ATOM 2491 O O . GLY A 1 336 ? -23.571 -3.446 19.851 1.00 86.25 336 GLY A O 1
ATOM 2492 N N . ALA A 1 337 ? -23.624 -1.259 20.462 1.00 90.69 337 ALA A N 1
ATOM 2493 C CA . ALA A 1 337 ? -23.096 -1.448 21.807 1.00 90.69 337 ALA A CA 1
ATOM 2494 C C . ALA A 1 337 ? -24.029 -2.332 22.644 1.00 90.69 337 ALA A C 1
ATOM 2496 O O . ALA A 1 337 ? -25.240 -2.117 22.683 1.00 90.69 337 ALA A O 1
ATOM 2497 N N . ASP A 1 338 ? -23.461 -3.316 23.330 1.00 92.00 338 ASP A N 1
ATOM 2498 C CA . ASP A 1 338 ? -24.198 -4.253 24.188 1.00 92.00 338 ASP A CA 1
ATOM 2499 C C . ASP A 1 338 ? -23.868 -4.080 25.676 1.00 92.00 338 ASP A C 1
ATOM 2501 O O . ASP A 1 338 ? -24.432 -4.768 26.531 1.00 92.00 338 ASP A O 1
ATOM 2505 N N . ARG A 1 339 ? -22.967 -3.138 25.975 1.00 95.50 339 ARG A N 1
ATOM 2506 C CA . ARG A 1 339 ? -22.508 -2.779 27.309 1.00 95.50 339 ARG A CA 1
ATOM 2507 C C . ARG A 1 339 ? -22.616 -1.279 27.521 1.00 95.50 339 ARG A C 1
ATOM 2509 O O . ARG A 1 339 ? -22.307 -0.499 26.625 1.00 95.50 339 ARG A O 1
ATOM 2516 N N . MET A 1 340 ? -23.038 -0.868 28.714 1.00 97.69 340 MET A N 1
ATOM 2517 C CA . MET A 1 340 ? -23.282 0.535 29.036 1.00 97.69 340 MET A CA 1
ATOM 2518 C C . MET A 1 340 ? -22.773 0.922 30.422 1.00 97.69 340 MET A C 1
ATOM 2520 O O . MET A 1 340 ? -22.985 0.210 31.402 1.00 97.69 340 MET A O 1
ATOM 2524 N N . LEU A 1 341 ? -22.149 2.093 30.504 1.00 97.88 341 LEU A N 1
ATOM 2525 C CA . LEU A 1 341 ? -21.759 2.768 31.734 1.00 97.88 341 LEU A CA 1
ATOM 2526 C C . LEU A 1 341 ? -22.523 4.095 31.856 1.00 97.88 341 LEU A C 1
ATOM 2528 O O . LEU A 1 341 ? -22.378 4.981 31.012 1.00 97.88 341 LEU A O 1
ATOM 2532 N N . SER A 1 342 ? -23.308 4.238 32.924 1.00 98.19 342 SER A N 1
ATOM 2533 C CA . SER A 1 342 ? -24.043 5.461 33.268 1.00 98.19 342 SER A CA 1
ATOM 2534 C C . SER A 1 342 ? -23.386 6.175 34.443 1.00 98.19 342 SER A C 1
ATOM 2536 O O . SER A 1 342 ? -23.268 5.596 35.520 1.00 98.19 342 SER A O 1
ATOM 2538 N N . LEU A 1 343 ? -23.012 7.443 34.260 1.00 97.69 343 LEU A N 1
ATOM 2539 C CA . LEU A 1 343 ? -22.474 8.305 35.319 1.00 97.69 343 LEU A CA 1
ATOM 2540 C C . LEU A 1 343 ? -23.425 9.478 35.575 1.00 97.69 343 LEU A C 1
ATOM 2542 O O . LEU A 1 343 ? -23.394 10.481 34.853 1.00 97.69 343 LEU A O 1
ATOM 2546 N N . LEU A 1 344 ? -24.298 9.349 36.573 1.00 97.19 344 LEU A N 1
ATOM 2547 C CA . LEU A 1 344 ? -25.404 10.284 36.798 1.00 97.19 344 LEU A CA 1
ATOM 2548 C C . LEU A 1 344 ? -25.504 10.719 38.260 1.00 97.19 344 LEU A C 1
ATOM 2550 O O . LEU A 1 344 ? -25.043 10.029 39.162 1.00 97.19 344 LEU A O 1
ATOM 2554 N N . ALA A 1 345 ? -26.109 11.884 38.492 1.00 93.69 345 ALA A N 1
ATOM 2555 C CA . ALA A 1 345 ? -26.406 12.333 39.848 1.00 93.69 345 ALA A CA 1
ATOM 2556 C C . ALA A 1 345 ? -27.585 11.533 40.421 1.00 93.69 345 ALA A C 1
ATOM 2558 O O . ALA A 1 345 ? -28.444 11.056 39.668 1.00 93.69 345 ALA A O 1
ATOM 2559 N N . ALA A 1 346 ? -27.647 11.419 41.749 1.00 89.38 346 ALA A N 1
ATOM 2560 C CA . ALA A 1 346 ? -28.751 10.752 42.431 1.00 89.38 346 ALA A CA 1
ATOM 2561 C C . ALA A 1 346 ? -30.104 11.339 41.984 1.00 89.38 346 ALA A C 1
ATOM 2563 O O . ALA A 1 346 ? -30.243 12.550 41.825 1.00 89.38 346 ALA A O 1
ATOM 2564 N N . GLY A 1 347 ? -31.087 10.473 41.729 1.00 87.56 347 GLY A N 1
ATOM 2565 C CA . GLY A 1 347 ? -32.414 10.878 41.247 1.00 87.56 347 GLY A CA 1
ATOM 2566 C C . GLY A 1 347 ? -32.516 11.156 39.741 1.00 87.56 347 GLY A C 1
ATOM 2567 O O . GLY A 1 347 ? -33.620 11.371 39.246 1.00 87.56 347 GLY A O 1
ATOM 2568 N N . THR A 1 348 ? -31.417 11.101 38.979 1.00 92.50 348 THR A N 1
ATOM 2569 C CA . THR A 1 348 ? -31.487 11.220 37.513 1.00 92.50 348 THR A CA 1
ATOM 2570 C C . THR A 1 348 ? -31.990 9.911 36.906 1.00 92.50 348 THR A C 1
ATOM 2572 O O . THR A 1 348 ? -31.326 8.877 37.002 1.00 92.50 348 THR A O 1
ATOM 2575 N N . ALA A 1 349 ? -33.149 9.948 36.250 1.00 91.31 349 ALA A N 1
ATOM 2576 C CA . ALA A 1 349 ? -33.689 8.786 35.556 1.00 91.31 349 ALA A CA 1
ATOM 2577 C C . ALA A 1 349 ? -32.864 8.441 34.304 1.00 91.31 349 ALA A C 1
ATOM 2579 O O . ALA A 1 349 ? -32.474 9.317 33.531 1.00 91.31 349 ALA A O 1
ATOM 2580 N N . VAL A 1 350 ? -32.640 7.147 34.085 1.00 93.88 350 VAL A N 1
ATOM 2581 C CA . VAL A 1 350 ? -32.058 6.602 32.856 1.00 93.88 350 VAL A CA 1
ATOM 2582 C C . VAL A 1 350 ? -32.817 5.347 32.466 1.00 93.88 350 VAL A C 1
ATOM 2584 O O . VAL A 1 350 ? -33.068 4.475 33.298 1.00 93.88 350 VAL A O 1
ATOM 2587 N N . VAL A 1 351 ? -33.186 5.263 31.193 1.00 93.94 351 VAL A N 1
ATOM 2588 C CA . VAL A 1 351 ? -33.800 4.070 30.618 1.00 93.94 351 VAL A CA 1
ATOM 2589 C C . VAL A 1 351 ? -32.689 3.265 29.959 1.00 93.94 351 VAL A C 1
ATOM 2591 O O . VAL A 1 351 ? -31.973 3.781 29.103 1.00 93.94 351 VAL A O 1
ATOM 2594 N N . ARG A 1 352 ? -32.510 2.011 30.387 1.00 95.88 352 ARG A N 1
ATOM 2595 C CA . ARG A 1 352 ? -31.574 1.090 29.736 1.00 95.88 352 ARG A CA 1
ATOM 2596 C C . ARG A 1 352 ? -32.193 0.603 28.419 1.00 95.88 352 ARG A C 1
ATOM 2598 O O . ARG A 1 352 ? -33.305 0.076 28.476 1.00 95.88 352 ARG A O 1
ATOM 2605 N N . PRO A 1 353 ? -31.494 0.720 27.278 1.00 95.31 353 PRO A N 1
ATOM 2606 C CA . PRO A 1 353 ? -31.960 0.146 26.019 1.00 95.31 353 PRO A CA 1
ATOM 2607 C C . PRO A 1 353 ? -32.177 -1.362 26.137 1.00 95.31 353 PRO A C 1
ATOM 2609 O O . PRO A 1 353 ? -31.413 -2.054 26.812 1.00 95.31 353 PRO A O 1
ATOM 2612 N N . ALA A 1 354 ? -33.197 -1.888 25.459 1.00 92.25 354 ALA A N 1
ATOM 2613 C CA . ALA A 1 354 ? -33.578 -3.301 25.563 1.00 92.25 354 ALA A CA 1
ATOM 2614 C C . ALA A 1 354 ? -32.475 -4.272 25.101 1.00 92.25 354 ALA A C 1
ATOM 2616 O O . ALA A 1 354 ? -32.424 -5.411 25.559 1.00 92.25 354 ALA A O 1
ATOM 2617 N N . SER A 1 355 ? -31.580 -3.820 24.218 1.00 90.31 355 SER A N 1
ATOM 2618 C CA . SER A 1 355 ? -30.427 -4.585 23.732 1.00 90.31 355 SER A CA 1
ATOM 2619 C C . SER A 1 355 ? -29.315 -4.770 24.771 1.00 90.31 355 SER A C 1
ATOM 2621 O O . SER A 1 355 ? -28.437 -5.602 24.560 1.00 90.31 355 SER A O 1
ATOM 2623 N N . ILE A 1 356 ? -29.332 -4.019 25.877 1.00 95.19 356 ILE A N 1
ATOM 2624 C CA . ILE A 1 356 ? -28.310 -4.082 26.926 1.00 95.19 356 ILE A CA 1
ATOM 2625 C C . ILE A 1 356 ? -28.883 -4.833 28.129 1.00 95.19 356 ILE A C 1
ATOM 2627 O O . ILE A 1 356 ? -29.859 -4.406 28.759 1.00 95.19 356 ILE A O 1
ATOM 2631 N N . SER A 1 357 ? -28.257 -5.959 28.476 1.00 94.06 357 SER A N 1
ATOM 2632 C CA . SER A 1 357 ? -28.654 -6.747 29.644 1.00 94.06 357 SER A CA 1
ATOM 2633 C C . SER A 1 357 ? -28.338 -6.008 30.950 1.00 94.06 357 SER A C 1
ATOM 2635 O O . SER A 1 357 ? -27.538 -5.071 30.990 1.00 94.06 357 SER A O 1
ATOM 2637 N N . LYS A 1 358 ? -28.966 -6.422 32.055 1.00 94.19 358 LYS A N 1
ATOM 2638 C CA . LYS A 1 358 ? -28.727 -5.796 33.364 1.00 94.19 358 LYS A CA 1
ATOM 2639 C C . LYS A 1 358 ? -27.275 -5.979 33.819 1.00 94.19 358 LYS A C 1
ATOM 2641 O O . LYS A 1 358 ? -26.708 -5.080 34.424 1.00 94.19 358 LYS A O 1
ATOM 2646 N N . GLU A 1 359 ? -26.681 -7.121 33.502 1.00 94.00 359 GLU A N 1
ATOM 2647 C CA . GLU A 1 359 ? -25.309 -7.501 33.851 1.00 94.00 359 GLU A CA 1
ATOM 2648 C C . GLU A 1 359 ? -24.278 -6.676 33.068 1.00 94.00 359 GLU A C 1
ATOM 2650 O O . GLU A 1 359 ? -23.189 -6.395 33.567 1.00 94.00 359 GLU A O 1
ATOM 2655 N N . ASN A 1 360 ? -24.653 -6.237 31.866 1.00 96.00 360 ASN A N 1
ATOM 2656 C CA . ASN A 1 360 ? -23.857 -5.378 30.999 1.00 96.00 360 ASN A CA 1
ATOM 2657 C C . ASN A 1 360 ? -24.142 -3.880 31.208 1.00 96.00 360 ASN A C 1
ATOM 2659 O O . ASN A 1 360 ? -23.732 -3.056 30.391 1.00 96.00 360 ASN A O 1
ATOM 2663 N N . HIS A 1 361 ? -24.814 -3.494 32.297 1.00 97.75 361 HIS A N 1
ATOM 2664 C CA . HIS A 1 361 ? -25.058 -2.093 32.637 1.00 97.75 361 HIS A CA 1
ATOM 2665 C C . HIS A 1 361 ? -24.523 -1.755 34.030 1.00 97.75 361 HIS A C 1
ATOM 2667 O O . HIS A 1 361 ? -25.075 -2.188 35.039 1.00 97.75 361 HIS A O 1
ATOM 2673 N N . LEU A 1 362 ? -23.479 -0.925 34.087 1.00 98.00 362 LEU A N 1
ATOM 2674 C CA . LEU A 1 362 ? -22.999 -0.325 35.331 1.00 98.00 362 LEU A CA 1
ATOM 2675 C C . LEU A 1 362 ? -23.562 1.094 35.487 1.00 98.00 362 LEU A C 1
ATOM 2677 O O . LEU A 1 362 ? -23.416 1.928 34.595 1.00 98.00 362 LEU A O 1
ATOM 2681 N N . HIS A 1 363 ? -24.163 1.384 36.641 1.00 97.25 363 HIS A N 1
ATOM 2682 C CA . HIS A 1 363 ? -24.610 2.725 37.016 1.00 97.25 363 HIS A CA 1
ATOM 2683 C C . HIS A 1 363 ? -23.787 3.215 38.211 1.00 97.25 363 HIS A C 1
ATOM 2685 O O . HIS A 1 363 ? -23.859 2.638 39.293 1.00 97.25 363 HIS A O 1
ATOM 2691 N N . LEU A 1 364 ? -23.019 4.286 38.014 1.00 97.44 364 LEU A N 1
ATOM 2692 C CA . LEU A 1 364 ? -22.274 4.975 39.064 1.00 97.44 364 LEU A CA 1
ATOM 2693 C C . LEU A 1 364 ? -22.959 6.298 39.414 1.00 97.44 364 LEU A C 1
ATOM 2695 O O . LEU A 1 364 ? -23.176 7.146 38.544 1.00 97.44 364 LEU A O 1
ATOM 2699 N N . VAL A 1 365 ? -23.296 6.466 40.693 1.00 96.75 365 VAL A N 1
ATOM 2700 C CA . VAL A 1 365 ? -24.022 7.639 41.188 1.00 96.75 365 VAL A CA 1
ATOM 2701 C C . VAL A 1 365 ? -23.033 8.673 41.716 1.00 96.75 365 VAL A C 1
ATOM 2703 O O . VAL A 1 365 ? -22.457 8.497 42.782 1.00 96.75 365 VAL A O 1
ATOM 2706 N N . MET A 1 366 ? -22.839 9.765 40.979 1.00 95.69 366 MET A N 1
ATOM 2707 C CA . MET A 1 366 ? -21.935 10.854 41.363 1.00 95.69 366 MET A CA 1
ATOM 2708 C C . MET A 1 366 ? -22.333 12.184 40.718 1.00 95.69 366 MET A C 1
ATOM 2710 O O . MET A 1 366 ? -22.864 12.226 39.605 1.00 95.69 366 MET A O 1
ATOM 2714 N N . HIS A 1 367 ? -22.008 13.286 41.383 1.00 95.06 367 HIS A N 1
ATOM 2715 C CA . HIS A 1 367 ? -22.130 14.641 40.854 1.00 95.06 367 HIS A CA 1
ATOM 2716 C C . HIS A 1 367 ? -20.881 15.025 40.055 1.00 95.06 367 HIS A C 1
ATOM 2718 O O . HIS A 1 367 ? -19.803 14.462 40.236 1.00 95.06 367 HIS A O 1
ATOM 2724 N N . ASP A 1 368 ? -21.033 15.977 39.136 1.00 93.88 368 ASP A N 1
ATOM 2725 C CA . ASP A 1 368 ? -19.941 16.457 38.282 1.00 93.88 368 ASP A CA 1
ATOM 2726 C C . ASP A 1 368 ? -19.140 17.563 38.982 1.00 93.88 368 ASP A C 1
ATOM 2728 O O . ASP A 1 368 ? -19.177 18.725 38.590 1.00 93.88 368 ASP A O 1
ATOM 2732 N N . ILE A 1 369 ? -18.480 17.206 40.083 1.00 91.75 369 ILE A N 1
ATOM 2733 C CA . ILE A 1 369 ? -17.754 18.143 40.946 1.00 91.75 369 ILE A CA 1
ATOM 2734 C C . ILE A 1 369 ? -16.322 17.664 41.169 1.00 91.75 369 ILE A C 1
ATOM 2736 O O . ILE A 1 369 ? -16.069 16.462 41.227 1.00 91.75 369 ILE A O 1
ATOM 2740 N N . ALA A 1 370 ? -15.390 18.609 41.287 1.00 89.19 370 ALA A N 1
ATOM 2741 C CA . ALA A 1 370 ? -13.985 18.329 41.597 1.00 89.19 370 ALA A CA 1
ATOM 2742 C C . ALA A 1 370 ? -13.632 18.585 43.075 1.00 89.19 370 ALA A C 1
ATOM 2744 O O . ALA A 1 370 ? -12.601 18.117 43.552 1.00 89.19 370 ALA A O 1
ATOM 2745 N N . ALA A 1 371 ? -14.492 19.305 43.799 1.00 88.94 371 ALA A N 1
ATOM 2746 C CA . ALA A 1 371 ? -14.356 19.612 45.218 1.00 88.94 371 ALA A CA 1
ATOM 2747 C C . ALA A 1 371 ? -15.653 19.256 45.953 1.00 88.94 371 ALA A C 1
ATOM 2749 O O . ALA A 1 371 ? -16.727 19.278 45.348 1.00 88.94 371 ALA A O 1
ATOM 2750 N N . ALA A 1 372 ? -15.547 18.933 47.244 1.00 89.44 372 ALA A N 1
ATOM 2751 C CA . ALA A 1 372 ? -16.692 18.569 48.071 1.00 89.44 372 ALA A CA 1
ATOM 2752 C C . ALA A 1 372 ? -17.709 19.720 48.160 1.00 89.44 372 ALA A C 1
ATOM 2754 O O . ALA A 1 372 ? -17.332 20.881 48.316 1.00 89.44 372 ALA A O 1
ATOM 2755 N N . GLN A 1 373 ? -18.993 19.378 48.061 1.00 90.62 373 GLN A N 1
ATOM 2756 C CA . GLN A 1 373 ? -20.121 20.298 48.203 1.00 90.62 373 GLN A CA 1
ATOM 2757 C C . GLN A 1 373 ? -21.214 19.618 49.027 1.00 90.62 373 GLN A C 1
ATOM 2759 O O . GLN A 1 373 ? -21.451 18.416 48.867 1.00 90.62 373 GLN A O 1
ATOM 2764 N N . ASP A 1 374 ? -21.875 20.378 49.898 1.00 90.88 374 ASP A N 1
ATOM 2765 C CA . ASP A 1 374 ? -22.903 19.845 50.793 1.00 90.88 374 ASP A CA 1
ATOM 2766 C C . ASP A 1 374 ? -24.040 19.179 50.008 1.00 90.88 374 ASP A C 1
ATOM 2768 O O . ASP A 1 374 ? -24.570 19.724 49.040 1.00 90.88 374 ASP A O 1
ATOM 2772 N N . GLY A 1 375 ? -24.400 17.962 50.423 1.00 88.88 375 GLY A N 1
ATOM 2773 C CA . GLY A 1 375 ? -25.457 17.170 49.789 1.00 88.88 375 GLY A CA 1
ATOM 2774 C C . GLY A 1 375 ? -25.083 16.531 48.445 1.00 88.88 375 GLY A C 1
ATOM 2775 O O . GLY A 1 375 ? -25.928 15.859 47.853 1.00 88.88 375 GLY A O 1
ATOM 2776 N N . MET A 1 376 ? -23.843 16.682 47.961 1.00 91.81 376 MET A N 1
ATOM 2777 C CA . MET A 1 376 ? -23.405 16.105 46.688 1.00 91.81 376 MET A CA 1
ATOM 2778 C C . MET A 1 376 ? -22.454 14.916 46.864 1.00 91.81 376 MET A C 1
ATOM 2780 O O . MET A 1 376 ? -21.412 14.996 47.508 1.00 91.81 376 MET A O 1
ATOM 2784 N N . THR A 1 377 ? -22.771 13.802 46.204 1.00 93.62 377 THR A N 1
ATOM 2785 C CA . THR A 1 377 ? -21.863 12.655 46.055 1.00 93.62 377 THR A CA 1
ATOM 2786 C C . THR A 1 377 ? -20.699 13.001 45.130 1.00 93.62 377 THR A C 1
ATOM 2788 O O . THR A 1 377 ? -20.903 13.197 43.932 1.00 93.62 377 THR A O 1
ATOM 2791 N N . MET A 1 378 ? -19.483 13.052 45.664 1.00 93.62 378 MET A N 1
ATOM 2792 C CA . MET A 1 378 ? -18.269 13.355 44.904 1.00 93.62 378 MET A CA 1
ATOM 2793 C C . MET A 1 378 ? -17.719 12.108 44.182 1.00 93.62 378 MET A C 1
ATOM 2795 O O . MET A 1 378 ? -17.815 10.999 44.719 1.00 93.62 378 MET A O 1
ATOM 2799 N N . PRO A 1 379 ? -17.099 12.254 42.996 1.00 94.62 379 PRO A N 1
ATOM 2800 C CA . PRO A 1 379 ? -16.290 11.191 42.407 1.00 94.62 379 PRO A CA 1
ATOM 2801 C C . PRO A 1 379 ? -15.141 10.773 43.341 1.00 94.62 379 PRO A C 1
ATOM 2803 O O . PRO A 1 379 ? -14.551 11.602 44.037 1.00 94.62 379 PRO A O 1
ATOM 2806 N N . GLY A 1 380 ? -14.819 9.480 43.372 1.00 93.88 380 GLY A N 1
ATOM 2807 C CA . GLY A 1 380 ? -13.868 8.925 44.338 1.00 93.88 380 GLY A CA 1
ATOM 2808 C C . GLY A 1 380 ? -13.400 7.522 43.969 1.00 93.88 380 GLY A C 1
ATOM 2809 O O . GLY A 1 380 ? -13.870 6.950 42.986 1.00 93.88 380 GLY A O 1
ATOM 2810 N N . GLU A 1 381 ? -12.485 6.967 44.766 1.00 94.62 381 GLU A N 1
ATOM 2811 C CA . GLU A 1 381 ? -11.790 5.711 44.450 1.00 94.62 381 GLU A CA 1
ATOM 2812 C C . GLU A 1 381 ? -12.725 4.530 44.195 1.00 94.62 381 GLU A C 1
ATOM 2814 O O . GLU A 1 381 ? -12.480 3.747 43.283 1.00 94.62 381 GLU A O 1
ATOM 2819 N N . GLU A 1 382 ? -13.805 4.396 44.966 1.00 96.19 382 GLU A N 1
ATOM 2820 C CA . GLU A 1 382 ? -14.770 3.307 44.787 1.00 96.19 382 GLU A CA 1
ATOM 2821 C C . GLU A 1 382 ? -15.414 3.348 43.394 1.00 96.19 382 GLU A C 1
ATOM 2823 O O . GLU A 1 382 ? -15.534 2.320 42.726 1.00 96.19 382 GLU A O 1
ATOM 2828 N N . HIS A 1 383 ? -15.751 4.545 42.905 1.00 97.31 383 HIS A N 1
ATOM 2829 C CA . HIS A 1 383 ? -16.290 4.727 41.561 1.00 97.31 383 HIS A CA 1
ATOM 2830 C C . HIS A 1 383 ? -15.293 4.292 40.486 1.00 97.31 383 HIS A C 1
ATOM 2832 O O . HIS A 1 383 ? -15.671 3.582 39.554 1.00 97.31 383 HIS A O 1
ATOM 2838 N N . VAL A 1 384 ? -14.026 4.693 40.625 1.00 96.62 384 VAL A N 1
ATOM 2839 C CA . VAL A 1 384 ? -12.961 4.337 39.678 1.00 96.62 384 VAL A CA 1
ATOM 2840 C C . VAL A 1 384 ? -12.694 2.832 39.712 1.00 96.62 384 VAL A C 1
ATOM 2842 O O . VAL A 1 384 ? -12.592 2.204 38.662 1.00 96.62 384 VAL A O 1
ATOM 2845 N N . ARG A 1 385 ? -12.666 2.217 40.899 1.00 97.38 385 ARG A N 1
ATOM 2846 C CA . ARG A 1 385 ? -12.459 0.772 41.065 1.00 97.38 385 ARG A CA 1
ATOM 2847 C C . ARG A 1 385 ? -13.576 -0.031 40.391 1.00 97.38 385 ARG A C 1
ATOM 2849 O O . ARG A 1 385 ? -13.292 -0.894 39.564 1.00 97.38 385 ARG A O 1
ATOM 2856 N N . ASN A 1 386 ? -14.833 0.338 40.638 1.00 97.44 386 ASN A N 1
ATOM 2857 C CA . ASN A 1 386 ? -15.998 -0.288 40.005 1.00 97.44 386 ASN A CA 1
ATOM 2858 C C . ASN A 1 386 ? -15.994 -0.119 38.477 1.00 97.44 386 ASN A C 1
ATOM 2860 O O . ASN A 1 386 ? -16.319 -1.058 37.748 1.00 97.44 386 ASN A O 1
ATOM 2864 N N . LEU A 1 387 ? -15.602 1.060 37.986 1.00 97.25 387 LEU A N 1
ATOM 2865 C CA . LEU A 1 387 ? -15.431 1.336 36.560 1.00 97.25 387 LEU A CA 1
ATOM 2866 C C . LEU A 1 387 ? -14.364 0.432 35.932 1.00 97.25 387 LEU A C 1
ATOM 2868 O O . LEU A 1 387 ? -14.621 -0.183 34.897 1.00 97.25 387 LEU A O 1
ATOM 2872 N N . LEU A 1 388 ? -13.194 0.310 36.562 1.00 95.81 388 LEU A N 1
ATOM 2873 C CA . LEU A 1 388 ? -12.097 -0.523 36.070 1.00 95.81 388 LEU A CA 1
ATOM 2874 C C . LEU A 1 388 ? -12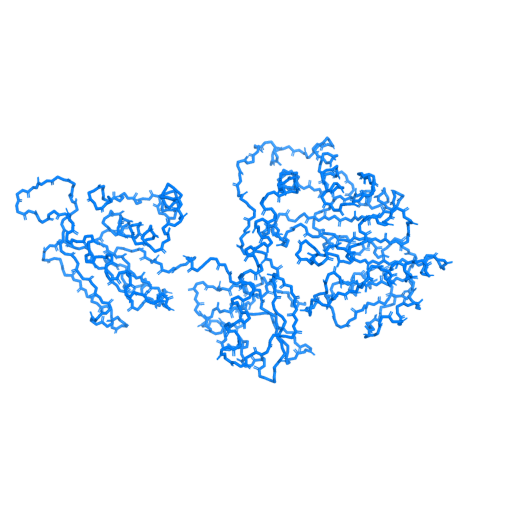.468 -2.008 36.074 1.00 95.81 388 LEU A C 1
ATOM 2876 O O . LEU A 1 388 ? -12.207 -2.708 35.099 1.00 95.81 388 LEU A O 1
ATOM 2880 N N . ASP A 1 389 ? -13.130 -2.493 37.121 1.00 95.94 389 ASP A N 1
ATOM 2881 C CA . ASP A 1 389 ? -13.571 -3.889 37.203 1.00 95.94 389 ASP A CA 1
ATOM 2882 C C . ASP A 1 389 ? -14.675 -4.210 36.189 1.00 95.94 389 ASP A C 1
ATOM 2884 O O . ASP A 1 389 ? -14.784 -5.333 35.688 1.00 95.94 389 ASP A O 1
ATOM 2888 N N . PHE A 1 390 ? -15.507 -3.229 35.849 1.00 96.06 390 PHE A N 1
ATOM 2889 C CA . PHE A 1 390 ? -16.475 -3.361 34.767 1.00 96.06 390 PHE A CA 1
ATOM 2890 C C . PHE A 1 390 ? -15.811 -3.370 33.388 1.00 96.06 390 PHE A C 1
ATOM 2892 O O . PHE A 1 390 ? -16.188 -4.187 32.545 1.00 96.06 390 PHE A O 1
ATOM 2899 N N . ALA A 1 391 ? -14.802 -2.525 33.175 1.00 92.12 391 ALA A N 1
ATOM 2900 C CA . ALA A 1 391 ? -14.025 -2.482 31.942 1.00 92.12 391 ALA A CA 1
ATOM 2901 C C . ALA A 1 391 ? -13.179 -3.744 31.725 1.00 92.12 391 ALA A C 1
ATOM 2903 O O . ALA A 1 391 ? -13.142 -4.269 30.622 1.00 92.12 391 ALA A O 1
ATOM 2904 N N . ARG A 1 392 ? -12.553 -4.296 32.769 1.00 90.44 392 ARG A N 1
ATOM 2905 C CA . ARG A 1 392 ? -11.752 -5.532 32.670 1.00 90.44 392 ARG A CA 1
ATOM 2906 C C . ARG A 1 392 ? -12.586 -6.771 32.344 1.00 90.44 392 ARG A C 1
ATOM 2908 O O . ARG A 1 392 ? -12.076 -7.710 31.747 1.00 90.44 392 ARG A O 1
ATOM 2915 N N . ARG A 1 393 ? -13.865 -6.784 32.734 1.00 90.25 393 ARG A N 1
ATOM 2916 C CA . ARG A 1 393 ? -14.821 -7.865 32.421 1.00 90.25 393 ARG A CA 1
ATOM 2917 C C . ARG A 1 393 ? -15.448 -7.743 31.032 1.00 90.25 393 ARG A C 1
ATOM 2919 O O . ARG A 1 393 ? -16.353 -8.510 30.706 1.00 90.25 393 ARG A O 1
ATOM 2926 N N . TRP A 1 394 ? -15.060 -6.741 30.256 1.00 89.12 394 TRP A N 1
ATOM 2927 C CA . TRP A 1 394 ? -15.525 -6.563 28.893 1.00 89.12 394 TRP A CA 1
ATOM 2928 C C . TRP A 1 394 ? -14.608 -7.335 27.946 1.00 89.12 394 TRP A C 1
ATOM 2930 O O . TRP A 1 394 ? -13.410 -7.076 27.870 1.00 89.12 394 TRP A O 1
ATOM 2940 N N . ASP A 1 395 ? -15.182 -8.298 27.229 1.00 80.75 395 ASP A N 1
ATOM 2941 C CA . ASP A 1 395 ? -14.470 -9.151 26.270 1.00 80.75 395 ASP A CA 1
ATOM 2942 C C . ASP A 1 395 ? -14.085 -8.424 24.972 1.00 80.75 395 ASP A C 1
ATOM 2944 O O . ASP A 1 395 ? -13.329 -8.969 24.169 1.00 80.75 395 ASP A O 1
ATOM 2948 N N . ARG A 1 396 ? -14.584 -7.192 24.787 1.00 80.12 396 ARG A N 1
ATOM 2949 C CA . ARG A 1 396 ? -14.381 -6.346 23.606 1.00 80.12 396 ARG A CA 1
ATOM 2950 C C . ARG A 1 396 ? -14.882 -6.997 22.310 1.00 80.12 396 ARG A C 1
ATOM 2952 O O . ARG A 1 396 ? -14.435 -6.631 21.232 1.00 80.12 396 ARG A O 1
ATOM 2959 N N . ALA A 1 397 ? -15.848 -7.915 22.392 1.00 74.12 397 ALA A N 1
ATOM 2960 C CA . ALA A 1 397 ? -16.502 -8.473 21.207 1.00 74.12 397 ALA A CA 1
ATOM 2961 C C . ALA A 1 397 ? -17.491 -7.482 20.567 1.00 74.12 397 ALA A C 1
ATOM 2963 O O . ALA A 1 397 ? -17.735 -7.528 19.361 1.00 74.12 397 ALA A O 1
ATOM 2964 N N . ARG A 1 398 ? -18.069 -6.584 21.375 1.00 83.06 398 ARG A N 1
ATOM 2965 C CA . ARG A 1 398 ? -18.969 -5.506 20.941 1.00 83.06 398 ARG A CA 1
ATOM 2966 C C . ARG A 1 398 ? -18.631 -4.193 21.650 1.00 83.06 398 ARG A C 1
ATOM 2968 O O . ARG A 1 398 ? -18.033 -4.239 22.728 1.00 83.06 398 ARG A O 1
ATOM 2975 N N . PRO A 1 399 ? -18.985 -3.028 21.075 1.00 89.44 399 PRO A N 1
ATOM 2976 C CA . PRO A 1 399 ? -18.648 -1.742 21.672 1.00 89.44 399 PRO A CA 1
ATOM 2977 C C . PRO A 1 399 ? -19.307 -1.514 23.037 1.00 89.44 399 PRO A C 1
ATOM 2979 O O . PRO A 1 399 ? -20.395 -2.013 23.324 1.00 89.44 399 PRO A O 1
ATOM 2982 N N . MET A 1 400 ? -18.672 -0.687 23.860 1.00 93.44 400 MET A N 1
ATOM 2983 C CA . MET A 1 400 ? -19.223 -0.163 25.103 1.00 93.44 400 MET A CA 1
ATOM 2984 C C . MET A 1 400 ? -19.700 1.276 24.895 1.00 93.44 400 MET A C 1
ATOM 2986 O O . MET A 1 400 ? -18.994 2.108 24.325 1.00 93.44 400 MET A O 1
ATOM 2990 N N . LEU A 1 401 ? -20.883 1.596 25.413 1.00 96.12 401 LEU A N 1
ATOM 2991 C CA . LEU A 1 401 ? -21.364 2.964 25.555 1.00 96.12 401 LEU A CA 1
ATOM 2992 C C . LEU A 1 401 ? -21.001 3.522 26.935 1.00 96.12 401 LEU A C 1
ATOM 2994 O O . LEU A 1 401 ? -21.312 2.917 27.956 1.00 96.12 401 LEU A O 1
ATOM 2998 N N . VAL A 1 402 ? -20.436 4.723 26.984 1.00 97.12 402 VAL A N 1
ATOM 2999 C CA . VAL A 1 402 ? -20.200 5.479 28.216 1.00 97.12 402 VAL A CA 1
ATOM 3000 C C . VAL A 1 402 ? -20.953 6.800 28.128 1.00 97.12 402 VAL A C 1
ATOM 3002 O O . VAL A 1 402 ? -20.753 7.580 27.202 1.00 97.12 402 VAL A O 1
ATOM 3005 N N . HIS A 1 403 ? -21.820 7.095 29.092 1.00 97.56 403 HIS A N 1
ATOM 3006 C CA . HIS A 1 403 ? -22.589 8.334 29.061 1.00 97.56 403 HIS A CA 1
ATOM 3007 C C . HIS A 1 403 ? -22.710 8.985 30.439 1.00 97.56 403 HIS A C 1
ATOM 3009 O O . HIS A 1 403 ? -22.684 8.345 31.490 1.00 97.56 403 HIS A O 1
ATOM 3015 N N . CYS A 1 404 ? -22.879 10.301 30.418 1.00 96.00 404 CYS A N 1
ATOM 3016 C CA . CYS A 1 404 ? -23.348 11.085 31.554 1.00 96.00 404 CYS A CA 1
ATOM 3017 C C . CYS A 1 404 ? -24.497 11.972 31.066 1.00 96.00 404 CYS A C 1
ATOM 3019 O O . CYS A 1 404 ? -25.025 11.750 29.975 1.00 96.00 404 CYS A O 1
ATOM 3021 N N . TYR A 1 405 ? -24.904 12.978 31.841 1.00 94.50 405 TYR A N 1
ATOM 3022 C CA . TYR A 1 405 ? -25.991 13.863 31.420 1.00 94.50 405 TYR A CA 1
ATOM 3023 C C . TYR A 1 405 ? -25.688 14.549 30.073 1.00 94.50 405 TYR A C 1
ATOM 3025 O O . TYR A 1 405 ? -26.417 14.359 29.102 1.00 94.50 405 TYR A O 1
ATOM 3033 N N . ALA A 1 406 ? -24.565 15.271 29.985 1.00 91.38 406 ALA A N 1
ATOM 3034 C CA . ALA A 1 406 ? -24.180 16.035 28.794 1.00 91.38 406 ALA A CA 1
ATOM 3035 C C . ALA A 1 406 ? -23.237 15.287 27.832 1.00 91.38 406 ALA A C 1
ATOM 3037 O O . ALA A 1 406 ? -23.073 15.712 26.695 1.00 91.38 406 ALA A O 1
ATOM 3038 N N . GLY A 1 407 ? -22.608 14.192 28.268 1.00 91.88 407 GLY A N 1
ATOM 3039 C CA . GLY A 1 407 ? -21.608 13.478 27.466 1.00 91.88 407 GLY A CA 1
ATOM 3040 C C . GLY A 1 407 ? -20.244 14.178 27.378 1.00 91.88 407 GLY A C 1
ATOM 3041 O O . GLY A 1 407 ? -19.464 13.868 26.486 1.00 91.88 407 GLY A O 1
ATOM 3042 N N . ILE A 1 408 ? -19.967 15.139 28.268 1.00 92.12 408 ILE A N 1
ATOM 3043 C CA . ILE A 1 408 ? -18.840 16.081 28.144 1.00 92.12 408 ILE A CA 1
ATOM 3044 C C . ILE A 1 408 ? -17.729 15.846 29.175 1.00 92.12 408 ILE A C 1
ATOM 3046 O O . ILE A 1 408 ? -16.562 15.865 28.793 1.00 92.12 408 ILE A O 1
ATOM 3050 N N . SER A 1 409 ? -18.077 15.640 30.452 1.00 94.31 409 SER A N 1
ATOM 3051 C CA . SER A 1 409 ? -17.124 15.637 31.578 1.00 94.31 409 SER A CA 1
ATOM 3052 C C . SER A 1 409 ? -16.933 14.247 32.193 1.00 94.31 409 SER A C 1
ATOM 3054 O O . SER A 1 409 ? -15.979 13.551 31.854 1.00 94.31 409 SER A O 1
ATOM 3056 N N . ARG A 1 410 ? -17.865 13.774 33.035 1.00 96.56 410 ARG A N 1
ATOM 3057 C CA . ARG A 1 410 ? -17.769 12.439 33.670 1.00 96.56 410 ARG A CA 1
ATOM 3058 C C . ARG A 1 410 ? -17.559 11.295 32.674 1.00 96.56 410 ARG A C 1
ATOM 3060 O O . ARG A 1 410 ? -16.680 10.469 32.866 1.00 96.56 410 ARG A O 1
ATOM 3067 N N . SER A 1 411 ? -18.336 11.258 31.593 1.00 95.94 411 SER A N 1
ATOM 3068 C CA . SER A 1 411 ? -18.266 10.181 30.598 1.00 95.94 411 SER A CA 1
ATOM 3069 C C . SER A 1 411 ? -16.970 10.166 29.800 1.00 95.94 411 SER A C 1
ATOM 3071 O O . SER A 1 411 ? -16.488 9.098 29.442 1.00 95.94 411 SER A O 1
ATOM 3073 N N . THR A 1 412 ? -16.392 11.333 29.526 1.00 94.25 412 THR A N 1
ATOM 3074 C CA . THR A 1 412 ? -15.147 11.436 28.760 1.00 94.25 412 THR A CA 1
ATOM 3075 C C . THR A 1 412 ? -13.941 11.155 29.651 1.00 94.25 412 THR A C 1
ATOM 3077 O O . THR A 1 412 ? -13.012 10.499 29.192 1.00 94.25 412 THR A O 1
ATOM 3080 N N . ALA A 1 413 ? -13.996 11.531 30.936 1.00 95.31 413 ALA A N 1
ATOM 3081 C CA . ALA A 1 413 ? -13.043 11.069 31.948 1.00 95.31 413 ALA A CA 1
ATOM 3082 C C . ALA A 1 413 ? -13.084 9.546 32.096 1.00 95.31 413 ALA A C 1
ATOM 3084 O O . ALA A 1 413 ? -12.054 8.889 32.021 1.00 95.31 413 ALA A O 1
ATOM 3085 N N . SER A 1 414 ? -14.276 8.959 32.215 1.00 96.06 414 SER A N 1
ATOM 3086 C CA . SER A 1 414 ? -14.433 7.506 32.274 1.00 96.06 414 SER A CA 1
ATOM 3087 C C . SER A 1 414 ? -13.914 6.800 31.026 1.00 96.06 414 SER A C 1
ATOM 3089 O O . SER A 1 414 ? -13.197 5.816 31.155 1.00 96.06 414 SER A O 1
ATOM 3091 N N . ALA A 1 415 ? -14.226 7.301 29.829 1.00 92.81 415 ALA A N 1
ATOM 3092 C CA . ALA A 1 415 ? -13.703 6.733 28.588 1.00 92.81 415 ALA A CA 1
ATOM 3093 C C . ALA A 1 415 ? -12.168 6.795 28.532 1.00 92.81 415 ALA A C 1
ATOM 3095 O O . ALA A 1 415 ? -11.539 5.815 28.145 1.00 92.81 415 ALA A O 1
ATOM 3096 N N . TYR A 1 416 ? -11.574 7.906 28.978 1.00 92.75 416 TYR A N 1
ATOM 3097 C CA . TYR A 1 416 ? -10.124 8.056 29.095 1.00 92.75 416 TYR A CA 1
ATOM 3098 C C . TYR A 1 416 ? -9.511 7.034 30.063 1.00 92.75 416 TYR A C 1
ATOM 3100 O O . TYR A 1 416 ? -8.591 6.318 29.680 1.00 92.75 416 TYR A O 1
ATOM 3108 N N . ILE A 1 417 ? -10.061 6.903 31.275 1.00 94.00 417 ILE A N 1
ATOM 3109 C CA . ILE A 1 417 ? -9.588 5.945 32.291 1.00 94.00 417 ILE A CA 1
ATOM 3110 C C . ILE A 1 417 ? -9.670 4.509 31.766 1.00 94.00 417 ILE A C 1
ATOM 3112 O O . ILE A 1 417 ? -8.735 3.731 31.940 1.00 94.00 417 ILE A O 1
ATOM 3116 N N . ILE A 1 418 ? -10.778 4.151 31.108 1.00 92.75 418 ILE A N 1
ATOM 3117 C CA . ILE A 1 418 ? -10.960 2.821 30.517 1.00 92.75 418 ILE A CA 1
ATOM 3118 C C . ILE A 1 418 ? -9.911 2.578 29.428 1.00 92.75 418 ILE A C 1
ATOM 3120 O O . ILE A 1 418 ? -9.267 1.532 29.441 1.00 92.75 418 ILE A O 1
ATOM 3124 N N . ALA A 1 419 ? -9.717 3.531 28.512 1.00 87.94 419 ALA A N 1
ATOM 3125 C CA . ALA A 1 419 ? -8.735 3.402 27.439 1.00 87.94 419 ALA A CA 1
ATOM 3126 C C . ALA A 1 419 ? -7.306 3.247 27.991 1.00 87.94 419 ALA A C 1
ATOM 3128 O O . ALA A 1 419 ? -6.599 2.321 27.602 1.00 87.94 419 ALA A O 1
ATOM 3129 N N . ALA A 1 420 ? -6.917 4.077 28.964 1.00 88.69 420 ALA A N 1
ATOM 3130 C CA . ALA A 1 420 ? -5.612 3.992 29.618 1.00 88.69 420 ALA A CA 1
ATOM 3131 C C . ALA A 1 420 ? -5.409 2.644 30.333 1.00 88.69 420 ALA A C 1
ATOM 3133 O O . ALA A 1 420 ? -4.359 2.015 30.213 1.00 88.69 420 ALA A O 1
ATOM 3134 N N . ALA A 1 421 ? -6.436 2.148 31.029 1.00 87.88 421 ALA A N 1
ATOM 3135 C CA . ALA A 1 421 ? -6.354 0.889 31.761 1.00 87.88 421 ALA A CA 1
ATOM 3136 C C . ALA A 1 421 ? -6.299 -0.353 30.858 1.00 87.88 421 ALA A C 1
ATOM 3138 O O . ALA A 1 421 ? -5.689 -1.355 31.236 1.00 87.88 421 ALA A O 1
ATOM 3139 N N . LEU A 1 422 ? -6.954 -0.316 29.694 1.00 83.50 422 LEU A N 1
ATOM 3140 C CA . LEU A 1 422 ? -6.959 -1.427 28.738 1.00 83.50 422 LEU A CA 1
ATOM 3141 C C . LEU A 1 422 ? -5.704 -1.449 27.852 1.00 83.50 422 LEU A C 1
ATOM 3143 O O . LEU A 1 422 ? -5.337 -2.519 27.364 1.00 83.50 422 LEU A O 1
ATOM 3147 N N . ALA A 1 423 ? -5.021 -0.311 27.695 1.00 77.62 423 ALA A N 1
ATOM 3148 C CA . ALA A 1 423 ? -3.802 -0.169 26.903 1.00 77.62 423 ALA A CA 1
ATOM 3149 C C . ALA A 1 423 ? -2.640 0.431 27.727 1.00 77.62 423 ALA A C 1
ATOM 3151 O O . ALA A 1 423 ? -2.131 1.500 27.393 1.00 77.62 423 ALA A O 1
ATOM 3152 N N . PRO A 1 424 ? -2.131 -0.268 28.763 1.00 74.44 424 PRO A N 1
ATOM 3153 C CA . PRO A 1 424 ? -1.162 0.291 29.718 1.00 74.44 424 PRO A CA 1
ATOM 3154 C C . PRO A 1 424 ? 0.216 0.628 29.122 1.00 74.44 424 PRO A C 1
ATOM 3156 O O . PRO A 1 424 ? 1.057 1.207 29.800 1.00 74.44 424 PRO A O 1
ATOM 3159 N N . LYS A 1 425 ? 0.486 0.227 27.874 1.00 75.44 425 LYS A N 1
ATOM 3160 C CA . LYS A 1 425 ? 1.719 0.568 27.145 1.00 75.44 425 LYS A CA 1
ATOM 3161 C C . LYS A 1 425 ? 1.604 1.869 26.341 1.00 75.44 425 LYS A C 1
ATOM 3163 O O . LYS A 1 425 ? 2.603 2.304 25.776 1.00 75.44 425 LYS A O 1
ATOM 3168 N N . ARG A 1 426 ? 0.401 2.435 26.223 1.00 68.62 426 ARG A N 1
ATOM 3169 C CA . ARG A 1 426 ? 0.125 3.624 25.417 1.00 68.62 426 ARG A CA 1
ATOM 3170 C C . ARG A 1 426 ? 0.404 4.887 26.230 1.00 68.62 426 ARG A C 1
ATOM 3172 O O . ARG A 1 426 ? 0.185 4.907 27.438 1.00 68.62 426 ARG A O 1
ATOM 3179 N N . ASP A 1 427 ? 0.885 5.933 25.564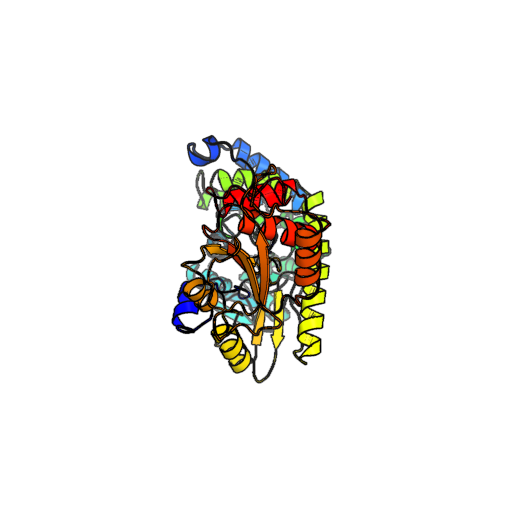 1.00 79.38 427 ASP A N 1
ATOM 3180 C CA . ASP A 1 427 ? 1.119 7.230 26.201 1.00 79.38 427 ASP A CA 1
ATOM 3181 C C . ASP A 1 427 ? -0.218 7.867 26.617 1.00 79.38 427 ASP A C 1
ATOM 3183 O O . ASP A 1 427 ? -1.104 8.119 25.796 1.00 79.38 427 ASP A O 1
ATOM 3187 N N . GLU A 1 428 ? -0.356 8.167 27.905 1.00 85.50 428 GLU A N 1
ATOM 3188 C CA . GLU A 1 428 ? -1.511 8.866 28.470 1.00 85.50 428 GLU A CA 1
ATOM 3189 C C . GLU A 1 428 ? -1.746 10.229 27.802 1.00 85.50 428 GLU A C 1
ATOM 3191 O O . GLU A 1 428 ? -2.885 10.610 27.508 1.00 85.50 428 GLU A O 1
ATOM 3196 N N . ALA A 1 429 ? -0.672 10.952 27.468 1.00 81.12 429 ALA A N 1
ATOM 3197 C CA . ALA A 1 429 ? -0.797 12.242 26.803 1.00 81.12 429 ALA A CA 1
ATOM 3198 C C . ALA A 1 429 ? -1.326 12.092 25.364 1.00 81.12 429 ALA A C 1
ATOM 3200 O O . ALA A 1 429 ? -2.061 12.954 24.874 1.00 81.12 429 ALA A O 1
ATOM 3201 N N . GLU A 1 430 ? -1.005 10.993 24.684 1.00 80.06 430 GLU A N 1
ATOM 3202 C CA . GLU A 1 430 ? -1.547 10.652 23.367 1.00 80.06 430 GLU A CA 1
ATOM 3203 C C . GLU A 1 430 ? -3.044 10.328 23.431 1.00 80.06 430 GLU A C 1
ATOM 3205 O O . GLU A 1 430 ? -3.820 10.823 22.606 1.00 80.06 430 GLU A O 1
ATOM 3210 N N . LEU A 1 431 ? -3.475 9.574 24.446 1.00 79.19 431 LEU A N 1
ATOM 3211 C CA . LEU A 1 431 ? -4.891 9.304 24.707 1.00 79.19 431 LEU A CA 1
ATOM 3212 C C . LEU A 1 431 ? -5.673 10.597 24.962 1.00 79.19 431 LEU A C 1
ATOM 3214 O O . LEU A 1 431 ? -6.753 10.799 24.399 1.00 79.19 431 LEU A O 1
ATOM 3218 N N . ALA A 1 432 ? -5.106 11.514 25.749 1.00 83.50 432 ALA A N 1
ATOM 3219 C CA . ALA A 1 432 ? -5.711 12.814 26.012 1.00 83.50 432 ALA A CA 1
ATOM 3220 C C . ALA A 1 432 ? -5.837 13.657 24.728 1.00 83.50 432 ALA A C 1
ATOM 3222 O O . ALA A 1 432 ? -6.903 14.225 24.467 1.00 83.50 432 ALA A O 1
ATOM 3223 N N . ARG A 1 433 ? -4.788 13.699 23.889 1.00 81.31 433 ARG A N 1
ATOM 3224 C CA . ARG A 1 433 ? -4.817 14.374 22.575 1.00 81.31 433 ARG A CA 1
ATOM 3225 C C . ARG A 1 433 ? -5.879 13.769 21.654 1.00 81.31 433 ARG A C 1
ATOM 3227 O O . ARG A 1 433 ? -6.652 14.512 21.053 1.00 81.31 433 ARG A O 1
ATOM 3234 N N . THR A 1 434 ? -5.969 12.442 21.604 1.00 77.31 434 THR A N 1
ATOM 3235 C CA . THR A 1 434 ? -6.970 11.712 20.810 1.00 77.31 434 THR A CA 1
ATOM 3236 C C . THR A 1 434 ? -8.389 12.067 21.254 1.00 77.31 434 THR A C 1
ATOM 3238 O O . THR A 1 434 ? -9.229 12.427 20.431 1.00 77.31 434 THR A O 1
ATOM 3241 N N . LEU A 1 435 ? -8.654 12.061 22.565 1.00 82.25 435 LEU A N 1
ATOM 3242 C CA . LEU A 1 435 ? -9.955 12.444 23.114 1.00 82.25 435 LEU A CA 1
ATOM 3243 C C . LEU A 1 435 ? -10.332 13.893 22.764 1.00 82.25 435 LEU A C 1
ATOM 3245 O O . LEU A 1 435 ? -11.486 14.163 22.424 1.00 82.25 435 LEU A O 1
ATOM 3249 N N . ARG A 1 436 ? -9.374 14.830 22.832 1.00 82.38 436 ARG A N 1
ATOM 3250 C CA . ARG A 1 436 ? -9.594 16.231 22.430 1.00 82.38 436 ARG A CA 1
ATOM 3251 C C . ARG A 1 436 ? -9.882 16.358 20.936 1.00 82.38 436 ARG A C 1
ATOM 3253 O O . ARG A 1 436 ? -10.774 17.119 20.576 1.00 82.38 436 ARG A O 1
ATOM 3260 N N . ALA A 1 437 ? -9.177 15.610 20.090 1.00 76.12 437 ALA A N 1
ATOM 3261 C CA . ALA A 1 437 ? -9.391 15.624 18.646 1.00 76.12 437 ALA A CA 1
ATOM 3262 C C . ALA A 1 437 ? -10.773 15.070 18.258 1.00 76.12 437 ALA A C 1
ATOM 3264 O O . ALA A 1 437 ? -11.470 15.671 17.444 1.00 76.12 437 ALA A O 1
ATOM 3265 N N . LEU A 1 438 ? -11.197 13.962 18.877 1.00 74.88 438 LEU A N 1
ATOM 3266 C CA . LEU A 1 438 ? -12.491 13.324 18.603 1.00 74.88 438 LEU A CA 1
ATOM 3267 C C . LEU A 1 438 ? -13.683 14.108 19.169 1.00 74.88 438 LEU A C 1
ATOM 3269 O O . LEU A 1 438 ? -14.782 14.046 18.623 1.00 74.88 438 LEU A O 1
ATOM 3273 N N . SER A 1 439 ? -13.487 14.836 20.270 1.00 78.19 439 SER A N 1
ATOM 3274 C CA . SER A 1 439 ? -14.531 15.643 20.899 1.00 78.19 439 SER A CA 1
ATOM 3275 C C . SER A 1 439 ? -13.941 16.934 21.473 1.00 78.19 439 SER A C 1
ATOM 3277 O O . SER A 1 439 ? -13.672 16.991 22.681 1.00 78.19 439 SER A O 1
ATOM 3279 N N . PRO A 1 440 ? -13.801 18.000 20.658 1.00 80.12 440 PRO A N 1
ATOM 3280 C CA . PRO A 1 440 ? -13.224 19.277 21.090 1.00 80.12 440 PRO A CA 1
ATOM 3281 C C . PRO A 1 440 ? -13.911 19.885 22.316 1.00 80.12 440 PRO A C 1
ATOM 3283 O O . PRO A 1 440 ? -13.259 20.502 23.150 1.00 80.12 440 PRO A O 1
ATOM 3286 N N . SER A 1 441 ? -15.216 19.645 22.474 1.00 82.25 441 SER A N 1
ATOM 3287 C CA . SER A 1 441 ? -16.021 20.124 23.601 1.00 82.25 441 SER A CA 1
ATOM 3288 C C . SER A 1 441 ? -15.853 19.326 24.893 1.00 82.25 441 SER A C 1
ATOM 3290 O O . SER A 1 441 ? -16.472 19.682 25.890 1.00 82.25 441 SER A O 1
ATOM 3292 N N . ALA A 1 442 ? -15.110 18.215 24.893 1.00 87.44 442 ALA A N 1
ATOM 3293 C CA . ALA A 1 442 ? -14.990 17.402 26.096 1.00 87.44 442 ALA A CA 1
ATOM 3294 C C . ALA A 1 442 ? -14.124 18.101 27.168 1.00 87.44 442 ALA A C 1
ATOM 3296 O O . ALA A 1 442 ? -13.104 18.723 26.884 1.00 87.44 442 ALA A O 1
ATOM 3297 N N . THR A 1 443 ? -14.539 18.000 28.423 1.00 90.12 443 THR A N 1
ATOM 3298 C CA . THR A 1 443 ? -13.860 18.614 29.571 1.00 90.12 443 THR A CA 1
ATOM 3299 C C . THR A 1 443 ? -13.838 17.593 30.704 1.00 90.12 443 THR A C 1
ATOM 3301 O O . THR A 1 443 ? -14.670 17.661 31.604 1.00 90.12 443 THR A O 1
ATOM 3304 N N . PRO A 1 444 ? -12.956 16.578 30.628 1.00 92.56 444 PRO A N 1
ATOM 3305 C CA . PRO A 1 444 ? -12.977 15.432 31.524 1.00 92.56 444 PRO A CA 1
ATOM 3306 C C . PRO A 1 444 ? -12.879 15.880 32.980 1.00 92.56 444 PRO A C 1
ATOM 3308 O O . PRO A 1 444 ? -12.060 16.740 33.302 1.00 92.56 444 PRO A O 1
ATOM 3311 N N . ASN A 1 445 ? -13.706 15.298 33.851 1.00 93.56 445 ASN A N 1
ATOM 3312 C CA . ASN A 1 445 ? -13.681 15.621 35.271 1.00 93.56 445 ASN A CA 1
ATOM 3313 C C . ASN A 1 445 ? -12.296 15.272 35.867 1.00 93.56 445 ASN A C 1
ATOM 3315 O O . ASN A 1 445 ? -11.949 14.090 35.914 1.00 93.56 445 ASN A O 1
ATOM 3319 N N . PRO A 1 446 ? -11.525 16.259 36.356 1.00 91.25 446 PRO A N 1
ATOM 3320 C CA . PRO A 1 446 ? -10.144 16.057 36.798 1.00 91.25 446 PRO A CA 1
ATOM 3321 C C . PRO A 1 446 ? -10.026 15.328 38.140 1.00 91.25 446 PRO A C 1
ATOM 3323 O O . PRO A 1 446 ? -8.922 15.075 38.588 1.00 91.25 446 PRO A O 1
ATOM 3326 N N . ARG A 1 447 ? -11.142 15.053 38.826 1.00 92.94 447 ARG A N 1
ATOM 3327 C CA . ARG A 1 447 ? -11.157 14.253 40.057 1.00 92.94 447 ARG A CA 1
ATOM 3328 C C . ARG A 1 447 ? -11.321 12.760 39.773 1.00 92.94 447 ARG A C 1
ATOM 3330 O O . ARG A 1 447 ? -11.019 11.948 40.643 1.00 92.94 447 ARG A O 1
ATOM 3337 N N . LEU A 1 448 ? -11.889 12.414 38.614 1.00 91.94 448 LEU A N 1
ATOM 3338 C CA . LEU A 1 448 ? -12.031 11.025 38.172 1.00 91.94 448 LEU A CA 1
ATOM 3339 C C . LEU A 1 448 ? -10.720 10.471 37.615 1.00 91.94 448 LEU A C 1
ATOM 3341 O O . LEU A 1 448 ? -10.444 9.292 37.826 1.00 91.94 448 LEU A O 1
ATOM 3345 N N . ILE A 1 449 ? -9.996 11.311 36.871 1.00 89.19 449 ILE A N 1
ATOM 3346 C CA . ILE A 1 449 ? -8.637 11.057 36.379 1.00 89.19 449 ILE A CA 1
ATOM 3347 C C . ILE A 1 449 ? -7.681 11.218 37.556 1.00 89.19 449 ILE A C 1
ATOM 3349 O O . ILE A 1 449 ? -6.827 10.326 37.727 1.00 89.19 449 ILE A O 1
#

Solvent-accessible surface area (backbone atoms only — not comparable to full-atom values): 23783 Å² total; per-residue (Å²): 135,92,64,57,76,48,61,72,57,49,42,69,77,26,76,81,30,45,59,77,69,48,75,17,26,35,61,38,31,61,69,46,60,81,87,72,92,70,62,69,58,36,79,75,45,82,54,52,69,66,57,54,50,52,30,29,46,41,48,15,63,64,58,45,30,86,39,39,64,25,44,34,80,33,57,16,48,76,70,44,46,35,56,60,47,49,72,49,82,64,42,43,27,28,34,54,38,85,51,64,66,63,56,56,54,20,30,41,75,41,58,24,54,66,45,76,35,79,53,76,74,64,39,72,76,23,39,36,25,39,42,48,40,36,23,50,63,49,26,53,73,64,57,37,70,60,54,51,54,48,24,52,60,22,36,78,74,73,15,36,30,36,38,36,29,47,46,29,91,69,41,74,59,88,37,56,59,47,58,55,17,75,76,47,33,36,39,36,33,37,34,50,20,22,70,41,30,41,54,89,58,33,34,15,31,42,31,18,20,49,69,60,23,53,55,53,48,64,74,57,51,86,64,55,45,53,28,60,36,45,56,52,48,41,54,57,53,64,37,56,69,60,53,55,53,48,52,53,52,31,47,53,52,40,50,51,49,50,52,54,33,51,77,71,73,46,54,74,77,41,27,50,52,35,25,40,12,32,60,43,91,56,28,54,58,50,44,53,56,35,29,46,61,14,35,37,56,25,73,40,88,97,40,52,38,34,37,32,36,22,48,78,52,71,90,66,85,68,39,71,43,71,33,24,57,92,40,47,66,63,48,35,70,56,61,56,31,42,29,38,39,41,44,36,42,84,90,64,86,77,83,79,54,90,78,38,49,74,92,36,46,48,77,46,74,25,39,100,49,79,66,91,51,92,97,52,50,60,57,45,69,68,58,52,50,54,50,50,58,54,52,72,71,50,88,70,86,57,22,33,37,28,23,14,69,76,30,27,25,62,17,43,23,49,51,49,53,49,52,47,68,77,39,76,88,56,60,66,69,57,54,53,51,50,52,40,71,78,35,72,80,52,54,50,37,78,54,71,101

Radius of gyration: 26.49 Å; Cα contacts (8 Å, |Δi|>4): 839; chains: 1; bounding box: 57×51×80 Å